Protein AF-A0A5N6KNN3-F1 (afdb_monomer)

InterPro domains:
  IPR019410 Lysine methyltransferase [PF10294] (147-336)
  IPR019410 Lysine methyltransferase [PTHR14614] (142-339)
  IPR029063 S-adenosyl-L-methionine-dependent methyltransferase superfamily [G3DSA:3.40.50.150] (143-357)
  IPR029063 S-adenosyl-L-methionine-dependent methyltransferase superfamily [SSF53335] (184-345)

Radius of gyration: 21.14 Å; Cα contacts (8 Å, |Δi|>4): 854; chains: 1; bounding box: 58×41×53 Å

Solvent-accessible surface area (backbone atoms only — not comparable to full-atom values): 19520 Å² total; per-residue (Å²): 83,31,34,49,42,59,78,37,57,50,28,53,56,62,73,57,102,53,37,38,30,35,38,31,26,31,31,46,19,30,75,86,64,83,45,61,44,78,53,69,43,56,32,37,41,33,38,25,42,57,92,43,82,88,56,43,72,78,37,74,38,81,47,76,48,51,38,88,48,78,61,46,82,42,72,49,70,40,74,49,88,84,61,58,64,82,52,40,29,26,49,35,39,34,59,40,80,90,45,54,40,50,80,62,40,84,87,87,46,60,30,43,44,40,46,38,37,29,27,46,32,65,28,29,61,74,40,90,89,31,51,24,53,71,34,31,32,39,59,41,77,37,54,91,53,98,61,52,54,67,38,52,26,55,57,67,91,57,76,48,31,42,78,48,70,24,36,55,52,48,36,39,49,52,24,41,46,70,61,44,95,75,50,92,61,58,59,69,58,33,48,51,72,49,66,33,62,64,38,33,34,37,23,51,54,30,29,28,28,60,47,58,50,45,54,44,37,51,30,53,76,68,66,33,41,26,31,43,34,38,37,19,24,56,69,88,23,46,71,43,21,54,48,36,55,50,50,37,34,73,75,55,60,47,62,54,57,87,42,38,39,79,47,81,47,71,49,63,49,84,55,77,74,53,67,87,54,62,79,50,63,39,53,34,39,41,34,39,58,65,50,81,45,57,73,55,23,58,26,45,45,53,47,50,49,57,52,41,78,57,9,86,86,26,35,37,39,42,26,33,56,82,85,56,79,66,35,56,55,41,60,55,48,37,45,76,70,51,37,40,78,78,43,72,53,72,38,47,36,43,65,67,95,54,90,84,60,79,58,57,49,28,42,35,40,33,30,36,106

Secondary structure (DSSP, 8-state):
-EEEEEEEEEEEEEE-SSEEEEEEEEEEE-TTS-SB--S-EEEEEEEEETT-TT--EEEEEEEEE-TT-S-EEEEEEEE-TT--TT--EEEEEEE-GGG---S--GGG--PPPSEE-EEEPPB-TTSTT-B--SEEEEEE--TT-SS-EEEEEESSS-GGGS--HHHHHHHHHHHHHHH-SS-SS-HHHHHHHHH-SEEEEEEES-TTTHHHHHHHHHHHHTT-SEEEEEEEE-GGGHHHHHHHHHHHHHTTTT--TTTEEEEEEE--SSSPPPHHHHT---SEEEEES--S-HHHHHHHHHHHHHHHHHSTT-EEEEEEE---GGGHHHHHHHHHTT-EEEEEEEEEPPPPS-TTSPPPEEEEEEEE-

Organism: NCBI:txid176857

pLDDT: mean 88.7, std 12.27, range [38.16, 98.88]

Structure (mmCIF, N/CA/C/O backbone):
data_AF-A0A5N6KNN3-F1
#
_entry.id   AF-A0A5N6KNN3-F1
#
loop_
_atom_site.group_PDB
_atom_site.id
_atom_site.type_symbol
_atom_site.label_atom_id
_atom_site.label_alt_id
_atom_site.label_comp_id
_atom_site.label_asym_id
_atom_site.label_entity_id
_atom_site.label_seq_id
_atom_site.pdbx_PDB_ins_code
_atom_site.Cartn_x
_atom_site.Cartn_y
_atom_site.Cartn_z
_atom_site.occupancy
_atom_site.B_iso_or_equiv
_atom_site.auth_seq_id
_atom_site.auth_comp_id
_atom_site.auth_asym_id
_atom_site.auth_atom_id
_atom_site.pdbx_PDB_model_num
ATOM 1 N N . MET A 1 1 ? -8.887 2.670 -11.765 1.00 84.19 1 MET A N 1
ATOM 2 C CA . MET A 1 1 ? -7.503 3.222 -11.650 1.00 84.19 1 MET A CA 1
ATOM 3 C C . MET A 1 1 ? -6.532 2.264 -12.335 1.00 84.19 1 MET A C 1
ATOM 5 O O . MET A 1 1 ? -6.844 1.084 -12.411 1.00 84.19 1 MET A O 1
ATOM 9 N N . TYR A 1 2 ? -5.386 2.734 -12.845 1.00 90.56 2 TYR A N 1
ATOM 10 C CA . TYR A 1 2 ? -4.428 1.885 -13.566 1.00 90.56 2 TYR A CA 1
ATOM 11 C C . TYR A 1 2 ? -2.991 2.013 -13.046 1.00 90.56 2 TYR A C 1
ATOM 13 O O . TYR A 1 2 ? -2.588 3.015 -12.450 1.00 90.56 2 TYR A O 1
ATOM 21 N N . TYR A 1 3 ? -2.191 0.985 -13.316 1.00 93.12 3 TYR A N 1
ATOM 22 C CA . TYR A 1 3 ? -0.845 0.802 -12.790 1.00 93.12 3 TYR A CA 1
ATOM 23 C C . TYR A 1 3 ? 0.140 0.589 -13.929 1.00 93.12 3 TYR A C 1
ATOM 25 O O . TYR A 1 3 ? -0.039 -0.308 -14.752 1.00 93.12 3 TYR A O 1
ATOM 33 N N . ILE A 1 4 ? 1.242 1.342 -13.923 1.00 95.50 4 ILE A N 1
ATOM 34 C CA . ILE A 1 4 ? 2.421 0.959 -14.701 1.00 95.50 4 ILE A CA 1
ATOM 35 C C . ILE A 1 4 ? 3.065 -0.246 -13.998 1.00 95.50 4 ILE A C 1
ATOM 37 O O . ILE A 1 4 ? 3.419 -0.148 -12.818 1.00 95.50 4 ILE A O 1
ATOM 41 N N . ARG A 1 5 ? 3.226 -1.378 -14.690 1.00 95.88 5 ARG A N 1
ATOM 42 C CA . ARG A 1 5 ? 3.877 -2.598 -14.170 1.00 95.88 5 ARG A CA 1
ATOM 43 C C . ARG A 1 5 ? 4.997 -3.059 -15.096 1.00 95.88 5 ARG A C 1
ATOM 45 O O . ARG A 1 5 ? 4.865 -2.968 -16.313 1.00 95.88 5 ARG A O 1
ATOM 52 N N . PHE A 1 6 ? 6.084 -3.583 -14.532 1.00 96.25 6 PHE A N 1
ATOM 53 C CA . PHE A 1 6 ? 7.146 -4.230 -15.307 1.00 96.25 6 PHE A CA 1
ATOM 54 C C . PHE A 1 6 ? 6.735 -5.664 -15.665 1.00 96.25 6 PHE A C 1
ATOM 56 O O . PHE A 1 6 ? 6.648 -6.514 -14.788 1.00 96.25 6 PHE A O 1
ATOM 63 N N . LEU A 1 7 ? 6.529 -5.938 -16.957 1.00 94.56 7 LEU A N 1
ATOM 64 C CA . LEU A 1 7 ? 6.399 -7.301 -17.492 1.00 94.56 7 LEU A CA 1
ATOM 65 C C . LEU A 1 7 ? 7.763 -7.975 -17.650 1.00 94.56 7 LEU A C 1
ATOM 67 O O . LEU A 1 7 ? 7.905 -9.180 -17.460 1.00 94.56 7 LEU A O 1
ATOM 71 N N . LYS A 1 8 ? 8.778 -7.193 -18.032 1.00 95.38 8 LYS A N 1
ATOM 72 C CA . LYS A 1 8 ? 10.181 -7.613 -18.019 1.00 95.38 8 LYS A CA 1
ATOM 73 C C . LYS A 1 8 ? 10.983 -6.594 -17.237 1.00 95.38 8 LYS A C 1
ATOM 75 O O . LYS A 1 8 ? 10.963 -5.406 -17.573 1.00 95.38 8 LYS A O 1
ATOM 80 N N . GLN A 1 9 ? 11.686 -7.085 -16.221 1.00 96.12 9 GLN A N 1
ATOM 81 C CA . GLN A 1 9 ? 12.515 -6.259 -15.357 1.00 96.12 9 GLN A CA 1
ATOM 82 C C . GLN A 1 9 ? 13.632 -5.572 -16.147 1.00 96.12 9 GLN A C 1
ATOM 84 O O . GLN A 1 9 ? 14.134 -6.151 -17.117 1.00 96.12 9 GLN A O 1
ATOM 89 N N . PRO A 1 10 ? 14.039 -4.355 -15.746 1.00 95.19 10 PRO A N 1
ATOM 90 C CA . PRO A 1 10 ? 15.174 -3.682 -16.351 1.00 95.19 10 PRO A CA 1
ATOM 91 C C . PRO A 1 10 ? 16.433 -4.546 -16.352 1.00 95.19 10 PRO A C 1
ATOM 93 O O . PRO A 1 10 ? 16.844 -5.084 -15.322 1.00 95.19 10 PRO A O 1
ATOM 96 N N . LEU A 1 11 ? 17.057 -4.645 -17.522 1.00 93.25 11 LEU A N 1
ATOM 97 C CA . LEU A 1 11 ? 18.312 -5.358 -17.723 1.00 93.25 11 LEU A CA 1
ATOM 98 C C . LEU A 1 11 ? 19.225 -4.607 -18.693 1.00 93.25 11 LEU A C 1
ATOM 100 O O . LEU A 1 11 ? 18.770 -3.856 -19.564 1.00 93.25 11 LEU A O 1
ATOM 104 N N . ALA A 1 12 ? 20.531 -4.824 -18.549 1.00 87.62 12 ALA A N 1
ATOM 105 C CA . ALA A 1 12 ? 21.522 -4.286 -19.472 1.00 87.62 12 ALA A CA 1
ATOM 106 C C . ALA A 1 12 ? 21.441 -4.989 -20.833 1.00 87.62 12 ALA A C 1
ATOM 108 O O . ALA A 1 12 ? 21.625 -6.200 -20.934 1.00 87.62 12 ALA A O 1
ATOM 109 N N . GLY A 1 13 ? 21.148 -4.216 -21.875 1.00 83.06 13 GLY A N 1
ATOM 110 C CA . GLY A 1 13 ? 21.111 -4.662 -23.258 1.00 83.06 13 GLY A CA 1
ATOM 111 C C . GLY A 1 13 ? 22.457 -4.507 -23.954 1.00 83.06 13 GLY A C 1
ATOM 112 O O . GLY A 1 13 ? 23.488 -4.988 -23.489 1.00 83.06 13 GLY A O 1
ATOM 113 N N . ASN A 1 14 ? 22.441 -3.823 -25.099 1.00 80.25 14 ASN A N 1
ATOM 114 C CA . ASN A 1 14 ? 23.638 -3.604 -25.900 1.00 80.25 14 ASN A CA 1
ATOM 115 C C . ASN A 1 14 ? 24.612 -2.668 -25.177 1.00 80.25 14 ASN A C 1
ATOM 117 O O . ASN A 1 14 ? 24.255 -1.556 -24.783 1.00 80.25 14 ASN A O 1
ATOM 121 N N . ILE A 1 15 ? 25.860 -3.120 -25.055 1.00 81.06 15 ILE A N 1
ATOM 122 C CA . ILE A 1 15 ? 26.973 -2.330 -24.535 1.00 81.06 15 ILE A CA 1
ATOM 123 C C . ILE A 1 15 ? 27.938 -2.078 -25.689 1.00 81.06 15 ILE A C 1
ATOM 125 O O . ILE A 1 15 ? 28.484 -3.008 -26.279 1.00 81.06 15 ILE A O 1
ATOM 129 N N . SER A 1 16 ? 28.144 -0.806 -26.005 1.00 81.56 16 SER A N 1
ATOM 130 C CA . SER A 1 16 ? 29.212 -0.336 -26.888 1.00 81.56 16 SER A CA 1
ATOM 131 C C . SER A 1 16 ? 30.335 0.287 -26.054 1.00 81.56 16 SER A C 1
ATOM 133 O O . SER A 1 16 ? 30.182 0.506 -24.854 1.00 81.56 16 SER A O 1
ATOM 135 N N . ASN A 1 17 ? 31.448 0.667 -26.689 1.00 76.25 17 ASN A N 1
ATOM 136 C CA . ASN A 1 17 ? 32.558 1.329 -25.991 1.00 76.25 17 ASN A CA 1
ATOM 137 C C . ASN A 1 17 ? 32.178 2.667 -25.320 1.00 76.25 17 ASN A C 1
ATOM 139 O O . ASN A 1 17 ? 32.945 3.161 -24.498 1.00 76.25 17 ASN A O 1
ATOM 143 N N . GLN A 1 18 ? 31.049 3.292 -25.681 1.00 85.12 18 GLN A N 1
ATOM 144 C CA . GLN A 1 18 ? 30.664 4.614 -25.159 1.00 85.12 18 GLN A CA 1
ATOM 145 C C . GLN A 1 18 ? 29.259 4.678 -24.558 1.00 85.12 18 GLN A C 1
ATOM 147 O O . GLN A 1 18 ? 29.014 5.543 -23.718 1.00 85.12 18 GLN A O 1
ATOM 152 N N . TYR A 1 19 ? 28.365 3.772 -24.947 1.00 88.44 19 TYR A N 1
ATOM 153 C CA . TYR A 1 19 ? 26.958 3.795 -24.559 1.00 88.44 19 TYR A CA 1
ATOM 154 C C . TYR A 1 19 ? 26.476 2.420 -24.114 1.00 88.44 19 TYR A C 1
ATOM 156 O O . TYR A 1 19 ? 26.879 1.406 -24.691 1.00 88.44 19 TYR A O 1
ATOM 164 N N . LEU A 1 20 ? 25.570 2.417 -23.139 1.00 89.00 20 LEU A N 1
ATOM 165 C CA . LEU A 1 20 ? 24.796 1.258 -22.713 1.00 89.00 20 LEU A CA 1
ATOM 166 C C . LEU A 1 20 ? 23.314 1.550 -22.931 1.00 89.00 20 LEU A C 1
ATOM 168 O O . LEU A 1 20 ? 22.838 2.631 -22.580 1.00 89.00 20 LEU A O 1
ATOM 172 N N . THR A 1 21 ? 22.599 0.579 -23.491 1.00 90.81 21 THR A N 1
ATOM 173 C CA . THR A 1 21 ? 21.139 0.616 -23.612 1.00 90.81 21 THR A CA 1
ATOM 174 C C . THR A 1 21 ? 20.516 -0.324 -22.591 1.00 90.81 21 THR A C 1
ATOM 176 O O . THR A 1 21 ? 20.839 -1.511 -22.552 1.00 90.81 21 THR A O 1
ATOM 179 N N . LEU A 1 22 ? 19.614 0.198 -21.766 1.00 92.12 22 LEU A N 1
ATOM 180 C CA . LEU A 1 22 ? 18.765 -0.593 -20.879 1.00 92.12 22 LEU A CA 1
ATOM 181 C C . LEU A 1 22 ? 17.495 -0.989 -21.598 1.00 92.12 22 LEU A C 1
ATOM 183 O O . LEU A 1 22 ? 16.920 -0.166 -22.305 1.00 92.12 22 LEU A O 1
ATOM 187 N N . ASN A 1 23 ? 17.049 -2.215 -21.354 1.00 94.69 23 ASN A N 1
ATOM 188 C CA . ASN A 1 23 ? 15.786 -2.719 -21.862 1.00 94.69 23 ASN A CA 1
ATOM 189 C C . ASN A 1 23 ? 14.874 -3.084 -20.693 1.00 94.69 23 ASN A C 1
ATOM 191 O O . ASN A 1 23 ? 15.306 -3.754 -19.756 1.00 94.69 23 ASN A O 1
ATOM 195 N N . ALA A 1 24 ? 13.612 -2.693 -20.785 1.00 96.50 24 ALA A N 1
ATOM 196 C CA . ALA A 1 24 ? 12.527 -3.186 -19.947 1.00 96.50 24 ALA A CA 1
ATOM 197 C C . ALA A 1 24 ? 11.265 -3.332 -20.803 1.00 96.50 24 ALA A C 1
ATOM 199 O O . ALA A 1 24 ? 11.203 -2.829 -21.925 1.00 96.50 24 ALA A O 1
ATOM 200 N N . VAL A 1 25 ? 10.252 -4.018 -20.286 1.00 97.44 25 VAL A N 1
ATOM 201 C CA . VAL A 1 25 ? 8.923 -4.041 -20.910 1.00 97.44 25 VAL A CA 1
ATOM 202 C C . VAL A 1 25 ? 7.905 -3.739 -19.833 1.00 97.44 25 VAL A C 1
ATOM 204 O O . VAL A 1 25 ? 7.939 -4.371 -18.777 1.00 97.44 25 VAL A O 1
ATOM 207 N N . ILE A 1 26 ? 7.009 -2.796 -20.104 1.00 97.62 26 ILE A N 1
ATOM 208 C CA . ILE A 1 26 ? 5.912 -2.457 -19.202 1.00 97.62 26 ILE A CA 1
ATOM 209 C C . ILE A 1 26 ? 4.554 -2.833 -19.775 1.00 97.62 26 ILE A C 1
ATOM 211 O O . ILE A 1 26 ? 4.414 -3.045 -20.977 1.00 97.62 26 ILE A O 1
ATOM 215 N N . THR A 1 27 ? 3.556 -2.856 -18.904 1.00 96.69 27 THR A N 1
ATOM 216 C CA . THR A 1 27 ? 2.135 -2.812 -19.245 1.00 96.69 27 THR A CA 1
ATOM 217 C C . THR A 1 27 ? 1.438 -1.771 -18.373 1.00 96.69 27 THR A C 1
ATOM 219 O O . THR A 1 27 ? 1.929 -1.459 -17.281 1.00 96.69 27 THR A O 1
ATOM 222 N N . LEU A 1 28 ? 0.325 -1.225 -18.859 1.00 95.19 28 LEU A N 1
ATOM 223 C CA . LEU A 1 28 ? -0.581 -0.387 -18.084 1.00 95.19 28 LEU A CA 1
ATOM 224 C C . LEU A 1 28 ? -1.877 -1.166 -17.870 1.00 95.19 28 LEU A C 1
ATOM 226 O O . LEU A 1 28 ? -2.568 -1.484 -18.837 1.00 95.19 28 LEU A O 1
ATOM 230 N N . THR A 1 29 ? -2.190 -1.498 -16.622 1.00 92.75 29 THR A N 1
ATOM 231 C CA . THR A 1 29 ? -3.272 -2.443 -16.318 1.00 92.75 29 THR A CA 1
ATOM 232 C C . THR A 1 29 ? -3.989 -2.098 -15.018 1.00 92.75 29 THR A C 1
ATOM 234 O O . THR A 1 29 ? -3.429 -1.381 -14.187 1.00 92.75 29 THR A O 1
ATOM 237 N N . SER A 1 30 ? -5.222 -2.577 -14.846 1.00 90.88 30 SER A N 1
ATOM 238 C CA . SER A 1 30 ? -5.948 -2.499 -13.571 1.00 90.88 30 SER A CA 1
ATOM 239 C C . SER A 1 30 ? -5.215 -3.221 -12.435 1.00 90.88 30 SER A C 1
ATOM 241 O O . SER A 1 30 ? -4.257 -3.965 -12.658 1.00 90.88 30 SER A O 1
ATOM 243 N N . ASP A 1 31 ? -5.670 -3.012 -11.203 1.00 87.62 31 ASP A N 1
ATOM 244 C CA . ASP A 1 31 ? -5.147 -3.672 -10.005 1.00 87.62 31 ASP A CA 1
ATOM 245 C C . ASP A 1 31 ? -5.131 -5.208 -10.131 1.00 87.62 31 ASP A C 1
ATOM 247 O O . ASP A 1 31 ? -4.123 -5.840 -9.806 1.00 87.62 31 ASP A O 1
ATOM 251 N N . LEU A 1 32 ? -6.174 -5.805 -10.715 1.00 86.81 32 LEU A N 1
ATOM 252 C CA . LEU A 1 32 ? -6.241 -7.251 -10.977 1.00 86.81 32 LEU A CA 1
ATOM 253 C C . LEU A 1 32 ? -5.411 -7.723 -12.179 1.00 86.81 32 LEU A C 1
ATOM 255 O O . LEU A 1 32 ? -5.161 -8.916 -12.323 1.00 86.81 32 LEU A O 1
ATOM 259 N N . GLY A 1 33 ? -4.951 -6.819 -13.045 1.00 87.19 33 GLY A N 1
ATOM 260 C CA . GLY A 1 33 ? -4.253 -7.216 -14.270 1.00 87.19 33 GLY A CA 1
ATOM 261 C C . GLY A 1 33 ? -5.175 -7.655 -15.419 1.00 87.19 33 GLY A C 1
ATOM 262 O O . GLY A 1 33 ? -4.684 -8.188 -16.410 1.00 87.19 33 GLY A O 1
ATOM 263 N N . GLU A 1 34 ? -6.493 -7.480 -15.283 1.00 84.75 34 GLU A N 1
ATOM 264 C CA . GLU A 1 34 ? -7.497 -8.028 -16.212 1.00 84.75 34 GLU A CA 1
ATOM 265 C C . GLU A 1 34 ? -7.849 -7.078 -17.360 1.00 84.75 34 GLU A C 1
ATOM 267 O O . GLU A 1 34 ? -8.211 -7.525 -18.449 1.00 84.75 34 GLU A O 1
ATOM 272 N N . THR A 1 35 ? -7.729 -5.768 -17.133 1.00 88.50 35 THR A N 1
ATOM 273 C CA . THR A 1 35 ? -8.049 -4.737 -18.126 1.00 88.50 35 THR A CA 1
ATOM 274 C C . THR A 1 35 ? -6.833 -3.870 -18.413 1.00 88.50 35 THR A C 1
ATOM 276 O O . THR A 1 35 ? -6.129 -3.422 -17.503 1.00 88.50 35 THR A O 1
ATOM 279 N N . THR A 1 36 ? -6.577 -3.630 -19.698 1.00 90.81 36 THR A N 1
ATOM 280 C CA . THR A 1 36 ? -5.517 -2.735 -20.170 1.00 90.81 36 THR A CA 1
ATOM 281 C C . THR A 1 36 ? -5.966 -1.282 -20.110 1.00 90.81 36 THR A C 1
ATOM 283 O O . THR A 1 36 ? -7.148 -0.984 -20.256 1.00 90.81 36 THR A O 1
ATOM 286 N N . PHE A 1 37 ? -5.011 -0.371 -19.937 1.00 90.94 37 PHE A N 1
ATOM 287 C CA . PHE A 1 37 ? -5.275 1.064 -19.947 1.00 90.94 37 PHE A CA 1
ATOM 288 C C . PHE A 1 37 ? -5.907 1.515 -21.279 1.00 90.94 37 PHE A C 1
ATOM 290 O O . PHE A 1 37 ? -5.270 1.331 -22.322 1.00 90.94 37 PHE A O 1
ATOM 297 N N . PRO A 1 38 ? -7.121 2.096 -21.258 1.00 87.75 38 PRO A N 1
ATOM 298 C CA . PRO A 1 38 ? -7.955 2.265 -22.449 1.00 87.75 38 PRO A CA 1
ATOM 299 C C . PRO A 1 38 ? -7.641 3.525 -23.264 1.00 87.75 38 PRO A C 1
ATOM 301 O O . PRO A 1 38 ? -8.266 3.750 -24.297 1.00 87.75 38 PRO A O 1
ATOM 304 N N . GLU A 1 39 ? -6.702 4.356 -22.816 1.00 88.19 39 GLU A N 1
ATOM 305 C CA . GLU A 1 39 ? -6.404 5.656 -23.417 1.00 88.19 39 GLU A CA 1
ATOM 306 C C . GLU A 1 39 ? -4.963 5.720 -23.928 1.00 88.19 39 GLU A C 1
ATOM 308 O O . GLU A 1 39 ? -4.093 4.951 -23.516 1.00 88.19 39 GLU A O 1
ATOM 313 N N . ASP A 1 40 ? -4.684 6.674 -24.812 1.00 91.56 40 ASP A N 1
ATOM 314 C CA . ASP A 1 40 ? -3.309 7.020 -25.153 1.00 91.56 40 ASP A CA 1
ATOM 315 C C . ASP A 1 40 ? -2.675 7.802 -23.994 1.00 91.56 40 ASP A C 1
ATOM 317 O O . ASP A 1 40 ? -3.286 8.705 -23.421 1.00 91.56 40 ASP A O 1
ATOM 321 N N . ALA A 1 41 ? -1.422 7.497 -23.655 1.00 91.12 41 ALA A N 1
ATOM 322 C CA . ALA A 1 41 ? -0.714 8.186 -22.578 1.00 91.12 41 ALA A CA 1
ATOM 323 C C . ALA A 1 41 ? 0.736 8.498 -22.942 1.00 91.12 41 ALA A C 1
ATOM 325 O O . ALA A 1 41 ? 1.458 7.676 -23.507 1.00 91.12 41 ALA A O 1
ATOM 326 N N . GLN A 1 42 ? 1.193 9.687 -22.547 1.00 94.12 42 GLN A N 1
ATOM 327 C CA . GLN A 1 42 ? 2.608 10.047 -22.593 1.00 94.12 42 GLN A CA 1
ATOM 328 C C . GLN A 1 42 ? 3.270 9.683 -21.267 1.00 94.12 42 GLN A C 1
ATOM 330 O O . GLN A 1 42 ? 2.858 10.144 -20.197 1.00 94.12 42 GLN A O 1
ATOM 335 N N . LEU A 1 43 ? 4.317 8.866 -21.338 1.00 95.44 43 LEU A N 1
ATOM 336 C CA . LEU A 1 43 ? 5.083 8.412 -20.185 1.00 95.44 43 LEU A CA 1
ATOM 337 C C . LEU A 1 43 ? 6.524 8.904 -20.289 1.00 95.44 43 LEU A C 1
ATOM 339 O O . LEU A 1 43 ? 7.091 9.028 -21.377 1.00 95.44 43 LEU A O 1
ATOM 343 N N . ARG A 1 44 ? 7.151 9.116 -19.133 1.00 95.25 44 ARG A N 1
ATOM 344 C CA . ARG A 1 44 ? 8.589 9.368 -19.029 1.00 95.25 44 ARG A CA 1
ATOM 345 C C . ARG A 1 44 ? 9.260 8.237 -18.281 1.00 95.25 44 ARG A C 1
ATOM 347 O O . ARG A 1 44 ? 8.908 7.944 -17.139 1.00 95.25 44 ARG A O 1
ATOM 354 N N . ALA A 1 45 ? 10.261 7.652 -18.923 1.00 95.88 45 ALA A N 1
ATOM 355 C CA . ALA A 1 45 ? 11.173 6.707 -18.313 1.00 95.88 45 ALA A CA 1
ATOM 356 C C . ALA A 1 45 ? 12.453 7.441 -17.901 1.00 95.88 45 ALA A C 1
ATOM 358 O O . ALA A 1 45 ? 13.061 8.153 -18.697 1.00 95.88 45 ALA A O 1
ATOM 359 N N . TYR A 1 46 ? 12.863 7.272 -16.651 1.00 94.25 46 TYR A N 1
ATOM 360 C CA . TYR A 1 46 ? 14.071 7.848 -16.080 1.00 94.25 46 TYR A CA 1
ATOM 361 C C . TYR A 1 46 ? 15.004 6.740 -15.623 1.00 94.25 46 TYR A C 1
ATOM 363 O O . TYR A 1 46 ? 14.572 5.783 -14.980 1.00 94.25 46 TYR A O 1
ATOM 371 N N . LEU A 1 47 ? 16.292 6.920 -15.895 1.00 93.38 47 LEU A N 1
ATOM 372 C CA . LEU A 1 47 ? 17.349 6.187 -15.219 1.00 93.38 47 LEU A CA 1
ATOM 373 C C . LEU A 1 47 ? 17.874 7.034 -14.064 1.00 93.38 47 LEU A C 1
ATOM 375 O O . LEU A 1 47 ? 18.333 8.157 -14.292 1.00 93.38 47 LEU A O 1
ATOM 379 N N . THR A 1 48 ? 17.834 6.494 -12.851 1.00 92.50 48 THR A N 1
ATOM 380 C CA . THR A 1 48 ? 18.298 7.184 -11.643 1.00 92.50 48 THR A CA 1
ATOM 381 C C . THR A 1 48 ? 19.370 6.382 -10.918 1.00 92.50 48 THR A C 1
ATOM 383 O O . THR A 1 48 ? 19.422 5.154 -11.034 1.00 92.50 48 THR A O 1
ATOM 386 N N . ILE A 1 49 ? 20.246 7.072 -10.183 1.00 89.88 49 ILE A N 1
ATOM 387 C CA . ILE A 1 49 ? 21.203 6.421 -9.278 1.00 89.88 49 ILE A CA 1
ATOM 388 C C . ILE A 1 49 ? 20.479 6.027 -7.989 1.00 89.88 49 ILE A C 1
ATOM 390 O O . ILE A 1 49 ? 19.868 6.866 -7.323 1.00 89.88 49 ILE A O 1
ATOM 394 N N . ASP A 1 50 ? 20.591 4.755 -7.619 1.00 89.19 50 ASP A N 1
ATOM 395 C CA . ASP A 1 50 ? 20.052 4.230 -6.369 1.00 89.19 50 ASP A CA 1
ATOM 396 C C . ASP A 1 50 ? 20.728 4.881 -5.150 1.00 89.19 50 ASP A C 1
ATOM 398 O O . ASP A 1 50 ? 21.952 5.013 -5.094 1.00 89.19 50 ASP A O 1
ATOM 402 N N . GLY A 1 51 ? 19.926 5.311 -4.176 1.00 80.88 51 GLY A N 1
ATOM 403 C CA . GLY A 1 51 ? 20.403 5.989 -2.966 1.00 80.88 51 GLY A CA 1
ATOM 404 C C . GLY A 1 51 ? 20.895 7.431 -3.156 1.00 80.88 51 GLY A C 1
ATOM 405 O O . GLY A 1 51 ? 21.382 8.023 -2.194 1.00 80.88 51 GLY A O 1
ATOM 406 N N . SER A 1 52 ? 20.775 8.013 -4.354 1.00 78.44 52 SER A N 1
ATOM 407 C CA . SER A 1 52 ? 21.092 9.430 -4.576 1.00 78.44 52 SER A CA 1
ATOM 408 C C . SER A 1 52 ? 20.046 10.359 -3.939 1.00 78.44 52 SER A C 1
ATOM 410 O O . SER A 1 52 ? 18.856 10.046 -3.884 1.00 78.44 52 SER A O 1
ATOM 412 N N . HIS A 1 53 ? 20.478 11.529 -3.457 1.00 59.59 53 HIS A N 1
ATOM 413 C CA . HIS A 1 53 ? 19.549 12.568 -3.009 1.00 59.59 53 HIS A CA 1
ATOM 414 C C . HIS A 1 53 ? 18.756 13.111 -4.212 1.00 59.59 53 HIS A C 1
ATOM 416 O O . HIS A 1 53 ? 19.353 13.499 -5.214 1.00 59.59 53 HIS A O 1
ATOM 422 N N . ASN A 1 54 ? 17.425 13.185 -4.092 1.00 62.03 54 ASN A N 1
ATOM 423 C CA . ASN A 1 54 ? 16.489 13.683 -5.116 1.00 62.03 54 ASN A CA 1
ATOM 424 C C . ASN A 1 54 ? 16.411 12.872 -6.427 1.00 62.03 54 ASN A C 1
ATOM 426 O O . ASN A 1 54 ? 16.059 13.449 -7.456 1.00 62.03 54 ASN A O 1
ATOM 430 N N . ASP A 1 55 ? 16.692 11.564 -6.404 1.00 72.31 55 ASP A N 1
ATOM 431 C CA . ASP A 1 55 ? 16.627 10.703 -7.597 1.00 72.31 55 ASP A CA 1
ATOM 432 C C . ASP A 1 55 ? 17.461 11.269 -8.765 1.00 72.31 55 ASP A C 1
ATOM 434 O O . ASP A 1 55 ? 16.914 11.610 -9.818 1.00 72.31 55 ASP A O 1
ATOM 438 N N . GLU A 1 56 ? 18.780 11.407 -8.587 1.00 83.38 56 GLU A N 1
ATOM 439 C CA . GLU A 1 56 ? 19.679 11.967 -9.604 1.00 83.38 56 GLU A CA 1
ATOM 440 C C . GLU A 1 56 ? 19.462 11.277 -10.960 1.00 83.38 56 GLU A C 1
ATOM 442 O O . GLU A 1 56 ? 19.694 10.074 -11.117 1.00 83.38 56 GLU A O 1
ATOM 447 N N . LYS A 1 57 ? 18.978 12.052 -11.939 1.00 86.62 57 LYS A N 1
ATOM 448 C CA . LYS A 1 57 ? 18.562 11.563 -13.257 1.00 86.62 57 LYS A CA 1
ATOM 449 C C . LYS A 1 57 ? 19.753 11.542 -14.205 1.00 86.62 57 LYS A C 1
ATOM 451 O O . LYS A 1 57 ? 20.283 12.589 -14.561 1.00 86.62 57 LYS A O 1
ATOM 456 N N . ILE A 1 58 ? 20.107 10.351 -14.669 1.00 89.62 58 ILE A N 1
ATOM 457 C CA . ILE A 1 58 ? 21.226 10.118 -15.593 1.00 89.62 58 ILE A CA 1
ATOM 458 C C . ILE A 1 58 ? 20.772 10.190 -17.044 1.00 89.62 58 ILE A C 1
ATOM 460 O O . ILE A 1 58 ? 21.467 10.727 -17.902 1.00 89.62 58 ILE A O 1
ATOM 464 N N . ALA A 1 59 ? 19.589 9.649 -17.313 1.00 91.56 59 ALA A N 1
ATOM 465 C CA . ALA A 1 59 ? 18.981 9.662 -18.629 1.00 91.56 59 ALA A CA 1
ATOM 466 C C . ALA A 1 59 ? 17.463 9.695 -18.508 1.00 91.56 59 ALA A C 1
ATOM 468 O O . ALA A 1 59 ? 16.889 9.342 -17.471 1.00 91.56 59 ALA A O 1
ATOM 469 N N . LYS A 1 60 ? 16.822 10.144 -19.582 1.00 92.81 60 LYS A N 1
ATOM 470 C CA . LYS A 1 60 ? 15.372 10.194 -19.704 1.00 92.81 60 LYS A CA 1
ATOM 471 C C . LYS A 1 60 ? 14.969 9.844 -21.126 1.00 92.81 60 LYS A C 1
ATOM 473 O O . LYS A 1 60 ? 15.677 10.218 -22.055 1.00 92.81 60 LYS A O 1
ATOM 478 N N . GLU A 1 61 ? 13.813 9.222 -21.262 1.00 94.69 61 GLU A N 1
ATOM 479 C CA . GLU A 1 61 ? 13.175 8.924 -22.540 1.00 94.69 61 GLU A CA 1
ATOM 480 C C . GLU A 1 61 ? 11.675 9.182 -22.419 1.00 94.69 61 GLU A C 1
ATOM 482 O O . GLU A 1 61 ? 11.067 8.863 -21.392 1.00 94.69 61 GLU A O 1
ATOM 487 N N . SER A 1 62 ? 11.089 9.777 -23.454 1.00 95.12 62 SER A N 1
ATOM 488 C CA . SER A 1 62 ? 9.638 9.930 -23.574 1.00 95.12 62 SER A CA 1
ATOM 489 C C . SER A 1 62 ? 9.110 8.812 -24.461 1.00 95.12 62 SER A C 1
ATOM 491 O O . SER A 1 62 ? 9.642 8.570 -25.543 1.00 95.12 62 SER A O 1
ATOM 493 N N . VAL A 1 63 ? 8.071 8.127 -23.994 1.00 95.00 63 VAL A N 1
ATOM 494 C CA . VAL A 1 63 ? 7.440 7.018 -24.712 1.00 95.00 63 VAL A CA 1
ATOM 495 C C . VAL A 1 63 ? 5.931 7.206 -24.721 1.00 95.00 63 VAL A C 1
ATOM 497 O O . VAL A 1 63 ? 5.350 7.730 -23.770 1.00 95.00 63 VAL A O 1
ATOM 500 N N . THR A 1 64 ? 5.293 6.757 -25.795 1.00 95.69 64 THR A N 1
ATOM 501 C CA . THR A 1 64 ? 3.842 6.834 -25.951 1.00 95.69 64 THR A CA 1
ATOM 502 C C . THR A 1 64 ? 3.241 5.448 -25.776 1.00 95.69 64 THR A C 1
ATOM 504 O O . THR A 1 64 ? 3.612 4.509 -26.479 1.00 95.69 64 THR A O 1
ATOM 507 N N . TRP A 1 65 ? 2.317 5.331 -24.830 1.00 95.44 65 TRP A N 1
ATOM 508 C CA . TRP A 1 65 ? 1.384 4.220 -24.750 1.00 95.44 65 TRP A CA 1
ATOM 509 C C . TRP A 1 65 ? 0.196 4.505 -25.664 1.00 95.44 65 TRP A C 1
ATOM 511 O O . TRP A 1 65 ? -0.330 5.617 -25.654 1.00 95.44 65 TRP A O 1
ATOM 521 N N . THR A 1 66 ? -0.221 3.502 -26.429 1.00 94.56 66 THR A N 1
ATOM 522 C CA . THR A 1 66 ? -1.430 3.553 -27.256 1.00 94.56 66 THR A CA 1
ATOM 523 C C . THR A 1 66 ? -2.510 2.691 -26.620 1.00 94.56 66 THR A C 1
ATOM 525 O O . THR A 1 66 ? -2.195 1.582 -26.196 1.00 94.56 66 THR A O 1
ATOM 528 N N . ALA A 1 67 ? -3.767 3.128 -26.632 1.00 89.50 67 ALA A N 1
ATOM 529 C CA . ALA A 1 67 ? -4.910 2.416 -26.044 1.00 89.50 67 ALA A CA 1
ATOM 530 C C . ALA A 1 67 ? -5.024 0.927 -26.445 1.00 89.50 67 ALA A C 1
ATOM 532 O O . ALA A 1 67 ? -5.481 0.092 -25.672 1.00 89.50 67 ALA A O 1
ATOM 533 N N . SER A 1 68 ? -4.588 0.573 -27.659 1.00 89.44 68 SER A N 1
ATOM 534 C CA . SER A 1 68 ? -4.601 -0.801 -28.184 1.00 89.44 68 SER A CA 1
ATOM 535 C C . SER A 1 68 ? -3.398 -1.660 -27.768 1.00 89.44 68 SER A C 1
ATOM 537 O O . SER A 1 68 ? -3.296 -2.821 -28.173 1.00 89.44 68 SER A O 1
ATOM 539 N N . ALA A 1 69 ? -2.448 -1.108 -27.008 1.00 92.75 69 ALA A N 1
ATOM 540 C CA . ALA A 1 69 ? -1.245 -1.816 -26.598 1.00 92.75 69 ALA A CA 1
ATOM 541 C C . ALA A 1 69 ? -1.516 -2.749 -25.410 1.00 92.75 69 ALA A C 1
ATOM 543 O O . ALA A 1 69 ? -2.200 -2.402 -24.456 1.00 92.75 69 ALA A O 1
ATOM 544 N N . TYR A 1 70 ? -0.881 -3.921 -25.427 1.00 94.06 70 TYR A N 1
ATOM 545 C CA . TYR A 1 70 ? -0.802 -4.808 -24.256 1.00 94.06 70 TYR A CA 1
ATOM 546 C C . TYR A 1 70 ? 0.499 -4.624 -23.475 1.00 94.06 70 TYR A C 1
ATOM 548 O O . TYR A 1 70 ? 0.570 -4.860 -22.268 1.00 94.06 70 TYR A O 1
ATOM 556 N N . SER A 1 71 ? 1.559 -4.218 -24.171 1.00 96.75 71 SER A N 1
ATOM 557 C CA . SER A 1 71 ? 2.882 -4.020 -23.597 1.00 96.75 71 SER A CA 1
ATOM 558 C C . SER A 1 71 ? 3.648 -2.961 -24.372 1.00 96.75 71 SER A C 1
ATOM 560 O O . SER A 1 71 ? 3.469 -2.844 -25.585 1.00 96.75 71 SER A O 1
ATOM 562 N N . LEU A 1 72 ? 4.550 -2.260 -23.694 1.00 97.50 72 LEU A N 1
ATOM 563 C CA . LEU A 1 72 ? 5.399 -1.232 -24.278 1.00 97.50 72 LEU A CA 1
ATOM 564 C C . LEU A 1 72 ? 6.872 -1.510 -23.933 1.00 97.50 72 LEU A C 1
ATOM 566 O O . LEU A 1 72 ? 7.237 -1.510 -22.752 1.00 97.50 72 LEU A O 1
ATOM 570 N N . PRO A 1 73 ? 7.734 -1.771 -24.934 1.00 97.25 73 PRO A N 1
ATOM 571 C CA . PRO A 1 73 ? 9.176 -1.825 -24.736 1.00 97.25 73 PRO A CA 1
ATOM 572 C C . PRO A 1 73 ? 9.732 -0.461 -24.325 1.00 97.25 73 PRO A C 1
ATOM 574 O O . PRO A 1 73 ? 9.371 0.568 -24.892 1.00 97.25 73 PRO A O 1
ATOM 577 N N . ILE A 1 74 ? 10.648 -0.466 -23.362 1.00 96.75 74 ILE A N 1
ATOM 578 C CA . ILE A 1 74 ? 11.351 0.718 -22.875 1.00 96.75 74 ILE A CA 1
ATOM 579 C C . ILE A 1 74 ? 12.838 0.541 -23.153 1.00 96.75 74 ILE A C 1
ATOM 581 O O . ILE A 1 74 ? 13.445 -0.434 -22.701 1.00 96.75 74 ILE A O 1
ATOM 585 N N . HIS A 1 75 ? 13.418 1.508 -23.859 1.00 95.06 75 HIS A N 1
ATOM 586 C CA . HIS A 1 75 ? 14.838 1.548 -24.186 1.00 95.06 75 HIS A CA 1
ATOM 587 C C . HIS A 1 75 ? 15.431 2.854 -23.680 1.00 95.06 75 HIS A C 1
ATOM 589 O O . HIS A 1 75 ? 14.999 3.906 -24.128 1.00 95.06 75 HIS A O 1
ATOM 595 N N . ILE A 1 76 ? 16.411 2.800 -22.775 1.00 93.12 76 ILE A N 1
ATOM 596 C CA . ILE A 1 76 ? 17.096 4.000 -22.266 1.00 93.12 76 ILE A CA 1
ATOM 597 C C . ILE A 1 76 ? 18.580 3.888 -22.587 1.00 93.12 76 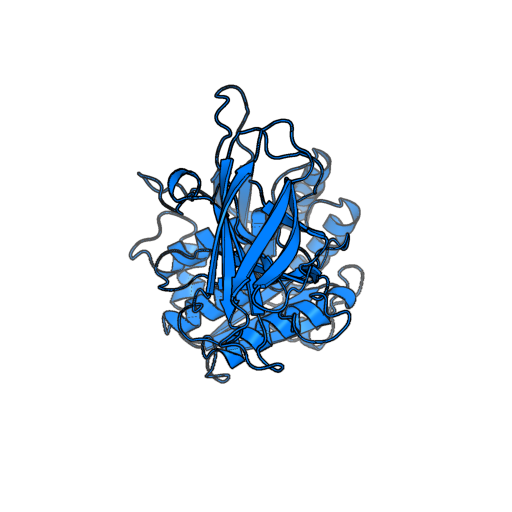ILE A C 1
ATOM 599 O O . ILE A 1 76 ? 19.259 3.005 -22.059 1.00 93.12 76 ILE A O 1
ATOM 603 N N . SER A 1 77 ? 19.088 4.775 -23.444 1.00 91.06 77 SER A N 1
ATOM 604 C CA . SER A 1 77 ? 20.503 4.794 -23.834 1.00 91.06 77 SER A CA 1
ATOM 605 C C . SER A 1 77 ? 21.253 5.924 -23.139 1.00 91.06 77 SER A C 1
ATOM 607 O O . SER A 1 77 ? 20.805 7.065 -23.120 1.00 91.06 77 SER A O 1
ATOM 609 N N . PHE A 1 78 ? 22.418 5.620 -22.569 1.00 89.38 78 PHE A N 1
ATOM 610 C CA . PHE A 1 78 ? 23.194 6.596 -21.803 1.00 89.38 78 PHE A CA 1
ATOM 611 C C . PHE A 1 78 ? 24.695 6.329 -21.878 1.00 89.38 78 PHE A C 1
ATOM 613 O O . PHE A 1 78 ? 25.147 5.220 -22.171 1.00 89.38 78 PHE A O 1
ATOM 620 N N . SER A 1 79 ? 25.474 7.388 -21.656 1.00 88.12 79 SER A N 1
ATOM 621 C CA . SER A 1 79 ? 26.936 7.343 -21.719 1.00 88.12 79 SER A CA 1
ATOM 622 C C . SER A 1 79 ? 27.508 6.602 -20.512 1.00 88.12 79 SER A C 1
ATOM 624 O O . SER A 1 79 ? 27.224 6.958 -19.369 1.00 88.12 79 SER A O 1
ATOM 626 N N . ILE A 1 80 ? 28.382 5.622 -20.757 1.00 85.06 80 ILE A N 1
ATOM 627 C CA . ILE A 1 80 ? 29.067 4.877 -19.685 1.00 85.06 80 ILE A CA 1
ATOM 628 C C . ILE A 1 80 ? 30.364 5.541 -19.212 1.00 85.06 80 ILE A C 1
ATOM 630 O O . ILE A 1 80 ? 30.961 5.089 -18.238 1.00 85.06 80 ILE A O 1
ATOM 634 N N . LYS A 1 81 ? 30.807 6.626 -19.867 1.00 78.31 81 LYS A N 1
ATOM 635 C CA . LYS A 1 81 ? 32.133 7.241 -19.645 1.00 78.31 81 LYS A CA 1
ATOM 636 C C . LYS A 1 81 ? 32.378 7.720 -18.209 1.00 78.31 81 LYS A C 1
ATOM 638 O O . LYS A 1 81 ? 33.528 7.891 -17.824 1.00 78.31 81 LYS A O 1
ATOM 643 N N . GLN A 1 82 ? 31.321 7.956 -17.436 1.00 64.75 82 GLN A N 1
ATOM 644 C CA . GLN A 1 82 ? 31.395 8.502 -16.075 1.00 64.75 82 GLN A CA 1
ATOM 645 C C . GLN A 1 82 ? 30.935 7.506 -15.000 1.00 64.75 82 GLN A C 1
ATOM 647 O O . GLN A 1 82 ? 30.889 7.849 -13.820 1.00 64.75 82 GLN A O 1
ATOM 652 N N . LEU A 1 83 ? 30.600 6.271 -15.381 1.00 75.31 83 LEU A N 1
ATOM 653 C CA . LEU A 1 83 ? 29.974 5.318 -14.472 1.00 75.31 83 LEU A CA 1
ATOM 654 C C . LEU A 1 83 ? 30.997 4.393 -13.831 1.00 75.31 83 LEU A C 1
ATOM 656 O O . LEU A 1 83 ? 31.843 3.795 -14.495 1.00 75.31 83 LEU A O 1
ATOM 660 N N . ARG A 1 84 ? 30.880 4.224 -12.514 1.00 77.31 84 ARG A N 1
ATOM 661 C CA . ARG A 1 84 ? 31.633 3.203 -11.790 1.00 77.31 84 ARG A CA 1
ATOM 662 C C . ARG A 1 84 ? 30.910 1.871 -11.938 1.00 77.31 84 ARG A C 1
ATOM 664 O O . ARG A 1 84 ? 29.687 1.813 -11.876 1.00 77.31 84 ARG A O 1
ATOM 671 N N . LYS A 1 85 ? 31.666 0.776 -12.045 1.00 73.75 85 LYS A N 1
ATOM 672 C CA . LYS A 1 85 ? 31.101 -0.580 -12.173 1.00 73.75 85 LYS A CA 1
ATOM 673 C C . LYS A 1 85 ? 30.130 -0.948 -11.040 1.00 73.75 85 LYS A C 1
ATOM 675 O O . LYS A 1 85 ? 29.200 -1.708 -11.263 1.00 73.75 85 LYS A O 1
ATOM 680 N N . GLN A 1 86 ? 30.348 -0.401 -9.843 1.00 80.00 86 GLN A N 1
ATOM 681 C CA . GLN A 1 86 ? 29.529 -0.671 -8.658 1.00 80.00 86 GLN A CA 1
ATOM 682 C C . GLN A 1 86 ? 28.288 0.226 -8.533 1.00 80.00 86 GLN A C 1
ATOM 684 O O . GLN 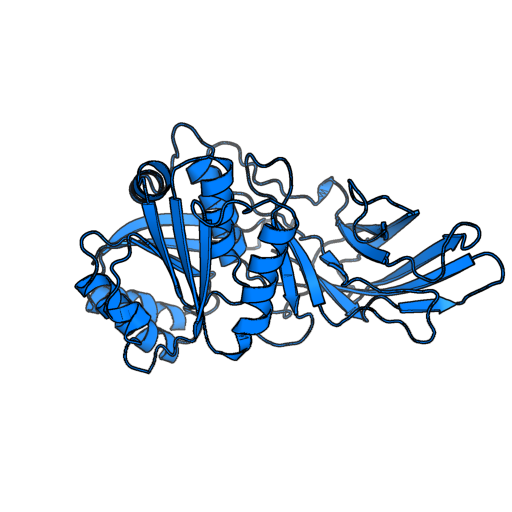A 1 86 ? 27.525 0.043 -7.587 1.00 80.00 86 GLN A O 1
ATOM 689 N N . THR A 1 87 ? 28.087 1.196 -9.433 1.00 87.12 87 THR A N 1
ATOM 690 C CA . THR A 1 87 ? 26.920 2.080 -9.369 1.00 87.12 87 THR A CA 1
ATOM 691 C C . THR A 1 87 ? 25.642 1.261 -9.555 1.00 87.12 87 THR A C 1
ATOM 693 O O . THR A 1 87 ? 25.493 0.540 -10.542 1.00 87.12 87 THR A O 1
ATOM 696 N N . SER A 1 88 ? 24.745 1.373 -8.577 1.00 91.00 88 SER A N 1
ATOM 697 C CA . SER A 1 88 ? 23.407 0.790 -8.596 1.00 91.00 88 SER A CA 1
ATOM 698 C C . SER A 1 88 ? 22.434 1.799 -9.200 1.00 91.00 88 SER A C 1
ATOM 700 O O . SER A 1 88 ? 22.520 2.997 -8.918 1.00 91.00 88 SER A O 1
ATOM 702 N N . PHE A 1 89 ? 21.536 1.327 -10.056 1.00 92.31 89 PHE A N 1
ATOM 703 C CA . PHE A 1 89 ? 20.569 2.154 -10.765 1.00 92.31 89 PHE A CA 1
ATOM 704 C C . PHE A 1 89 ? 19.160 1.623 -10.594 1.00 92.31 89 PHE A C 1
ATOM 706 O O . PHE A 1 89 ? 18.949 0.450 -10.286 1.00 92.31 89 PHE A O 1
ATOM 713 N N . ARG A 1 90 ? 18.192 2.496 -10.865 1.00 95.12 90 ARG A N 1
ATOM 714 C CA . ARG A 1 90 ? 16.768 2.172 -10.898 1.00 95.12 90 ARG A CA 1
ATOM 715 C C . ARG A 1 90 ? 16.141 2.777 -12.143 1.00 95.12 90 ARG A C 1
ATOM 717 O O . ARG A 1 90 ? 16.567 3.832 -12.613 1.00 95.12 90 ARG A O 1
ATOM 724 N N . VAL A 1 91 ? 15.126 2.106 -12.675 1.00 95.69 91 VAL A N 1
ATOM 725 C CA . VAL A 1 91 ? 14.293 2.654 -13.745 1.00 95.69 91 VAL A CA 1
ATOM 726 C C . VAL A 1 91 ? 12.983 3.113 -13.134 1.00 95.69 91 VAL A C 1
ATOM 728 O O . VAL A 1 91 ? 12.249 2.310 -12.563 1.00 95.69 91 VAL A O 1
ATOM 731 N N . LYS A 1 92 ? 12.691 4.405 -13.258 1.00 95.50 92 LYS A N 1
ATOM 732 C CA . LYS A 1 92 ? 11.427 5.008 -12.838 1.00 95.50 92 LYS A CA 1
ATOM 733 C C . LYS A 1 92 ? 10.592 5.335 -14.063 1.00 95.50 92 LYS A C 1
ATOM 735 O O . LYS A 1 92 ? 11.093 5.970 -14.984 1.00 95.50 92 LYS A O 1
ATOM 740 N N . ILE A 1 93 ? 9.325 4.943 -14.057 1.00 95.56 93 ILE A N 1
ATOM 741 C CA . ILE A 1 93 ? 8.383 5.240 -15.135 1.00 95.56 93 ILE A CA 1
ATOM 742 C C . ILE A 1 93 ? 7.184 5.945 -14.521 1.00 95.56 93 ILE A C 1
ATOM 744 O O . ILE A 1 93 ? 6.585 5.451 -13.566 1.00 95.56 93 ILE A O 1
ATOM 748 N N . GLU A 1 94 ? 6.865 7.124 -15.040 1.00 93.00 94 GLU A N 1
ATOM 749 C CA . GLU A 1 94 ? 5.765 7.950 -14.548 1.00 93.00 94 GLU A CA 1
ATOM 750 C C . GLU A 1 94 ? 4.999 8.606 -15.705 1.00 93.00 94 GLU A C 1
ATOM 752 O O . GLU A 1 94 ? 5.605 8.909 -16.738 1.00 93.00 94 GLU A O 1
ATOM 757 N N . PRO A 1 95 ? 3.688 8.855 -15.545 1.00 90.12 95 PRO A N 1
ATOM 758 C CA . PRO A 1 95 ? 2.945 9.681 -16.489 1.00 90.12 95 PRO A CA 1
ATOM 759 C C . PRO A 1 95 ? 3.513 11.105 -16.575 1.00 90.12 95 PRO A C 1
ATOM 761 O O . PRO A 1 95 ? 3.951 11.689 -15.569 1.00 90.12 95 PRO A O 1
ATOM 764 N N . GLU A 1 96 ? 3.453 11.697 -17.771 1.00 85.00 96 GLU A N 1
ATOM 765 C CA . GLU A 1 96 ? 3.622 13.143 -17.929 1.00 85.00 96 GLU A CA 1
ATOM 766 C C . GLU A 1 96 ? 2.517 13.909 -17.179 1.00 85.00 96 GLU A C 1
ATOM 768 O O . GLU A 1 96 ? 1.459 13.360 -16.879 1.00 85.00 96 GLU A O 1
ATOM 773 N N . GLN A 1 97 ? 2.782 15.169 -16.805 1.00 60.38 97 GLN A N 1
ATOM 774 C CA . GLN A 1 97 ? 2.011 15.899 -15.782 1.00 60.38 97 GLN A CA 1
ATOM 775 C C . GLN A 1 97 ? 0.485 15.951 -16.005 1.00 60.38 97 GLN A C 1
ATOM 777 O O . GLN A 1 97 ? -0.229 16.095 -15.022 1.00 60.38 97 GLN A O 1
ATOM 782 N N . GLY A 1 98 ? -0.013 15.770 -17.234 1.00 48.09 98 GLY A N 1
ATOM 783 C CA . GLY A 1 98 ? -1.447 15.746 -17.550 1.00 48.09 98 GLY A CA 1
ATOM 784 C C . GLY A 1 98 ? -2.212 14.476 -17.146 1.00 48.09 98 GLY A C 1
ATOM 785 O O . GLY A 1 98 ? -3.430 14.530 -17.072 1.00 48.09 98 GLY A O 1
ATOM 786 N N . CYS A 1 99 ? -1.535 13.359 -16.842 1.00 44.06 99 CYS A N 1
ATOM 787 C CA . CYS A 1 99 ? -2.186 12.120 -16.369 1.00 44.06 99 CYS A CA 1
ATOM 788 C C . CYS A 1 99 ? -1.951 11.866 -14.866 1.00 44.06 99 CYS A C 1
ATOM 790 O O . CYS A 1 99 ? -2.292 10.807 -14.333 1.00 44.06 99 CYS A O 1
ATOM 792 N N . ARG A 1 100 ? -1.327 12.829 -14.171 1.00 45.84 100 ARG A N 1
ATOM 793 C CA . ARG A 1 100 ? -1.181 12.808 -12.715 1.00 45.84 100 ARG A CA 1
ATOM 794 C C . ARG A 1 100 ? -2.493 13.292 -12.118 1.00 45.84 100 ARG A C 1
ATOM 796 O O . ARG A 1 100 ? -2.691 14.492 -11.987 1.00 45.84 100 ARG A O 1
ATOM 803 N N . GLY A 1 101 ? -3.375 12.372 -11.741 1.00 40.50 101 GLY A N 1
ATOM 804 C CA . GLY A 1 101 ? -4.431 12.757 -10.810 1.00 40.50 101 GLY A CA 1
ATOM 805 C C . GLY A 1 101 ? -3.757 13.187 -9.509 1.00 40.50 101 GLY A C 1
ATOM 806 O O . GLY A 1 101 ? -3.004 12.423 -8.900 1.00 40.50 101 GLY A O 1
ATOM 807 N N . THR A 1 102 ? -3.934 14.443 -9.137 1.00 39.62 102 THR A N 1
ATOM 808 C CA . THR A 1 102 ? -3.693 14.897 -7.777 1.00 39.62 102 THR A CA 1
ATOM 809 C C . THR A 1 102 ? -4.834 14.381 -6.905 1.00 39.62 102 THR A C 1
ATOM 811 O O . THR A 1 102 ? -5.949 14.171 -7.380 1.00 39.62 102 THR A O 1
ATOM 814 N N . ILE A 1 103 ? -4.574 14.199 -5.607 1.00 44.62 103 ILE A N 1
ATOM 815 C CA . ILE A 1 103 ? -5.652 14.166 -4.614 1.00 44.62 103 ILE A CA 1
ATOM 816 C C . ILE A 1 103 ? -6.148 15.606 -4.451 1.00 44.62 103 ILE A C 1
ATOM 818 O O . ILE A 1 103 ? -5.914 16.258 -3.439 1.00 44.62 103 ILE A O 1
ATOM 822 N N . GLU A 1 104 ? -6.764 16.130 -5.502 1.00 39.78 104 GLU A N 1
ATOM 823 C CA . GLU A 1 104 ? -7.392 17.440 -5.555 1.00 39.78 104 GLU A CA 1
ATOM 824 C C . GLU A 1 104 ? -8.784 17.230 -6.130 1.00 39.78 104 GLU A C 1
ATOM 826 O O . GLU A 1 104 ? -8.963 16.753 -7.246 1.00 39.78 104 GLU A O 1
ATOM 831 N N . GLY A 1 105 ? -9.780 17.548 -5.321 1.00 38.16 105 GLY A N 1
ATOM 832 C CA . GLY A 1 105 ? -11.129 17.782 -5.787 1.00 38.16 105 GLY A CA 1
ATOM 833 C C . GLY A 1 105 ? -11.541 19.125 -5.221 1.00 38.16 105 GLY A C 1
ATOM 834 O O . GLY A 1 105 ? -11.396 19.340 -4.011 1.00 38.16 105 GLY A O 1
ATOM 835 N N . ASP A 1 106 ? -12.036 20.007 -6.084 1.00 39.31 106 ASP A N 1
ATOM 836 C CA . ASP A 1 106 ? -12.919 21.079 -5.643 1.00 39.31 106 ASP A CA 1
ATOM 837 C C . ASP A 1 106 ? -14.066 20.435 -4.839 1.00 39.31 106 ASP A C 1
ATOM 839 O O . ASP A 1 106 ? -14.577 19.369 -5.193 1.00 39.31 106 ASP A O 1
ATOM 843 N N . ASP A 1 107 ? -14.400 21.031 -3.697 1.00 45.28 107 ASP A N 1
ATOM 844 C CA . ASP A 1 107 ? -15.501 20.622 -2.819 1.00 45.28 107 ASP A CA 1
ATOM 845 C C . ASP A 1 107 ? -15.457 19.168 -2.292 1.00 45.28 107 ASP A C 1
ATOM 847 O O . ASP A 1 107 ? -16.366 18.362 -2.481 1.00 45.28 107 ASP A O 1
ATOM 851 N N . HIS A 1 108 ? -14.423 18.848 -1.504 1.00 50.28 108 HIS A N 1
ATOM 852 C CA . HIS A 1 108 ? -14.392 17.687 -0.591 1.00 50.28 108 HIS A CA 1
ATOM 853 C C . HIS A 1 108 ? -14.340 16.277 -1.221 1.00 50.28 108 HIS A C 1
ATOM 855 O O . HIS A 1 108 ? -14.433 15.289 -0.483 1.00 50.28 108 HIS A O 1
ATOM 861 N N . ALA A 1 109 ? -14.133 16.146 -2.535 1.00 52.97 109 ALA A N 1
ATOM 862 C CA . ALA A 1 109 ? -13.938 14.851 -3.194 1.00 52.97 109 ALA A CA 1
ATOM 863 C C . ALA A 1 109 ? -12.459 14.402 -3.169 1.00 52.97 109 ALA A C 1
ATOM 865 O O . ALA A 1 109 ? -11.546 15.193 -3.408 1.00 52.97 109 ALA A O 1
ATOM 866 N N . LEU A 1 110 ? -12.204 13.124 -2.859 1.00 61.91 110 LEU A N 1
ATOM 867 C CA . LEU A 1 110 ? -10.886 12.492 -2.996 1.00 61.91 110 LEU A CA 1
ATOM 868 C C . LEU A 1 110 ? -10.752 11.979 -4.438 1.00 61.91 110 LEU A C 1
ATOM 870 O O . LEU A 1 110 ? -11.435 11.023 -4.794 1.00 61.91 110 LEU A O 1
ATOM 874 N N . VAL A 1 111 ? -9.899 12.602 -5.253 1.00 61.56 111 VAL A N 1
ATOM 875 C CA . VAL A 1 111 ? -9.588 12.123 -6.610 1.00 61.56 111 VAL A CA 1
ATOM 876 C C . VAL A 1 111 ? -8.307 11.297 -6.551 1.00 61.56 111 VAL A C 1
ATOM 878 O O . VAL A 1 111 ? -7.292 11.744 -6.029 1.00 61.56 111 VAL A O 1
ATOM 881 N N . LEU A 1 112 ? -8.351 10.054 -7.022 1.00 72.50 112 LEU A N 1
ATOM 882 C CA . LEU A 1 112 ? -7.165 9.196 -7.073 1.00 72.50 112 LEU A CA 1
ATOM 883 C C . LEU A 1 112 ? -6.393 9.407 -8.385 1.00 72.50 112 LEU A C 1
ATOM 885 O O . LEU A 1 112 ? -6.993 9.788 -9.392 1.00 72.50 112 LEU A O 1
ATOM 889 N N . PRO A 1 113 ? -5.068 9.170 -8.410 1.00 77.31 113 PRO A N 1
ATOM 890 C CA . PRO A 1 113 ? -4.296 9.214 -9.646 1.00 77.31 113 PRO A CA 1
ATOM 891 C C . PRO A 1 113 ? -4.848 8.221 -10.670 1.00 77.31 113 PRO A C 1
ATOM 893 O O . PRO A 1 113 ? -5.057 7.055 -10.354 1.00 77.31 113 PRO A O 1
ATOM 896 N N . HIS A 1 114 ? -5.058 8.668 -11.910 1.00 81.19 114 HIS A N 1
ATOM 897 C CA . HIS A 1 114 ? -5.563 7.795 -12.973 1.00 81.19 114 HIS A CA 1
ATOM 898 C C . HIS A 1 114 ? -4.551 6.712 -13.360 1.00 81.19 114 HIS A C 1
ATOM 900 O O . HIS A 1 114 ? -4.918 5.543 -13.491 1.00 81.19 114 HIS A O 1
ATOM 906 N N . LEU A 1 115 ? -3.269 7.088 -13.439 1.00 87.69 115 LEU A N 1
ATOM 907 C CA . LEU A 1 115 ? -2.163 6.179 -13.709 1.00 87.69 115 LEU A CA 1
ATOM 908 C C . LEU A 1 115 ? -1.059 6.304 -12.653 1.00 87.69 115 LEU A C 1
ATOM 910 O O . LEU A 1 115 ? -0.508 7.384 -12.429 1.00 87.69 115 LEU A O 1
ATOM 914 N N . LEU A 1 116 ? -0.695 5.184 -12.030 1.00 90.44 116 LEU A N 1
ATOM 915 C CA . LEU A 1 116 ? 0.315 5.152 -10.976 1.00 90.44 116 LEU A CA 1
ATOM 916 C C . LEU A 1 116 ? 1.732 4.873 -11.501 1.00 90.44 116 LEU A C 1
ATOM 918 O O . LEU A 1 116 ? 1.933 3.906 -12.246 1.00 90.44 116 LEU A O 1
ATOM 922 N N . PRO A 1 117 ? 2.742 5.651 -11.054 1.00 93.50 117 PRO A N 1
ATOM 923 C CA . PRO A 1 117 ? 4.140 5.449 -11.425 1.00 93.50 117 PRO A CA 1
ATOM 924 C C . PRO A 1 117 ? 4.715 4.172 -10.813 1.00 93.50 117 PRO A C 1
ATOM 926 O O . PRO A 1 117 ? 4.204 3.668 -9.816 1.00 93.50 117 PRO A O 1
ATOM 929 N N . THR A 1 118 ? 5.813 3.673 -11.375 1.00 95.56 118 THR A N 1
ATOM 930 C CA . THR A 1 118 ? 6.557 2.520 -10.846 1.00 95.56 118 THR A CA 1
ATOM 931 C C . THR A 1 118 ? 8.058 2.784 -10.855 1.00 95.56 118 THR A C 1
ATOM 933 O O . THR A 1 118 ? 8.561 3.546 -11.685 1.00 95.56 118 THR A O 1
ATOM 936 N N . ILE A 1 119 ? 8.783 2.165 -9.927 1.00 96.19 119 ILE A N 1
ATOM 937 C CA . ILE A 1 119 ? 10.244 2.221 -9.848 1.00 96.19 119 ILE A CA 1
ATOM 938 C C . ILE A 1 119 ? 10.770 0.798 -9.692 1.00 96.19 119 ILE A C 1
ATOM 940 O O . ILE A 1 119 ? 10.350 0.088 -8.787 1.00 96.19 119 ILE A O 1
ATOM 944 N N . SER A 1 120 ? 11.713 0.375 -10.528 1.00 97.19 120 SER A N 1
ATOM 945 C CA . SER A 1 120 ? 12.283 -0.973 -10.443 1.00 97.19 120 SER A CA 1
ATOM 946 C C . SER A 1 120 ? 13.056 -1.213 -9.142 1.00 97.19 120 SER A C 1
ATOM 948 O O . SER A 1 120 ? 13.490 -0.276 -8.450 1.00 97.19 120 SER A O 1
ATOM 950 N N . ALA A 1 121 ? 13.316 -2.485 -8.843 1.00 95.94 121 ALA A N 1
ATOM 951 C CA . ALA A 1 121 ? 14.394 -2.855 -7.937 1.00 95.94 121 ALA A CA 1
ATOM 952 C C . ALA A 1 121 ? 15.755 -2.307 -8.424 1.00 95.94 121 ALA A C 1
ATOM 954 O O . ALA A 1 121 ? 15.939 -2.083 -9.631 1.00 95.94 121 ALA A O 1
ATOM 955 N N . PRO A 1 122 ? 16.693 -2.037 -7.498 1.00 94.44 122 PRO A N 1
ATOM 956 C CA . PRO A 1 122 ? 18.050 -1.647 -7.847 1.00 94.44 122 PRO A CA 1
ATOM 957 C C . PRO A 1 122 ? 18.777 -2.760 -8.599 1.00 94.44 122 PRO A C 1
ATOM 959 O O . PRO A 1 122 ? 18.621 -3.941 -8.295 1.00 94.44 122 PRO A O 1
ATOM 962 N N . PHE A 1 123 ? 19.600 -2.377 -9.569 1.00 93.69 123 PHE A N 1
ATOM 963 C CA . PHE A 1 123 ? 20.427 -3.300 -10.341 1.00 93.69 123 PHE A CA 1
ATOM 964 C C . PHE A 1 123 ? 21.706 -2.613 -10.827 1.00 93.69 123 PHE A C 1
ATOM 966 O O . PHE A 1 123 ? 21.818 -1.386 -10.827 1.00 93.69 123 PHE A O 1
ATOM 973 N N . LYS A 1 124 ? 22.700 -3.402 -11.239 1.00 91.81 124 LYS A N 1
ATOM 974 C CA . LYS A 1 124 ? 24.034 -2.916 -11.609 1.00 91.81 124 LYS A CA 1
ATOM 975 C C . LYS A 1 124 ? 24.329 -3.257 -13.071 1.00 91.81 124 LYS A C 1
ATOM 977 O O . LYS A 1 124 ? 24.915 -4.297 -13.355 1.00 91.81 124 LYS A O 1
ATOM 982 N N . PRO A 1 125 ? 23.994 -2.378 -14.027 1.00 85.75 125 PRO A N 1
ATOM 983 C CA . PRO A 1 125 ? 24.001 -2.694 -15.455 1.00 85.75 125 PRO A CA 1
ATOM 984 C C . PRO A 1 125 ? 25.389 -2.994 -16.038 1.00 85.75 125 PRO A C 1
ATOM 986 O O . PRO A 1 125 ? 25.488 -3.528 -17.137 1.00 85.75 125 PRO A O 1
ATOM 989 N N . LEU A 1 126 ? 26.467 -2.654 -15.324 1.00 83.44 126 LEU A N 1
ATOM 990 C CA . LEU A 1 126 ? 27.847 -2.961 -15.722 1.00 83.44 126 LEU A CA 1
ATOM 991 C C . LEU A 1 126 ? 28.341 -4.322 -15.193 1.00 83.44 126 LEU A C 1
ATOM 993 O O . LEU A 1 126 ? 29.458 -4.745 -15.507 1.00 83.44 126 LEU A O 1
ATOM 997 N N . GLU A 1 127 ? 27.542 -5.011 -14.375 1.00 85.94 127 GLU A N 1
ATOM 998 C CA . GLU A 1 127 ? 27.788 -6.390 -13.964 1.00 85.94 127 GLU A CA 1
ATOM 999 C C . GLU A 1 127 ? 27.167 -7.364 -14.976 1.00 85.94 127 GLU A C 1
ATOM 1001 O O . GLU A 1 127 ? 26.093 -7.135 -15.536 1.00 85.94 127 GLU A O 1
ATOM 1006 N N . LYS A 1 128 ? 27.873 -8.468 -15.249 1.00 79.44 128 LYS A N 1
ATOM 1007 C CA . LYS A 1 128 ? 27.445 -9.452 -16.248 1.00 79.44 128 LYS A CA 1
ATOM 1008 C C . LYS A 1 128 ? 26.120 -10.083 -15.813 1.00 79.44 128 LYS A C 1
ATOM 1010 O O . LYS A 1 128 ? 26.022 -10.566 -14.690 1.00 79.44 128 LYS A O 1
ATOM 1015 N N . SER A 1 129 ? 25.146 -10.115 -16.723 1.00 81.31 129 SER A N 1
ATOM 1016 C CA . SER A 1 129 ? 23.810 -10.680 -16.485 1.00 81.31 129 SER A CA 1
ATOM 1017 C C . SER A 1 129 ? 23.022 -10.001 -15.355 1.00 81.31 129 SER A C 1
ATOM 1019 O O . SER A 1 129 ? 22.132 -10.624 -14.783 1.00 81.31 129 SER A O 1
ATOM 1021 N N . SER A 1 130 ? 23.331 -8.742 -15.021 1.00 86.12 130 SER A N 1
ATOM 1022 C CA . SER A 1 130 ? 22.553 -8.004 -14.026 1.00 86.12 130 SER A CA 1
ATOM 1023 C C . SER A 1 130 ? 21.160 -7.669 -14.562 1.00 86.12 130 SER A C 1
ATOM 1025 O O . SER A 1 130 ? 21.009 -7.037 -15.612 1.00 86.12 130 SER A O 1
ATOM 1027 N N . VAL A 1 131 ? 20.154 -8.092 -13.806 1.00 92.12 131 VAL A N 1
ATOM 1028 C CA . VAL A 1 131 ? 18.737 -7.794 -13.994 1.00 92.12 131 VAL A CA 1
ATOM 1029 C C . VAL A 1 131 ? 18.187 -7.332 -12.650 1.00 92.12 131 VAL A C 1
ATOM 1031 O O . VAL A 1 131 ? 18.663 -7.783 -11.607 1.00 92.12 131 VAL A O 1
ATOM 1034 N N . ALA A 1 132 ? 17.232 -6.408 -12.667 1.00 93.69 132 ALA A N 1
ATOM 1035 C CA . ALA A 1 132 ? 16.521 -6.038 -11.453 1.00 93.69 132 ALA A CA 1
ATOM 1036 C C . ALA A 1 132 ? 15.689 -7.218 -10.927 1.00 93.69 132 ALA A C 1
ATOM 1038 O O . ALA A 1 132 ? 15.142 -8.004 -11.705 1.00 93.69 132 ALA A O 1
ATOM 1039 N N . ASP A 1 133 ? 15.582 -7.327 -9.603 1.00 93.62 133 ASP A N 1
ATOM 1040 C CA . ASP A 1 133 ? 14.683 -8.291 -8.970 1.00 93.62 133 ASP A CA 1
ATOM 1041 C C . ASP A 1 133 ? 13.234 -8.066 -9.427 1.00 93.62 133 ASP A C 1
ATOM 1043 O O . ASP A 1 133 ? 12.859 -6.969 -9.844 1.00 93.62 133 ASP A O 1
ATOM 1047 N N . SER A 1 134 ? 12.394 -9.096 -9.295 1.00 94.88 134 SER A N 1
ATOM 1048 C CA . SER A 1 134 ? 10.960 -9.042 -9.635 1.00 94.88 134 SER A CA 1
ATOM 1049 C C . SER A 1 134 ? 10.134 -8.268 -8.598 1.00 94.88 134 SER A C 1
ATOM 1051 O O . SER A 1 134 ? 9.071 -8.709 -8.176 1.00 94.88 134 SER A O 1
ATOM 1053 N N . LEU A 1 135 ? 10.629 -7.103 -8.191 1.00 96.00 135 LEU A N 1
ATOM 1054 C CA . LEU A 1 135 ? 10.011 -6.191 -7.243 1.00 96.00 135 LEU A CA 1
ATOM 1055 C C . LEU A 1 135 ? 9.961 -4.789 -7.843 1.00 96.00 135 LEU A C 1
ATOM 1057 O O . LEU A 1 135 ? 10.874 -4.360 -8.557 1.00 96.00 135 LEU A O 1
ATOM 1061 N N . ALA A 1 136 ? 8.935 -4.038 -7.470 1.00 96.19 136 ALA A N 1
ATOM 1062 C CA . ALA A 1 136 ? 8.810 -2.635 -7.819 1.00 96.19 136 ALA A CA 1
ATOM 1063 C C . ALA A 1 136 ? 8.451 -1.808 -6.586 1.00 96.19 136 ALA A C 1
ATOM 1065 O O . ALA A 1 136 ? 7.806 -2.297 -5.669 1.00 96.19 136 ALA A O 1
ATOM 1066 N N . GLN A 1 137 ? 8.867 -0.546 -6.555 1.00 95.56 137 GLN A N 1
ATOM 1067 C CA . GLN A 1 137 ? 8.307 0.436 -5.639 1.00 95.56 137 GLN A CA 1
ATOM 1068 C C . GLN A 1 137 ? 7.172 1.194 -6.313 1.00 95.56 137 GLN A C 1
ATOM 1070 O O . GLN A 1 137 ? 7.289 1.628 -7.464 1.00 95.56 137 GLN A O 1
ATOM 1075 N N . ARG A 1 138 ? 6.112 1.410 -5.541 1.00 93.50 138 ARG A N 1
ATOM 1076 C CA . ARG A 1 138 ? 4.937 2.200 -5.880 1.00 93.50 138 ARG A CA 1
ATOM 1077 C C . ARG A 1 138 ? 4.953 3.502 -5.074 1.00 93.50 138 ARG A C 1
ATOM 1079 O O . ARG A 1 138 ? 4.685 3.470 -3.874 1.00 93.50 138 ARG A O 1
ATOM 1086 N N . PRO A 1 139 ? 5.300 4.645 -5.688 1.00 91.69 139 PRO A N 1
ATOM 1087 C CA . PRO A 1 139 ? 5.166 5.951 -5.052 1.00 91.69 139 PRO A CA 1
ATOM 1088 C C . PRO A 1 139 ? 3.693 6.356 -4.975 1.00 91.69 139 PRO A C 1
ATOM 1090 O O . PRO A 1 139 ? 3.030 6.480 -6.004 1.00 91.69 139 PRO A O 1
ATOM 1093 N N . ILE A 1 140 ? 3.201 6.602 -3.765 1.00 89.25 140 ILE A N 1
ATOM 1094 C CA . ILE A 1 140 ? 1.819 6.991 -3.490 1.00 89.25 140 ILE A CA 1
ATOM 1095 C C . ILE A 1 140 ? 1.825 8.425 -2.954 1.00 89.25 140 ILE A C 1
ATOM 1097 O O . ILE A 1 140 ? 2.376 8.676 -1.876 1.00 89.25 140 ILE A O 1
ATOM 1101 N N . PRO A 1 141 ? 1.272 9.396 -3.702 1.00 84.81 141 PRO A N 1
ATOM 1102 C CA . PRO A 1 141 ? 1.178 10.766 -3.225 1.00 84.81 141 PRO A CA 1
ATOM 1103 C C . PRO A 1 141 ? 0.212 10.830 -2.039 1.00 84.81 141 PRO A C 1
ATOM 1105 O O . PRO A 1 141 ? -0.901 10.314 -2.111 1.00 84.81 141 PRO A O 1
ATOM 1108 N N . LEU A 1 142 ? 0.638 11.473 -0.954 1.00 86.00 142 LEU A N 1
ATOM 1109 C CA . LEU A 1 142 ? -0.197 11.726 0.217 1.00 86.00 142 LEU A CA 1
ATOM 1110 C C . LEU A 1 142 ? -0.410 13.232 0.346 1.00 86.00 142 LEU A C 1
ATOM 1112 O O . LEU A 1 142 ? 0.520 14.023 0.182 1.00 86.00 142 LEU A O 1
ATOM 1116 N N . TYR A 1 143 ? -1.644 13.642 0.626 1.00 83.94 143 TYR A N 1
ATOM 1117 C CA . TYR A 1 143 ? -1.967 15.053 0.784 1.00 83.94 143 TYR A CA 1
ATOM 1118 C C . TYR A 1 143 ? -1.184 15.646 1.964 1.00 83.94 143 TYR A C 1
ATOM 1120 O O . TYR A 1 143 ? -1.093 15.037 3.031 1.00 83.94 143 TYR A O 1
ATOM 1128 N N . GLY A 1 144 ? -0.606 16.832 1.766 1.00 80.44 144 GLY A N 1
ATOM 1129 C CA . GLY A 1 144 ? 0.161 17.544 2.791 1.00 80.44 144 GLY A CA 1
ATOM 1130 C C . GLY A 1 144 ? 1.558 16.981 3.091 1.00 80.44 144 GLY A C 1
ATOM 1131 O O . GLY A 1 144 ? 2.199 17.456 4.025 1.00 80.44 144 GLY A O 1
ATOM 1132 N N . THR A 1 145 ? 2.067 16.010 2.320 1.00 81.94 145 THR A N 1
ATOM 1133 C CA . THR A 1 145 ? 3.457 15.535 2.446 1.00 81.94 145 THR A CA 1
ATOM 1134 C C . THR A 1 145 ? 4.345 16.083 1.327 1.00 81.94 145 THR A C 1
ATOM 1136 O O . THR A 1 145 ? 3.909 16.296 0.198 1.00 81.94 145 THR A O 1
ATOM 1139 N N . SER A 1 146 ? 5.626 16.317 1.626 1.00 79.44 146 SER A N 1
ATOM 1140 C CA . SER A 1 146 ? 6.612 16.796 0.641 1.00 79.44 146 SER A CA 1
ATOM 1141 C C . SER A 1 146 ? 7.159 15.688 -0.262 1.00 79.44 146 SER A C 1
ATOM 1143 O O . SER A 1 146 ? 7.841 15.961 -1.247 1.00 79.44 146 SER A O 1
ATOM 1145 N N . SER A 1 147 ? 6.920 14.427 0.089 1.00 82.56 147 SER A N 1
ATOM 1146 C CA . SER A 1 147 ? 7.389 13.254 -0.644 1.00 82.56 147 SER A CA 1
ATOM 1147 C C . SER A 1 147 ? 6.324 12.158 -0.612 1.00 82.56 147 SER A C 1
ATOM 1149 O O . SER A 1 147 ? 5.608 12.040 0.388 1.00 82.56 147 SER A O 1
ATOM 1151 N N . PRO A 1 148 ? 6.196 11.368 -1.693 1.00 87.88 148 PRO A N 1
ATOM 1152 C CA . PRO A 1 148 ? 5.263 10.253 -1.730 1.00 87.88 148 PRO A CA 1
ATOM 1153 C C . PRO A 1 148 ? 5.703 9.149 -0.766 1.00 87.88 148 PRO A C 1
ATOM 1155 O O . PRO A 1 148 ? 6.898 8.924 -0.560 1.00 87.88 148 PRO A O 1
ATOM 1158 N N . LEU A 1 149 ? 4.733 8.412 -0.234 1.00 90.81 149 LEU A N 1
ATOM 1159 C CA . LEU A 1 149 ? 4.993 7.154 0.451 1.00 90.81 149 LEU A CA 1
ATOM 1160 C C . LEU A 1 149 ? 5.323 6.094 -0.603 1.00 90.81 149 LEU A C 1
ATOM 1162 O O . LEU A 1 149 ? 4.477 5.770 -1.431 1.00 90.81 149 LEU A O 1
ATOM 1166 N N . ALA A 1 150 ? 6.543 5.564 -0.598 1.00 92.25 150 ALA A N 1
ATOM 1167 C CA . ALA A 1 150 ? 6.946 4.505 -1.518 1.00 92.25 150 ALA A CA 1
ATOM 1168 C C . ALA A 1 150 ? 6.929 3.144 -0.814 1.00 92.25 150 ALA A C 1
ATOM 1170 O O . ALA A 1 150 ? 7.658 2.944 0.156 1.00 92.25 150 ALA A O 1
ATOM 1171 N N . VAL A 1 151 ? 6.134 2.207 -1.330 1.00 95.25 151 VAL A N 1
ATOM 1172 C CA . VAL A 1 151 ? 6.065 0.819 -0.841 1.00 95.25 151 VAL A CA 1
ATOM 1173 C C . VAL A 1 151 ? 6.530 -0.151 -1.920 1.00 95.25 151 VAL A C 1
ATOM 1175 O O . VAL A 1 151 ? 6.275 0.064 -3.101 1.00 95.25 151 VAL A O 1
ATOM 1178 N N . TRP A 1 152 ? 7.245 -1.196 -1.525 1.00 97.31 152 TRP A N 1
ATOM 1179 C CA . TRP A 1 152 ? 7.609 -2.320 -2.376 1.00 97.31 152 TRP A CA 1
ATOM 1180 C C . TRP A 1 152 ? 6.418 -3.259 -2.569 1.00 97.31 152 TRP A C 1
ATOM 1182 O O . TRP A 1 152 ? 5.756 -3.621 -1.598 1.00 97.31 152 TRP A O 1
ATOM 1192 N N . GLU A 1 153 ? 6.221 -3.694 -3.806 1.00 96.19 153 GLU A N 1
ATOM 1193 C CA . GLU A 1 153 ? 5.303 -4.751 -4.222 1.00 96.19 153 GLU A CA 1
ATOM 1194 C C . GLU A 1 153 ? 6.040 -5.791 -5.086 1.00 96.19 153 GLU A C 1
ATOM 1196 O O . GLU A 1 153 ? 7.102 -5.508 -5.661 1.00 96.19 153 GLU A O 1
ATOM 1201 N N . ASP A 1 154 ? 5.491 -7.001 -5.158 1.00 94.12 154 ASP A N 1
ATOM 1202 C CA . ASP A 1 154 ? 5.934 -8.034 -6.096 1.00 94.12 154 ASP A CA 1
ATOM 1203 C C . ASP A 1 154 ? 5.427 -7.703 -7.510 1.00 94.12 154 ASP A C 1
ATOM 1205 O O . ASP A 1 154 ? 4.420 -7.028 -7.692 1.00 94.12 154 ASP A O 1
ATOM 1209 N N . THR A 1 155 ? 6.144 -8.146 -8.537 1.00 90.06 155 THR A N 1
ATOM 1210 C CA . THR A 1 155 ? 5.709 -7.992 -9.941 1.00 90.06 155 THR A CA 1
ATOM 1211 C C . THR A 1 155 ? 5.111 -9.279 -10.515 1.00 90.06 155 THR A C 1
ATOM 1213 O O . THR A 1 155 ? 4.646 -9.286 -11.653 1.00 90.06 155 THR A O 1
ATOM 1216 N N . GLY A 1 156 ? 5.126 -10.364 -9.736 1.00 85.81 156 GLY A N 1
ATOM 1217 C CA . GLY A 1 156 ? 4.500 -11.646 -10.037 1.00 85.81 156 GLY A CA 1
ATOM 1218 C C . GLY A 1 156 ? 3.003 -11.707 -9.688 1.00 85.81 156 GLY A C 1
ATOM 1219 O O . GLY A 1 156 ? 2.373 -10.686 -9.439 1.00 85.81 156 GLY A O 1
ATOM 1220 N N . PRO A 1 157 ? 2.397 -12.906 -9.666 1.00 81.31 157 PRO A N 1
ATOM 1221 C CA . PRO A 1 157 ? 0.941 -13.073 -9.559 1.00 81.31 157 PRO A CA 1
ATOM 1222 C C . PRO A 1 157 ? 0.380 -13.087 -8.120 1.00 81.31 157 PRO A C 1
ATOM 1224 O O . PRO A 1 157 ? -0.816 -13.290 -7.938 1.00 81.31 157 PRO A O 1
ATOM 1227 N N . SER A 1 158 ? 1.213 -12.927 -7.089 1.00 82.00 158 SER A N 1
ATOM 1228 C CA . SER A 1 158 ? 0.822 -13.132 -5.683 1.00 82.00 158 SER A CA 1
ATOM 1229 C C . SER A 1 158 ? -0.099 -12.032 -5.143 1.00 82.00 158 SER A C 1
ATOM 1231 O O . SER A 1 158 ? 0.348 -10.905 -4.963 1.00 82.00 158 SER A O 1
ATOM 1233 N N . ILE A 1 159 ? -1.354 -12.359 -4.819 1.00 84.62 159 ILE A N 1
ATOM 1234 C CA . ILE A 1 159 ? -2.395 -11.399 -4.390 1.00 84.62 159 ILE A CA 1
ATOM 1235 C C . ILE A 1 159 ? -1.997 -10.607 -3.128 1.00 84.62 159 ILE A C 1
ATOM 1237 O O . ILE A 1 159 ? -2.199 -9.396 -3.053 1.00 84.62 159 ILE A O 1
ATOM 1241 N N . ASP A 1 160 ? -1.376 -11.272 -2.155 1.00 86.06 160 ASP A N 1
ATOM 1242 C CA . ASP A 1 160 ? -0.955 -10.720 -0.859 1.00 86.06 160 ASP A CA 1
ATOM 1243 C C . ASP A 1 160 ? 0.285 -9.811 -0.939 1.00 86.06 160 ASP A C 1
ATOM 1245 O O . ASP A 1 160 ? 0.746 -9.272 0.066 1.00 86.06 160 ASP A O 1
ATOM 1249 N N . ARG A 1 161 ? 0.854 -9.631 -2.135 1.00 91.88 161 ARG A N 1
ATOM 1250 C CA . ARG A 1 161 ? 2.099 -8.879 -2.348 1.00 91.88 161 ARG A CA 1
ATOM 1251 C C . ARG A 1 161 ? 1.949 -7.695 -3.298 1.00 91.88 161 ARG A C 1
ATOM 1253 O O . ARG A 1 161 ? 2.964 -7.147 -3.729 1.00 91.88 161 ARG A O 1
ATOM 1260 N N . HIS A 1 162 ? 0.709 -7.291 -3.576 1.00 93.38 162 HIS A N 1
ATOM 1261 C CA . HIS A 1 162 ? 0.359 -6.162 -4.442 1.00 93.38 162 HIS A CA 1
ATOM 1262 C C . HIS A 1 162 ? -0.217 -4.981 -3.669 1.00 93.38 162 HIS A C 1
ATOM 1264 O O . HIS A 1 162 ? -0.774 -5.127 -2.579 1.00 93.38 162 HIS A O 1
ATOM 1270 N N . VAL A 1 163 ? -0.104 -3.797 -4.267 1.00 94.12 163 VAL A N 1
ATOM 1271 C CA . VAL A 1 163 ? -0.899 -2.631 -3.879 1.00 94.12 163 VAL A CA 1
ATOM 1272 C C . VAL A 1 163 ? -2.276 -2.692 -4.550 1.00 94.12 163 VAL A C 1
ATOM 1274 O O . VAL A 1 163 ? -2.369 -2.925 -5.754 1.00 94.12 163 VAL A O 1
ATOM 1277 N N . TRP A 1 164 ? -3.328 -2.418 -3.774 1.00 94.00 164 TRP A N 1
ATOM 1278 C CA . TRP A 1 164 ? -4.729 -2.461 -4.210 1.00 94.00 164 TRP A CA 1
ATOM 1279 C C . TRP A 1 164 ? -5.413 -1.089 -4.152 1.00 94.00 164 TRP A C 1
ATOM 1281 O O . TRP A 1 164 ? -5.051 -0.231 -3.335 1.00 94.00 164 TRP A O 1
ATOM 1291 N N . ASP A 1 165 ? -6.441 -0.905 -4.988 1.00 92.31 165 ASP A N 1
ATOM 1292 C CA . ASP A 1 165 ? -7.165 0.361 -5.161 1.00 92.31 165 ASP A CA 1
ATOM 1293 C C . ASP A 1 165 ? -7.727 0.901 -3.839 1.00 92.31 165 ASP A C 1
ATOM 1295 O O . ASP A 1 165 ? -7.519 2.077 -3.517 1.00 92.31 165 ASP A O 1
ATOM 1299 N N . ALA A 1 166 ? -8.387 0.053 -3.037 1.00 92.75 166 ALA A N 1
ATOM 1300 C CA . ALA A 1 166 ? -8.955 0.482 -1.759 1.00 92.75 166 ALA A CA 1
ATOM 1301 C C . ALA A 1 166 ? -7.879 0.966 -0.775 1.00 92.75 166 ALA A C 1
ATOM 1303 O O . ALA A 1 166 ? -8.104 1.934 -0.045 1.00 92.75 166 ALA A O 1
ATOM 1304 N N . GLY A 1 167 ? -6.689 0.358 -0.808 1.00 94.94 167 GLY A N 1
ATOM 1305 C CA . GLY A 1 167 ? -5.568 0.740 0.047 1.00 94.94 167 GLY A CA 1
ATOM 1306 C C . GLY A 1 167 ? -5.066 2.143 -0.279 1.00 94.94 167 GLY A C 1
ATOM 1307 O O . GLY A 1 167 ? -4.905 2.972 0.615 1.00 94.94 167 GLY A O 1
ATOM 1308 N N . ILE A 1 168 ? -4.909 2.453 -1.569 1.00 92.44 168 ILE A N 1
ATOM 1309 C CA . ILE A 1 168 ? -4.537 3.797 -2.037 1.00 92.44 168 ILE A CA 1
ATOM 1310 C C . ILE A 1 168 ? -5.631 4.815 -1.688 1.00 92.44 168 ILE A C 1
ATOM 1312 O O . ILE A 1 168 ? -5.322 5.904 -1.196 1.00 92.44 168 ILE A O 1
ATOM 1316 N N . GLY A 1 169 ? -6.902 4.442 -1.881 1.00 90.44 169 GLY A N 1
ATOM 1317 C CA . GLY A 1 169 ? -8.066 5.226 -1.468 1.00 90.44 169 GLY A CA 1
ATOM 1318 C C . GLY A 1 169 ? -8.007 5.630 0.002 1.00 90.44 169 GLY A C 1
ATOM 1319 O O . GLY A 1 169 ? -8.062 6.818 0.334 1.00 90.44 169 GLY A O 1
ATOM 1320 N N . ILE A 1 170 ? -7.825 4.651 0.892 1.00 92.94 170 ILE A N 1
ATOM 1321 C CA . ILE A 1 170 ? -7.708 4.908 2.327 1.00 92.94 170 ILE A CA 1
ATOM 1322 C C . ILE A 1 170 ? -6.470 5.754 2.637 1.00 92.94 170 ILE A C 1
ATOM 1324 O O . ILE A 1 170 ? -6.571 6.674 3.444 1.00 92.94 170 ILE A O 1
ATOM 1328 N N . CYS A 1 171 ? -5.310 5.501 2.026 1.00 93.75 171 CYS A N 1
ATOM 1329 C CA . CYS A 1 171 ? -4.115 6.320 2.255 1.00 93.75 171 CYS A CA 1
ATOM 1330 C C . CYS A 1 171 ? -4.363 7.800 1.932 1.00 93.75 171 CYS A C 1
ATOM 1332 O O . CYS A 1 171 ? -4.012 8.678 2.727 1.00 93.75 171 CYS A O 1
ATOM 1334 N N . GLY A 1 172 ? -5.026 8.076 0.805 1.00 89.56 172 GLY A N 1
ATOM 1335 C CA . GLY A 1 172 ? -5.440 9.426 0.439 1.00 89.56 172 GLY A CA 1
ATOM 1336 C C . GLY A 1 172 ? -6.387 10.033 1.474 1.00 89.56 172 GLY A C 1
ATOM 1337 O O . GLY A 1 172 ? -6.141 11.135 1.968 1.00 89.56 172 GLY A O 1
ATOM 1338 N N . LEU A 1 173 ? -7.412 9.287 1.885 1.00 91.00 173 LEU A N 1
ATOM 1339 C CA . LEU A 1 173 ? -8.356 9.704 2.921 1.00 91.00 173 LEU A CA 1
ATOM 1340 C C . LEU A 1 173 ? -7.659 9.998 4.260 1.00 91.00 173 LEU A C 1
ATOM 1342 O O . LEU A 1 173 ? -7.828 11.087 4.799 1.00 91.00 173 LEU A O 1
ATOM 1346 N N . LEU A 1 174 ? -6.829 9.086 4.772 1.00 93.88 174 LEU A N 1
ATOM 1347 C CA . LEU A 1 174 ? -6.068 9.254 6.015 1.00 93.88 174 LEU A CA 1
ATOM 1348 C C . LEU A 1 174 ? -5.163 10.488 5.970 1.00 93.88 174 LEU A C 1
ATOM 1350 O O . LEU A 1 174 ? -5.073 11.216 6.959 1.00 93.88 174 LEU A O 1
ATOM 1354 N N . SER A 1 175 ? -4.527 10.756 4.825 1.00 91.69 175 SER A N 1
ATOM 1355 C CA . SER A 1 175 ? -3.700 11.953 4.658 1.00 91.69 175 SER A CA 1
ATOM 1356 C C . SER A 1 175 ? -4.523 13.240 4.787 1.00 91.69 175 SER A C 1
ATOM 1358 O O . SER A 1 175 ? -4.107 14.152 5.501 1.00 91.69 175 SER A O 1
ATOM 1360 N N . ARG A 1 176 ? -5.743 13.298 4.236 1.00 88.94 176 ARG A N 1
ATOM 1361 C CA . ARG A 1 176 ? -6.668 14.428 4.456 1.00 88.94 176 ARG A CA 1
ATOM 1362 C C . ARG A 1 176 ? -7.146 14.493 5.903 1.00 88.94 176 ARG A C 1
ATOM 1364 O O . ARG A 1 176 ? -7.052 15.543 6.538 1.00 88.94 176 ARG A O 1
ATOM 1371 N N . LEU A 1 177 ? -7.539 13.352 6.475 1.00 91.50 177 LEU A N 1
ATOM 1372 C CA . LEU A 1 177 ? -7.951 13.245 7.875 1.00 91.50 177 LEU A CA 1
ATOM 1373 C C . LEU A 1 177 ? -6.849 13.607 8.869 1.00 91.50 177 LEU A C 1
ATOM 1375 O O . LEU A 1 177 ? -7.170 13.774 10.037 1.00 91.50 177 LEU A O 1
ATOM 1379 N N . LEU A 1 178 ? -5.583 13.767 8.487 1.00 91.69 178 LEU A N 1
ATOM 1380 C CA . LEU A 1 178 ? -4.520 14.259 9.374 1.00 91.69 178 LEU A CA 1
ATOM 1381 C C . LEU A 1 178 ? -4.089 15.695 9.053 1.00 91.69 178 LEU A C 1
ATOM 1383 O O . LEU A 1 178 ? -3.778 16.437 9.977 1.00 91.69 178 LEU A O 1
ATOM 1387 N N . ASN A 1 179 ? -4.155 16.113 7.788 1.00 87.50 179 ASN A N 1
ATOM 1388 C CA . ASN A 1 179 ? -3.685 17.433 7.358 1.00 87.50 179 ASN A CA 1
ATOM 1389 C C . ASN A 1 179 ? -4.770 18.524 7.326 1.00 87.50 179 ASN A C 1
ATOM 1391 O O . ASN A 1 179 ? -4.448 19.699 7.476 1.00 87.50 179 ASN A O 1
ATOM 1395 N N . GLU A 1 180 ? -6.049 18.186 7.133 1.00 86.44 180 GLU A N 1
ATOM 1396 C CA . GLU A 1 180 ? -7.110 19.199 7.047 1.00 86.44 180 GLU A CA 1
ATOM 1397 C C . GLU A 1 180 ? -7.519 19.717 8.433 1.00 86.44 180 GLU A C 1
ATOM 1399 O O . GLU A 1 180 ? -7.867 18.913 9.299 1.00 86.44 180 GLU A O 1
ATOM 1404 N N . PRO A 1 181 ? -7.588 21.034 8.685 1.00 82.06 181 PRO A N 1
ATOM 1405 C CA . PRO A 1 181 ? -7.990 21.548 9.997 1.00 82.06 181 PRO A CA 1
ATOM 1406 C C . PRO A 1 181 ? -9.352 21.012 10.464 1.00 82.06 181 PRO A C 1
ATOM 1408 O O . PRO A 1 181 ? -9.519 20.654 11.632 1.00 82.06 181 PRO A O 1
ATOM 1411 N N . THR A 1 182 ? -10.303 20.882 9.537 1.00 80.81 182 THR A N 1
ATOM 1412 C CA . THR A 1 182 ? -11.674 20.434 9.806 1.00 80.81 182 THR A CA 1
ATOM 1413 C C . THR A 1 182 ? -12.093 19.402 8.754 1.00 80.81 182 THR A C 1
ATOM 1415 O O . THR A 1 182 ? -12.649 19.780 7.726 1.00 80.81 182 THR A O 1
ATOM 1418 N N . PRO A 1 183 ? -11.800 18.106 8.971 1.00 78.50 183 PRO A N 1
ATOM 1419 C CA . PRO A 1 183 ? -12.156 17.059 8.024 1.00 78.50 183 PRO A CA 1
ATOM 1420 C C . PRO A 1 183 ? -13.667 16.985 7.852 1.00 78.50 183 PRO A C 1
ATOM 1422 O O . PRO A 1 183 ? -14.396 16.879 8.839 1.00 78.50 183 PRO A O 1
ATOM 1425 N N . ALA A 1 184 ? -14.123 17.015 6.603 1.00 73.81 184 ALA A N 1
ATOM 1426 C CA . ALA A 1 184 ? -15.545 16.904 6.279 1.00 73.81 184 ALA A CA 1
ATOM 1427 C C . ALA A 1 184 ? -16.094 15.482 6.494 1.00 73.81 184 ALA A C 1
ATOM 1429 O O . ALA A 1 184 ? -17.291 15.309 6.701 1.00 73.81 184 ALA A O 1
ATOM 1430 N N . HIS A 1 185 ? -15.214 14.477 6.480 1.00 80.69 185 HIS A N 1
ATOM 1431 C CA . HIS A 1 185 ? -15.573 13.059 6.482 1.00 80.69 185 HIS A CA 1
ATOM 1432 C C . HIS A 1 185 ? -14.981 12.326 7.692 1.00 80.69 185 HIS A C 1
ATOM 1434 O O . HIS A 1 185 ? -13.902 12.683 8.166 1.00 80.69 185 HIS A O 1
ATOM 1440 N N . LEU A 1 186 ? -15.658 11.280 8.180 1.00 87.81 186 LEU A N 1
ATOM 1441 C CA . LEU A 1 186 ? -15.199 10.406 9.273 1.00 87.81 186 LEU A CA 1
ATOM 1442 C C . LEU A 1 186 ? -14.688 11.147 10.533 1.00 87.81 186 LEU A C 1
ATOM 1444 O O . LEU A 1 186 ? -13.603 10.824 11.037 1.00 87.81 186 LEU A O 1
ATOM 1448 N N . PRO A 1 187 ? -15.440 12.104 11.122 1.00 90.06 187 PRO A N 1
ATOM 1449 C CA . PRO A 1 187 ? -14.971 12.904 12.258 1.00 90.06 187 PRO A CA 1
ATOM 1450 C C . PRO A 1 187 ? -14.625 12.058 13.493 1.00 90.06 187 PRO A C 1
ATOM 1452 O O . PRO A 1 187 ? -13.724 12.415 14.260 1.00 90.06 187 PRO A O 1
ATOM 1455 N N . SER A 1 188 ? -15.297 10.915 13.681 1.00 91.88 188 SER A N 1
ATOM 1456 C CA . SER A 1 188 ? -14.983 9.966 14.761 1.00 91.88 188 SER A CA 1
ATOM 1457 C C . SER A 1 188 ? -13.592 9.355 14.589 1.00 91.88 188 SER A C 1
ATOM 1459 O O . SER A 1 188 ? -12.808 9.339 15.540 1.00 91.88 188 SER A O 1
ATOM 1461 N N . LEU A 1 189 ? -13.257 8.908 13.373 1.00 95.19 189 LEU A N 1
ATOM 1462 C CA . LEU A 1 189 ? -11.933 8.374 13.066 1.00 95.19 189 LEU A CA 1
A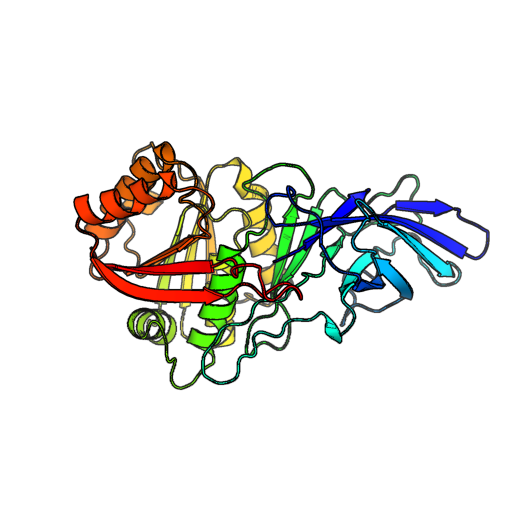TOM 1463 C C . LEU A 1 189 ? -10.872 9.470 13.185 1.00 95.19 189 LEU A C 1
ATOM 1465 O O . LEU A 1 189 ? -9.894 9.276 13.904 1.00 95.19 189 LEU A O 1
ATOM 1469 N N . ALA A 1 190 ? -11.105 10.639 12.573 1.00 94.56 190 ALA A N 1
ATOM 1470 C CA . ALA A 1 190 ? -10.218 11.801 12.656 1.00 94.56 190 ALA A CA 1
ATOM 1471 C C . ALA A 1 190 ? -9.900 12.175 14.112 1.00 94.56 190 ALA A C 1
ATOM 1473 O O . ALA A 1 190 ? -8.751 12.436 14.464 1.00 94.56 190 ALA A O 1
ATOM 1474 N N . THR A 1 191 ? -10.907 12.152 14.988 1.00 94.06 191 THR A N 1
ATOM 1475 C CA . THR A 1 191 ? -10.731 12.426 16.417 1.00 94.06 191 THR A CA 1
ATOM 1476 C C . THR A 1 191 ? -9.780 11.423 17.068 1.00 94.06 191 THR A C 1
ATOM 1478 O O . THR A 1 191 ? -8.847 11.840 17.756 1.00 94.06 191 THR A O 1
ATOM 1481 N N . ILE A 1 192 ? -9.972 10.120 16.842 1.00 95.06 192 ILE A N 1
ATOM 1482 C CA . ILE A 1 192 ? -9.115 9.079 17.424 1.00 95.06 192 ILE A CA 1
ATOM 1483 C C . ILE A 1 192 ? -7.684 9.191 16.886 1.00 95.06 192 ILE A C 1
ATOM 1485 O O . ILE A 1 192 ? -6.744 9.272 17.678 1.00 95.06 192 ILE A O 1
ATOM 1489 N N . ILE A 1 193 ? -7.512 9.280 15.564 1.00 96.06 193 ILE A N 1
ATOM 1490 C CA . ILE A 1 193 ? -6.182 9.309 14.937 1.00 96.06 193 ILE A CA 1
ATOM 1491 C C . ILE A 1 193 ? -5.442 10.640 15.102 1.00 96.06 193 ILE A C 1
ATOM 1493 O O . ILE A 1 193 ? -4.288 10.716 14.702 1.00 96.06 193 ILE A O 1
ATOM 1497 N N . ARG A 1 194 ? -6.063 11.693 15.646 1.00 95.00 194 ARG A N 1
ATOM 1498 C CA . ARG A 1 194 ? -5.391 12.972 15.952 1.00 95.00 194 ARG A CA 1
ATOM 1499 C C . ARG A 1 194 ? -5.119 13.161 17.433 1.00 95.00 194 ARG A C 1
ATOM 1501 O O . ARG A 1 194 ? -4.078 13.695 17.792 1.00 95.00 194 ARG A O 1
ATOM 1508 N N . LYS A 1 195 ? -6.072 12.781 18.290 1.00 93.44 195 LYS A N 1
ATOM 1509 C CA . LYS A 1 195 ? -6.062 13.170 19.710 1.00 93.44 195 LYS A CA 1
ATOM 1510 C C . LYS A 1 195 ? -5.512 12.099 20.647 1.00 93.44 195 LYS A C 1
ATOM 1512 O O . LYS A 1 195 ? -5.188 12.421 21.787 1.00 93.44 195 LYS A O 1
ATOM 1517 N N . ARG A 1 196 ? -5.419 10.833 20.223 1.00 95.12 196 ARG A N 1
ATOM 1518 C CA . ARG A 1 196 ? -4.837 9.777 21.067 1.00 95.12 196 ARG A CA 1
ATOM 1519 C C . ARG A 1 196 ? -3.334 10.003 21.228 1.00 95.12 196 ARG A C 1
ATOM 1521 O O . ARG A 1 196 ? -2.595 10.001 20.248 1.00 95.12 196 ARG A O 1
ATOM 1528 N N . SER A 1 197 ? -2.883 10.131 22.477 1.00 95.12 197 SER A N 1
ATOM 1529 C CA . SER A 1 197 ? -1.456 10.240 22.817 1.00 95.12 197 SER A CA 1
ATOM 1530 C C . SER A 1 197 ? -0.669 8.979 22.458 1.00 95.12 197 SER A C 1
ATOM 1532 O O . SER A 1 197 ? 0.510 9.054 22.132 1.00 95.12 197 SER A O 1
ATOM 1534 N N . THR A 1 198 ? -1.315 7.815 22.504 1.00 97.06 198 THR A N 1
ATOM 1535 C CA . THR A 1 198 ? -0.822 6.559 21.939 1.00 97.06 198 THR A CA 1
ATOM 1536 C C . THR A 1 198 ? -1.973 5.898 21.202 1.00 97.06 198 THR A C 1
ATOM 1538 O O . THR A 1 198 ? -2.955 5.507 21.830 1.00 97.06 198 THR A O 1
ATOM 1541 N N . LEU A 1 199 ? -1.857 5.796 19.882 1.00 98.12 199 LEU A N 1
ATOM 1542 C CA . LEU A 1 199 ? -2.807 5.077 19.044 1.00 98.12 199 LEU A CA 1
ATOM 1543 C C . LEU A 1 199 ? -2.372 3.616 18.929 1.00 98.12 199 LEU A C 1
ATOM 1545 O O . LEU A 1 199 ? -1.262 3.350 18.471 1.00 98.12 199 LEU A O 1
ATOM 1549 N N . ARG A 1 200 ? -3.234 2.676 19.315 1.00 98.38 200 ARG A N 1
ATOM 1550 C CA . ARG A 1 200 ? -3.041 1.242 19.060 1.00 98.38 200 ARG A CA 1
ATOM 1551 C C . ARG A 1 200 ? -3.929 0.838 17.898 1.00 98.38 200 ARG A C 1
ATOM 1553 O O . ARG A 1 200 ? -5.150 0.916 18.006 1.00 98.38 200 ARG A O 1
ATOM 1560 N N . ALA A 1 201 ? -3.327 0.422 16.799 1.00 98.56 201 ALA A N 1
ATOM 1561 C CA . ALA A 1 201 ? -4.049 0.034 15.601 1.00 98.56 201 ALA A CA 1
ATOM 1562 C C . ALA A 1 201 ? -3.581 -1.335 15.112 1.00 98.56 201 ALA A C 1
ATOM 1564 O O . ALA A 1 201 ? -2.421 -1.707 15.296 1.00 98.56 201 ALA A O 1
ATOM 1565 N N . ILE A 1 202 ? -4.505 -2.070 14.505 1.00 98.81 202 ILE A N 1
ATOM 1566 C CA . ILE A 1 202 ? -4.245 -3.348 13.849 1.00 98.81 202 ILE A CA 1
ATOM 1567 C C . ILE A 1 202 ? -4.799 -3.294 12.429 1.00 98.81 202 ILE A C 1
ATOM 1569 O O . ILE A 1 202 ? -5.901 -2.794 12.212 1.00 98.81 202 ILE A O 1
ATOM 1573 N N . GLU A 1 203 ? -4.037 -3.792 11.465 1.00 98.88 203 GLU A N 1
ATOM 1574 C CA . GLU A 1 203 ? -4.498 -3.988 10.093 1.00 98.88 203 GLU A CA 1
ATOM 1575 C C . GLU A 1 203 ? -4.672 -5.483 9.831 1.00 98.88 203 GLU A C 1
ATOM 1577 O O . GLU A 1 203 ? -3.751 -6.262 10.083 1.00 98.88 203 GLU A O 1
ATOM 1582 N N . LEU A 1 204 ? -5.856 -5.881 9.360 1.00 98.62 204 LEU A N 1
ATOM 1583 C CA . LEU A 1 204 ? -6.162 -7.255 8.962 1.00 98.62 204 LEU A CA 1
ATOM 1584 C C . LEU A 1 204 ? -6.059 -7.358 7.441 1.00 98.62 204 LEU A C 1
ATOM 1586 O O . LEU A 1 204 ? -6.743 -6.610 6.745 1.00 98.62 204 LEU A O 1
ATOM 1590 N N . GLY A 1 205 ? -5.240 -8.288 6.947 1.00 97.62 205 GLY A N 1
ATOM 1591 C CA . GLY A 1 205 ? -5.016 -8.450 5.508 1.00 97.62 205 GLY A CA 1
ATOM 1592 C C . GLY A 1 205 ? -4.178 -7.298 4.958 1.00 97.62 205 GLY A C 1
ATOM 1593 O O . GLY A 1 205 ? -4.580 -6.599 4.033 1.00 97.62 205 GLY A O 1
ATOM 1594 N N . THR A 1 206 ? -3.048 -7.030 5.615 1.00 98.31 206 THR A N 1
ATOM 1595 C CA . THR A 1 206 ? -2.188 -5.869 5.347 1.00 98.31 206 THR A CA 1
ATOM 1596 C C . THR A 1 206 ? -1.480 -5.919 3.984 1.00 98.31 206 THR A C 1
ATOM 1598 O O . THR A 1 206 ? -1.023 -4.890 3.478 1.00 98.31 206 THR A O 1
ATOM 1601 N N . GLY A 1 207 ? -1.349 -7.107 3.389 1.00 97.69 207 GLY A N 1
ATOM 1602 C CA . GLY A 1 207 ? -0.538 -7.389 2.213 1.00 97.69 207 GLY A CA 1
ATOM 1603 C C . GLY A 1 207 ? 0.872 -6.818 2.350 1.00 97.69 207 GLY A C 1
ATOM 1604 O O . GLY A 1 207 ? 1.651 -7.194 3.226 1.00 97.69 207 GLY A O 1
ATOM 1605 N N . VAL A 1 208 ? 1.185 -5.827 1.513 1.00 97.31 208 VAL A N 1
ATOM 1606 C CA . VAL A 1 208 ? 2.475 -5.117 1.527 1.00 97.31 208 VAL A CA 1
ATOM 1607 C C . VAL A 1 208 ? 2.649 -4.129 2.691 1.00 97.31 208 VAL A C 1
ATOM 1609 O O . VAL A 1 208 ? 3.702 -3.500 2.799 1.00 97.31 208 VAL A O 1
ATOM 1612 N N . GLY A 1 209 ? 1.651 -3.947 3.557 1.00 97.81 209 GLY A N 1
ATOM 1613 C CA . GLY A 1 209 ? 1.718 -3.024 4.692 1.00 97.81 209 GLY A CA 1
ATOM 1614 C C . GLY A 1 209 ? 1.175 -1.622 4.426 1.00 97.81 209 GLY A C 1
ATOM 1615 O O . GLY A 1 209 ? 1.339 -0.748 5.272 1.00 97.81 209 GLY A O 1
ATOM 1616 N N . LEU A 1 210 ? 0.594 -1.361 3.251 1.00 97.56 210 LEU A N 1
ATOM 1617 C CA . LEU A 1 210 ? 0.383 0.002 2.756 1.00 97.56 210 LEU A CA 1
ATOM 1618 C C . LEU A 1 210 ? -0.402 0.895 3.734 1.00 97.56 210 LEU A C 1
ATOM 1620 O O . LEU A 1 210 ? 0.079 1.973 4.096 1.00 97.56 210 LEU A O 1
ATOM 1624 N N . VAL A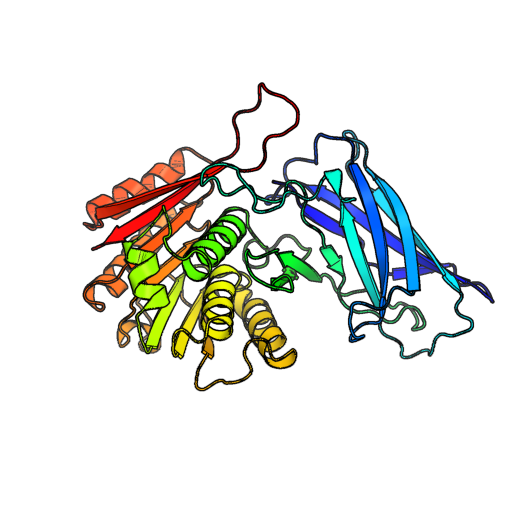 1 211 ? -1.593 0.476 4.165 1.00 98.31 211 VAL A N 1
ATOM 1625 C CA . VAL A 1 211 ? -2.499 1.364 4.908 1.00 98.31 211 VAL A CA 1
ATOM 1626 C C . VAL A 1 211 ? -2.000 1.593 6.330 1.00 98.31 211 VAL A C 1
ATOM 1628 O O . VAL A 1 211 ? -1.926 2.741 6.783 1.00 98.31 211 VAL A O 1
ATOM 1631 N N . GLY A 1 212 ? -1.609 0.529 7.033 1.00 98.19 212 GLY A N 1
ATOM 1632 C CA . GLY A 1 212 ? -1.083 0.624 8.388 1.00 98.19 212 GLY A CA 1
ATOM 1633 C C . GLY A 1 212 ? 0.212 1.435 8.453 1.00 98.19 212 GLY A C 1
ATOM 1634 O O . GLY A 1 212 ? 0.360 2.308 9.317 1.00 98.19 212 GLY A O 1
ATOM 1635 N N . ILE A 1 213 ? 1.121 1.225 7.494 1.00 97.62 213 ILE A N 1
ATOM 1636 C CA . ILE A 1 213 ? 2.353 2.010 7.374 1.00 97.62 213 ILE A CA 1
ATOM 1637 C C . ILE A 1 213 ? 2.037 3.482 7.087 1.00 97.62 213 ILE A C 1
ATOM 1639 O O . ILE A 1 213 ? 2.624 4.361 7.722 1.00 97.62 213 ILE A O 1
ATOM 1643 N N . ALA A 1 214 ? 1.094 3.776 6.186 1.00 97.06 214 ALA A N 1
ATOM 1644 C CA . ALA A 1 214 ? 0.695 5.149 5.891 1.00 97.06 214 ALA A CA 1
ATOM 1645 C C . ALA A 1 214 ? 0.152 5.868 7.133 1.00 97.06 214 ALA A C 1
ATOM 1647 O O . ALA A 1 214 ? 0.558 6.998 7.406 1.00 97.06 214 ALA A O 1
ATOM 1648 N N . LEU A 1 215 ? -0.710 5.217 7.923 1.00 97.69 215 LEU A N 1
ATOM 1649 C CA . LEU A 1 215 ? -1.233 5.794 9.163 1.00 97.69 215 LEU A CA 1
ATOM 1650 C C . LEU A 1 215 ? -0.111 6.110 10.162 1.00 97.69 215 LEU A C 1
ATOM 1652 O O . LEU A 1 215 ? -0.079 7.207 10.724 1.00 97.69 215 LEU A O 1
ATOM 1656 N N . ALA A 1 216 ? 0.809 5.166 10.376 1.00 96.69 216 ALA A N 1
ATOM 1657 C CA . ALA A 1 216 ? 1.933 5.350 11.289 1.00 96.69 216 ALA A CA 1
ATOM 1658 C C . ALA A 1 216 ? 2.863 6.481 10.826 1.00 96.69 216 ALA A C 1
ATOM 1660 O O . ALA A 1 216 ? 3.193 7.370 11.614 1.00 96.69 216 ALA A O 1
ATOM 1661 N N . HIS A 1 217 ? 3.218 6.492 9.539 1.00 95.00 217 HIS A N 1
ATOM 1662 C CA . HIS A 1 217 ? 4.047 7.526 8.928 1.00 95.00 217 HIS A CA 1
ATOM 1663 C C . HIS A 1 217 ? 3.412 8.918 9.039 1.00 95.00 217 HIS A C 1
ATOM 1665 O O . HIS A 1 217 ? 4.064 9.860 9.490 1.00 95.00 217 HIS A O 1
ATOM 1671 N N . LEU A 1 218 ? 2.132 9.053 8.682 1.00 95.00 21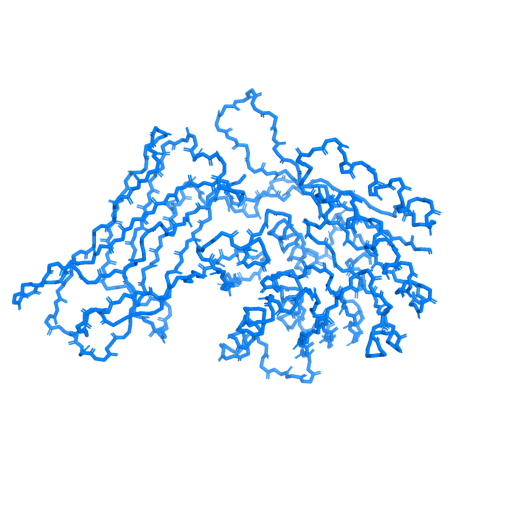8 LEU A N 1
ATOM 1672 C CA . LEU A 1 218 ? 1.426 10.332 8.744 1.00 95.00 218 LEU A CA 1
ATOM 1673 C C . LEU A 1 218 ? 1.327 10.838 10.189 1.00 95.00 218 LEU A C 1
ATOM 1675 O O . LEU A 1 218 ? 1.624 12.001 10.453 1.00 95.00 218 LEU A O 1
ATOM 1679 N N . ARG A 1 219 ? 0.974 9.979 11.154 1.00 95.12 219 ARG A N 1
ATOM 1680 C CA . ARG A 1 219 ? 0.912 10.391 12.566 1.00 95.12 219 ARG A CA 1
ATOM 1681 C C . ARG A 1 219 ? 2.263 10.838 13.112 1.00 95.12 219 ARG A C 1
ATOM 1683 O O . ARG A 1 219 ? 2.299 11.814 13.866 1.00 95.12 219 ARG A O 1
ATOM 1690 N N . TYR A 1 220 ? 3.340 10.158 12.713 1.00 93.75 220 TYR A N 1
ATOM 1691 C CA . TYR A 1 220 ? 4.711 10.536 13.048 1.00 93.75 220 TYR A CA 1
ATOM 1692 C C . TYR A 1 220 ? 5.082 11.902 12.476 1.00 93.75 220 TYR A C 1
ATOM 1694 O O . TYR A 1 220 ? 5.523 12.775 13.221 1.00 93.75 220 TYR A O 1
ATOM 1702 N N . ALA A 1 221 ? 4.836 12.115 11.180 1.00 91.75 221 ALA A N 1
ATOM 1703 C CA . ALA A 1 221 ? 5.102 13.386 10.510 1.00 91.75 221 ALA A CA 1
ATOM 1704 C C . ALA A 1 221 ? 4.346 14.557 11.165 1.00 91.75 221 ALA A C 1
ATOM 1706 O O . ALA A 1 221 ? 4.901 15.641 11.325 1.00 91.75 221 ALA A O 1
ATOM 1707 N N . HIS A 1 222 ? 3.112 14.314 11.616 1.00 91.69 222 HIS A N 1
ATOM 1708 C CA . HIS A 1 222 ? 2.276 15.295 12.315 1.00 91.69 222 HIS A CA 1
ATOM 1709 C C . HIS A 1 222 ? 2.559 15.429 13.816 1.00 91.69 222 HIS A C 1
ATOM 1711 O O . HIS A 1 222 ? 1.953 16.269 14.477 1.00 91.69 222 HIS A O 1
ATOM 1717 N N . SER A 1 223 ? 3.449 14.612 14.388 1.00 91.62 223 SER A N 1
ATOM 1718 C CA . SER A 1 223 ? 3.733 14.607 15.833 1.00 91.62 223 SER A CA 1
ATOM 1719 C C . SER A 1 223 ? 2.470 14.447 16.703 1.00 91.62 223 SER A C 1
ATOM 1721 O O . SER A 1 223 ? 2.365 15.008 17.791 1.00 91.62 223 SER A O 1
ATOM 1723 N N . THR A 1 224 ? 1.499 13.650 16.239 1.00 88.94 224 THR A N 1
ATOM 1724 C CA . THR A 1 224 ? 0.170 13.462 16.878 1.00 88.94 224 THR A CA 1
ATOM 1725 C C . THR A 1 224 ? 0.164 12.429 18.016 1.00 88.94 224 THR A C 1
ATOM 1727 O O . THR A 1 224 ? -0.877 11.860 18.357 1.00 88.94 224 THR A O 1
ATOM 1730 N N . GLY A 1 225 ? 1.330 12.194 18.622 1.00 92.94 225 GLY A N 1
ATOM 1731 C CA . GLY A 1 225 ? 1.576 11.177 19.643 1.00 92.94 225 GLY A CA 1
ATOM 1732 C C . GLY A 1 225 ? 2.063 9.844 19.074 1.00 92.94 225 GLY A C 1
ATOM 1733 O O . GLY A 1 225 ? 2.198 9.666 17.862 1.00 92.94 225 GLY A O 1
ATOM 1734 N N . ALA A 1 226 ? 2.298 8.888 19.969 1.00 96.62 226 ALA A N 1
ATOM 1735 C CA . ALA A 1 226 ? 2.844 7.592 19.609 1.00 96.62 226 ALA A CA 1
ATOM 1736 C C . ALA A 1 226 ? 1.837 6.748 18.806 1.00 96.62 226 ALA A C 1
ATOM 1738 O O . ALA A 1 226 ? 0.616 6.900 18.942 1.00 96.62 226 ALA A O 1
ATOM 1739 N N . THR A 1 227 ? 2.338 5.830 17.985 1.00 98.00 227 THR A N 1
ATOM 1740 C CA . THR A 1 227 ? 1.543 4.863 17.223 1.00 98.00 227 THR A CA 1
ATOM 1741 C C . THR A 1 227 ? 2.147 3.473 17.364 1.00 98.00 227 THR A C 1
ATOM 1743 O O . THR A 1 227 ? 3.323 3.262 17.078 1.00 98.00 227 THR A O 1
ATOM 1746 N N . LYS A 1 228 ? 1.324 2.521 17.802 1.00 97.75 228 LYS A N 1
ATOM 1747 C CA . LYS A 1 228 ? 1.617 1.088 17.828 1.00 97.75 228 LYS A CA 1
ATOM 1748 C C . LYS A 1 228 ? 0.756 0.426 16.762 1.00 97.75 228 LYS A C 1
ATOM 1750 O O . LYS A 1 228 ? -0.444 0.257 16.968 1.00 97.75 228 LYS A O 1
ATOM 1755 N N . MET A 1 229 ? 1.366 0.126 15.624 1.00 98.31 229 MET A N 1
ATOM 1756 C CA . MET A 1 229 ? 0.728 -0.496 14.474 1.00 98.31 229 MET A CA 1
ATOM 1757 C C . MET A 1 229 ? 1.099 -1.979 14.410 1.00 98.31 229 MET A C 1
ATOM 1759 O O . MET A 1 229 ? 2.276 -2.335 14.301 1.00 98.31 229 MET A O 1
ATOM 1763 N N . LEU A 1 230 ? 0.089 -2.839 14.466 1.00 98.62 230 LEU A N 1
ATOM 1764 C CA . LEU A 1 230 ? 0.227 -4.270 14.240 1.00 98.62 230 LEU A CA 1
ATOM 1765 C C . LEU A 1 230 ? -0.299 -4.610 12.843 1.00 98.62 230 LEU A C 1
ATOM 1767 O O . LEU A 1 230 ? -1.503 -4.615 12.609 1.00 98.62 230 LEU A O 1
ATOM 1771 N N . LEU A 1 231 ? 0.611 -4.883 11.917 1.00 98.81 231 LEU A N 1
ATOM 1772 C CA . LEU A 1 231 ? 0.286 -5.369 10.582 1.00 98.81 231 LEU A CA 1
ATOM 1773 C C . LEU A 1 231 ? 0.045 -6.877 10.671 1.00 98.81 231 LEU A C 1
ATOM 1775 O O . LEU A 1 231 ? 0.875 -7.591 11.242 1.00 98.81 231 LEU A O 1
ATOM 1779 N N . THR A 1 232 ? -1.072 -7.369 10.137 1.00 98.75 232 THR A N 1
ATOM 1780 C CA . THR A 1 232 ? -1.369 -8.805 10.138 1.00 98.75 232 THR A CA 1
ATOM 1781 C C . THR A 1 232 ? -1.852 -9.302 8.789 1.00 98.75 232 THR A C 1
ATOM 1783 O O . THR A 1 232 ? -2.605 -8.622 8.094 1.00 98.75 232 THR A O 1
ATOM 1786 N N . ASP A 1 233 ? -1.398 -10.495 8.427 1.00 98.06 233 ASP A N 1
ATOM 1787 C CA . ASP A 1 233 ? -1.771 -11.205 7.204 1.00 98.06 233 ASP A CA 1
ATOM 1788 C C . ASP A 1 233 ? -1.352 -12.680 7.320 1.00 98.06 233 ASP A C 1
ATOM 1790 O O . ASP A 1 233 ? -0.866 -13.111 8.368 1.00 98.06 233 ASP A O 1
ATOM 1794 N N . VAL A 1 234 ? -1.473 -13.457 6.250 1.00 95.94 234 VAL A N 1
ATOM 1795 C CA . VAL A 1 234 ? -0.826 -14.761 6.120 1.00 95.94 234 VAL A CA 1
ATOM 1796 C C . VAL A 1 234 ? 0.704 -14.628 6.095 1.00 95.94 234 VAL A C 1
ATOM 1798 O O . VAL A 1 234 ? 1.279 -13.599 5.738 1.00 95.94 234 VAL A O 1
ATOM 1801 N N . GLU A 1 235 ? 1.401 -15.705 6.462 1.00 96.62 235 GLU A N 1
ATOM 1802 C CA . GLU A 1 235 ? 2.865 -15.707 6.610 1.00 96.62 235 GLU A CA 1
ATOM 1803 C C . GLU A 1 235 ? 3.609 -15.355 5.303 1.00 96.62 235 GLU A C 1
ATOM 1805 O O . GLU A 1 235 ? 4.705 -14.797 5.346 1.00 96.62 235 GLU A O 1
ATOM 1810 N N . SER A 1 236 ? 3.012 -15.610 4.132 1.00 95.94 236 SER A N 1
ATOM 1811 C CA . SER A 1 236 ? 3.614 -15.282 2.832 1.00 95.94 236 SER A CA 1
ATOM 1812 C C . SER A 1 236 ? 3.790 -13.780 2.582 1.00 95.94 236 SER A C 1
ATOM 1814 O O . SER A 1 236 ? 4.678 -13.425 1.795 1.00 95.94 236 SER A O 1
ATOM 1816 N N . ALA A 1 237 ? 3.027 -12.918 3.262 1.00 97.00 237 ALA A N 1
ATOM 1817 C CA . ALA A 1 237 ? 3.108 -11.463 3.136 1.00 97.00 237 ALA A CA 1
ATOM 1818 C C . ALA A 1 237 ? 4.235 -10.851 3.990 1.00 97.00 237 ALA A C 1
ATOM 1820 O O . ALA A 1 237 ? 4.765 -9.783 3.657 1.00 97.00 237 ALA A O 1
ATOM 1821 N N . ARG A 1 238 ? 4.657 -11.552 5.060 1.00 97.75 238 ARG A N 1
ATOM 1822 C CA . ARG A 1 238 ? 5.646 -11.071 6.042 1.00 97.75 238 ARG A CA 1
ATOM 1823 C C . ARG A 1 238 ? 6.876 -10.425 5.403 1.00 97.75 238 ARG A C 1
ATOM 1825 O O . ARG A 1 238 ? 7.182 -9.290 5.775 1.00 97.75 238 ARG A O 1
ATOM 1832 N N . PRO A 1 239 ? 7.597 -11.081 4.465 1.00 96.94 239 PRO A N 1
ATOM 1833 C CA . PRO A 1 239 ? 8.885 -10.562 4.010 1.00 96.94 239 PRO A CA 1
ATOM 1834 C C . PRO A 1 239 ? 8.769 -9.177 3.370 1.00 96.94 239 PRO A C 1
ATOM 1836 O O . PRO A 1 239 ? 9.683 -8.360 3.475 1.00 96.94 239 PRO A O 1
ATOM 1839 N N . LEU A 1 240 ? 7.644 -8.906 2.705 1.00 96.56 240 LEU A N 1
ATOM 1840 C CA . LEU A 1 240 ? 7.427 -7.665 1.978 1.00 96.56 240 LEU A CA 1
ATOM 1841 C C . LEU A 1 240 ? 6.886 -6.559 2.889 1.00 96.56 240 LEU A C 1
ATOM 1843 O O . LEU A 1 240 ? 7.391 -5.437 2.836 1.00 96.56 240 LEU A O 1
ATOM 1847 N N . ALA A 1 241 ? 5.953 -6.889 3.787 1.00 97.81 241 ALA A N 1
ATOM 1848 C CA . ALA A 1 241 ? 5.476 -5.964 4.813 1.00 97.81 241 ALA A CA 1
ATOM 1849 C C . ALA A 1 241 ? 6.620 -5.491 5.730 1.00 97.81 241 ALA A C 1
ATOM 1851 O O . ALA A 1 241 ? 6.814 -4.289 5.923 1.00 97.81 241 ALA A O 1
ATOM 1852 N N . GLU A 1 242 ? 7.443 -6.417 6.239 1.00 97.81 242 GLU A N 1
ATOM 1853 C CA . GLU A 1 242 ? 8.595 -6.085 7.088 1.00 97.81 242 GLU A CA 1
ATOM 1854 C C . GLU A 1 242 ? 9.655 -5.276 6.324 1.00 97.81 242 GLU A C 1
ATOM 1856 O O . GLU A 1 242 ? 10.205 -4.315 6.869 1.00 97.81 242 GLU A O 1
ATOM 1861 N N . ARG A 1 243 ? 9.897 -5.588 5.041 1.00 97.06 243 ARG A N 1
ATOM 1862 C CA . ARG A 1 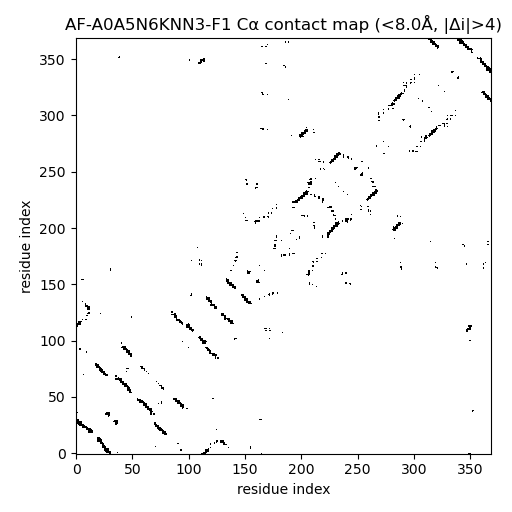243 ? 10.775 -4.784 4.171 1.00 97.06 243 ARG A CA 1
ATOM 1863 C C . ARG A 1 243 ? 10.283 -3.342 4.042 1.00 97.06 243 ARG A C 1
ATOM 1865 O O . ARG A 1 243 ? 11.099 -2.424 4.104 1.00 97.06 243 ARG A O 1
ATOM 1872 N N . ASN A 1 244 ? 8.980 -3.130 3.872 1.00 97.69 244 ASN A N 1
ATOM 1873 C CA . ASN A 1 244 ? 8.403 -1.790 3.743 1.00 97.69 244 ASN A CA 1
ATOM 1874 C C . ASN A 1 244 ? 8.500 -0.979 5.036 1.00 97.69 244 ASN A C 1
ATOM 1876 O O . ASN A 1 244 ? 8.851 0.201 4.992 1.00 97.69 244 ASN A O 1
ATOM 1880 N N . VAL A 1 245 ? 8.290 -1.616 6.191 1.00 96.56 245 VAL A N 1
ATOM 1881 C CA . VAL A 1 245 ? 8.541 -0.983 7.494 1.00 96.56 245 VAL A CA 1
ATOM 1882 C C . VAL A 1 245 ? 10.015 -0.593 7.629 1.00 96.56 245 VAL A C 1
ATOM 1884 O O . VAL A 1 245 ? 10.325 0.556 7.955 1.00 96.56 245 VAL A O 1
ATOM 1887 N N . ALA A 1 246 ? 10.930 -1.525 7.345 1.00 95.31 246 ALA A N 1
ATOM 1888 C CA . ALA A 1 246 ? 12.367 -1.301 7.472 1.00 95.31 246 ALA A CA 1
ATOM 1889 C C . ALA A 1 246 ? 12.863 -0.165 6.566 1.00 95.31 246 ALA A C 1
ATOM 1891 O O . ALA A 1 246 ? 13.695 0.638 6.989 1.00 95.31 246 ALA A O 1
ATOM 1892 N N . GLU A 1 247 ? 12.329 -0.054 5.348 1.00 92.31 247 GLU A N 1
ATOM 1893 C CA . GLU A 1 247 ? 12.708 0.996 4.403 1.00 92.31 247 GLU A CA 1
ATOM 1894 C C . GLU A 1 247 ? 12.353 2.394 4.924 1.00 92.31 247 GLU A C 1
ATOM 1896 O O . GLU A 1 247 ? 13.181 3.304 4.860 1.00 92.31 247 GLU A O 1
ATOM 1901 N N . LEU A 1 248 ? 11.172 2.572 5.521 1.00 89.56 248 LEU A N 1
ATOM 1902 C CA . LEU A 1 248 ? 10.782 3.860 6.097 1.00 89.56 248 LEU A CA 1
ATOM 1903 C C . LEU A 1 248 ? 11.598 4.250 7.332 1.00 89.56 248 LEU A C 1
ATOM 1905 O O . LEU A 1 248 ? 11.888 5.433 7.535 1.00 89.56 248 LEU A O 1
ATOM 1909 N N . VAL A 1 249 ? 11.999 3.272 8.145 1.00 90.06 249 VAL A N 1
ATOM 1910 C CA . VAL A 1 249 ? 12.947 3.505 9.243 1.00 90.06 249 VAL A CA 1
ATOM 1911 C C . VAL A 1 249 ? 14.302 3.928 8.671 1.00 90.06 249 VAL A C 1
ATOM 1913 O O . VAL A 1 249 ? 14.867 4.932 9.108 1.00 90.06 249 VAL A O 1
ATOM 1916 N N . ARG A 1 250 ? 14.791 3.221 7.644 1.00 89.00 250 ARG A N 1
ATOM 1917 C CA . ARG A 1 250 ? 16.083 3.472 6.987 1.00 89.00 250 ARG A CA 1
ATOM 1918 C C . ARG A 1 250 ? 16.184 4.882 6.404 1.00 89.00 250 ARG A C 1
ATOM 1920 O O . ARG A 1 250 ? 17.222 5.519 6.562 1.00 89.00 250 ARG A O 1
ATOM 1927 N N . ILE A 1 251 ? 15.128 5.382 5.758 1.00 84.50 251 ILE A N 1
ATOM 1928 C CA . ILE A 1 251 ? 15.105 6.745 5.188 1.00 84.50 251 ILE A CA 1
ATOM 1929 C C . ILE A 1 251 ? 14.758 7.831 6.221 1.00 84.50 251 ILE A C 1
ATOM 1931 O O . ILE A 1 251 ? 14.659 9.006 5.878 1.00 84.50 251 ILE A O 1
ATOM 1935 N N . GLY A 1 252 ? 14.563 7.458 7.488 1.00 83.69 252 GLY A N 1
ATOM 1936 C CA . GLY A 1 252 ? 14.284 8.386 8.581 1.00 83.69 252 GLY A CA 1
ATOM 1937 C C . GLY A 1 252 ? 12.837 8.880 8.666 1.00 83.69 252 GLY A C 1
ATOM 1938 O O . GLY A 1 252 ? 12.543 9.729 9.509 1.00 83.69 252 GLY A O 1
ATOM 1939 N N . ALA A 1 253 ? 11.933 8.335 7.846 1.00 84.81 253 ALA A N 1
ATOM 1940 C CA . ALA A 1 253 ? 10.511 8.676 7.829 1.00 84.81 253 ALA A CA 1
ATOM 1941 C C . ALA A 1 253 ? 9.744 8.141 9.053 1.00 84.81 253 ALA A C 1
ATOM 1943 O O . ALA A 1 253 ? 8.627 8.590 9.299 1.00 84.81 253 ALA A O 1
ATOM 1944 N N . MET A 1 254 ? 10.337 7.199 9.802 1.00 86.44 254 MET A N 1
ATOM 1945 C CA . MET A 1 254 ? 9.847 6.655 11.081 1.00 86.44 254 MET A CA 1
ATOM 1946 C C . MET A 1 254 ? 11.027 6.298 12.015 1.00 86.44 254 MET A C 1
ATOM 1948 O O . MET A 1 254 ? 11.161 5.165 12.465 1.00 86.44 254 MET A O 1
ATOM 1952 N N . LYS A 1 255 ? 11.954 7.239 12.254 1.00 86.50 255 LYS A N 1
ATOM 1953 C CA . LYS A 1 255 ? 13.226 6.955 12.964 1.00 86.50 255 LYS A CA 1
ATOM 1954 C C . LYS A 1 255 ? 13.110 6.768 14.481 1.00 86.50 255 LYS A C 1
ATOM 1956 O O . LYS A 1 255 ? 13.967 6.121 15.075 1.00 86.50 255 LYS A O 1
ATOM 1961 N N . ASP A 1 256 ? 12.111 7.379 15.116 1.00 89.75 256 ASP A N 1
ATOM 1962 C CA . ASP A 1 256 ? 11.918 7.273 16.565 1.00 89.75 256 ASP A CA 1
ATOM 1963 C C . ASP A 1 256 ? 10.962 6.118 16.866 1.00 89.75 256 ASP A C 1
ATOM 1965 O O . ASP A 1 256 ? 9.740 6.274 16.834 1.00 89.75 256 ASP A O 1
ATOM 1969 N N . LEU A 1 257 ? 11.539 4.951 17.156 1.00 85.00 257 LEU A N 1
ATOM 1970 C CA . LEU A 1 257 ? 10.779 3.730 17.420 1.00 85.00 257 LEU A CA 1
ATOM 1971 C C . LEU A 1 257 ? 9.974 3.782 18.728 1.00 85.00 257 LEU A C 1
ATOM 1973 O O . LEU A 1 257 ? 9.075 2.965 18.925 1.00 85.00 257 LEU A O 1
ATOM 1977 N N . ALA A 1 258 ? 10.257 4.739 19.620 1.00 83.88 258 ALA A N 1
ATOM 1978 C CA . ALA A 1 258 ? 9.416 4.979 20.790 1.00 83.88 258 ALA A CA 1
ATOM 1979 C C . ALA A 1 258 ? 8.115 5.708 20.407 1.00 83.88 258 ALA A C 1
ATOM 1981 O O . ALA A 1 258 ? 7.090 5.520 21.065 1.00 83.88 258 ALA A O 1
ATOM 1982 N N . GLN A 1 259 ? 8.143 6.507 19.333 1.00 88.75 259 GLN A N 1
ATOM 1983 C CA . GLN A 1 259 ? 6.976 7.204 18.784 1.00 88.75 259 GLN A CA 1
ATOM 1984 C C . GLN A 1 259 ? 6.234 6.379 17.730 1.00 88.75 259 GLN A C 1
ATOM 1986 O O . GLN A 1 259 ? 5.011 6.441 17.665 1.00 88.75 259 GLN A O 1
ATOM 1991 N N . VAL A 1 260 ? 6.925 5.589 16.911 1.00 91.88 260 VAL A N 1
ATOM 1992 C CA . VAL A 1 260 ? 6.292 4.697 15.932 1.00 91.88 260 VAL A CA 1
ATOM 1993 C C . VAL A 1 260 ? 6.863 3.295 16.035 1.00 91.88 260 VAL A C 1
ATOM 1995 O O . VAL A 1 260 ? 8.016 3.050 15.703 1.00 91.88 260 VAL A O 1
ATOM 1998 N N . ALA A 1 261 ? 6.009 2.353 16.419 1.00 94.75 261 ALA A N 1
ATOM 1999 C CA . ALA A 1 261 ? 6.303 0.931 16.382 1.00 94.75 261 ALA A CA 1
ATOM 2000 C C . ALA A 1 261 ? 5.365 0.264 15.375 1.00 94.75 261 ALA A C 1
ATOM 2002 O O . ALA A 1 261 ? 4.162 0.179 15.616 1.00 94.75 261 ALA A O 1
ATOM 2003 N N . CYS A 1 262 ? 5.919 -0.201 14.256 1.00 96.56 262 CYS A N 1
ATOM 2004 C CA . CYS A 1 262 ? 5.221 -1.060 13.302 1.00 96.56 262 CYS A CA 1
ATOM 2005 C C . CYS A 1 262 ? 5.813 -2.465 13.399 1.00 96.56 262 CYS A C 1
ATOM 2007 O O . CYS A 1 262 ? 7.029 -2.626 13.313 1.00 96.56 262 CYS A O 1
ATOM 2009 N N . SER A 1 263 ? 4.967 -3.471 13.585 1.00 96.44 263 SER A N 1
ATOM 2010 C CA . SER A 1 263 ? 5.386 -4.875 13.659 1.00 96.44 263 SER A CA 1
ATOM 2011 C C . SER A 1 263 ? 4.450 -5.748 12.843 1.00 96.44 263 SER A C 1
ATOM 2013 O O . SER A 1 263 ? 3.281 -5.396 12.692 1.00 96.44 263 SER A O 1
ATOM 2015 N N . PHE A 1 264 ? 4.959 -6.871 12.342 1.00 98.38 264 PHE A N 1
ATOM 2016 C CA . PHE A 1 264 ? 4.165 -7.846 11.608 1.00 98.38 264 PHE A CA 1
ATOM 2017 C C . PHE A 1 264 ? 3.912 -9.095 12.455 1.00 98.38 264 PHE A C 1
ATOM 2019 O O . PHE A 1 264 ? 4.829 -9.647 13.072 1.00 98.38 264 PHE A O 1
ATOM 2026 N N . LEU A 1 265 ? 2.676 -9.585 12.429 1.00 98.38 265 LEU A N 1
ATOM 2027 C CA . LEU A 1 265 ? 2.297 -10.872 12.998 1.00 98.38 265 LEU A CA 1
ATOM 2028 C C . LEU A 1 265 ? 1.419 -11.629 12.006 1.00 98.38 265 LEU A C 1
ATOM 2030 O O . LEU A 1 265 ? 0.390 -11.114 11.578 1.00 98.38 265 LEU A O 1
ATOM 2034 N N . ALA A 1 266 ? 1.793 -12.870 11.695 1.00 98.19 266 ALA A N 1
ATOM 2035 C CA . ALA A 1 266 ? 0.915 -13.725 10.921 1.00 98.19 266 ALA A CA 1
ATOM 2036 C C . ALA A 1 266 ? -0.371 -14.025 11.700 1.00 98.19 266 ALA A C 1
ATOM 2038 O O . ALA A 1 266 ? -0.328 -14.371 12.885 1.00 98.19 266 ALA A O 1
ATOM 2039 N N . LEU A 1 267 ? -1.506 -13.877 11.026 1.00 98.12 267 LEU A N 1
ATOM 2040 C CA . LEU A 1 267 ? -2.833 -14.053 11.589 1.00 98.12 267 LEU A CA 1
ATOM 2041 C C . LEU A 1 267 ? -3.709 -14.799 10.587 1.00 98.12 267 LEU A C 1
ATOM 2043 O O . LEU A 1 267 ? -4.111 -14.252 9.566 1.00 98.12 267 LEU A O 1
ATOM 2047 N N . ASP A 1 268 ? -4.040 -16.036 10.930 1.00 96.06 268 ASP A N 1
ATOM 2048 C CA . ASP A 1 268 ? -5.069 -16.806 10.244 1.00 96.06 268 ASP A CA 1
ATOM 2049 C C . ASP A 1 268 ? -6.439 -16.473 10.856 1.00 96.06 268 ASP A C 1
ATOM 2051 O O . ASP A 1 268 ? -6.656 -16.665 12.056 1.00 96.06 268 ASP A O 1
ATOM 2055 N N . TRP A 1 269 ? -7.362 -15.945 10.048 1.00 96.31 269 TRP A N 1
ATOM 2056 C CA . TRP A 1 269 ? -8.712 -15.585 10.496 1.00 96.31 269 TRP A CA 1
ATOM 2057 C C . TRP A 1 269 ? -9.581 -16.807 10.819 1.00 96.31 269 TRP A C 1
ATOM 2059 O O . TRP A 1 269 ? -10.564 -16.703 11.562 1.00 96.31 269 TRP A O 1
ATOM 2069 N N . GLU A 1 270 ? -9.250 -17.980 10.283 1.00 94.81 270 GLU A N 1
ATOM 2070 C CA . GLU A 1 270 ? -9.974 -19.215 10.582 1.00 94.81 270 GLU A CA 1
ATOM 2071 C C . GLU A 1 270 ? -9.605 -19.758 11.969 1.00 94.81 270 GLU A C 1
ATOM 2073 O O . GLU A 1 270 ? -10.444 -20.349 12.657 1.00 94.81 270 GLU A O 1
ATOM 2078 N N . ALA A 1 271 ? -8.396 -19.460 12.443 1.00 94.69 271 ALA A N 1
ATOM 2079 C CA . ALA A 1 271 ? -7.905 -19.857 13.754 1.00 94.69 271 ALA A CA 1
ATOM 2080 C C . ALA A 1 271 ? -8.421 -18.961 14.902 1.00 94.69 271 ALA A C 1
ATOM 2082 O O . ALA A 1 271 ? -9.103 -17.948 14.720 1.00 94.69 271 ALA A O 1
ATOM 2083 N N . ALA A 1 272 ? -8.109 -19.358 16.139 1.00 94.81 272 ALA A N 1
ATOM 2084 C CA . ALA A 1 272 ? -8.284 -18.494 17.303 1.00 94.81 272 ALA A CA 1
ATOM 2085 C C . ALA A 1 272 ? -7.238 -17.367 17.297 1.00 94.81 272 ALA A C 1
ATOM 2087 O O . ALA A 1 272 ? -6.111 -17.568 16.843 1.00 94.81 272 ALA A O 1
ATOM 2088 N N . LEU A 1 273 ? -7.589 -16.203 17.858 1.00 97.06 273 LEU A N 1
ATOM 2089 C CA . LEU A 1 273 ? -6.643 -15.095 17.991 1.00 97.06 273 LEU A CA 1
ATOM 2090 C C . LEU A 1 273 ? -5.391 -15.551 18.766 1.00 97.06 273 LEU A C 1
ATOM 2092 O O . LEU A 1 273 ? -5.526 -16.058 19.885 1.00 97.06 273 LEU A O 1
ATOM 2096 N N . PRO A 1 274 ? -4.177 -15.329 18.229 1.00 96.62 274 PRO A N 1
ATOM 2097 C CA . PRO A 1 274 ? -2.947 -15.546 18.973 1.00 96.62 274 PRO A CA 1
ATOM 2098 C C . PRO A 1 274 ? -2.952 -14.725 20.263 1.00 96.62 274 PRO A C 1
ATOM 2100 O O . PRO A 1 274 ? -3.470 -13.608 20.284 1.00 96.62 274 PRO A O 1
ATOM 2103 N N . VAL A 1 275 ? -2.315 -15.234 21.321 1.00 94.75 275 VAL A N 1
ATOM 2104 C CA . VAL A 1 275 ? -2.226 -14.559 22.634 1.00 94.75 275 VAL A CA 1
ATOM 2105 C C . VAL A 1 275 ? -1.746 -13.111 22.490 1.00 94.75 275 VAL A C 1
ATOM 2107 O O . VAL A 1 275 ? -2.338 -12.195 23.055 1.00 94.75 275 VAL A O 1
ATOM 2110 N N . ALA A 1 276 ? -0.746 -12.894 21.630 1.00 93.06 276 ALA A N 1
ATOM 2111 C CA . ALA A 1 276 ? -0.198 -11.576 21.330 1.00 93.06 276 ALA A CA 1
ATOM 2112 C C . ALA A 1 276 ? -1.237 -10.570 20.802 1.00 93.06 276 ALA A C 1
ATOM 2114 O O . ALA A 1 276 ? -1.019 -9.373 20.941 1.00 93.06 276 ALA A O 1
ATOM 2115 N N . VAL A 1 277 ? -2.345 -11.024 20.213 1.00 96.81 277 VAL A N 1
ATOM 2116 C CA . VAL A 1 277 ? -3.456 -10.181 19.740 1.00 96.81 277 VAL A CA 1
ATOM 2117 C C . VAL A 1 277 ? -4.597 -10.173 20.751 1.00 96.81 277 VAL A C 1
ATOM 2119 O O . VAL A 1 277 ? -5.106 -9.108 21.088 1.00 96.81 277 VAL A O 1
ATOM 2122 N N . ALA A 1 278 ? -4.970 -11.345 21.269 1.00 94.94 278 ALA A N 1
ATOM 2123 C CA . ALA A 1 278 ? -6.103 -11.526 22.176 1.00 94.94 278 ALA A CA 1
ATOM 2124 C C . ALA A 1 278 ? -5.960 -10.747 23.496 1.00 94.94 278 ALA A C 1
ATOM 2126 O O . ALA A 1 278 ? -6.954 -10.327 24.090 1.00 94.94 278 ALA A O 1
ATOM 2127 N N . GLU A 1 279 ? -4.730 -10.535 23.966 1.00 93.25 279 GLU A N 1
ATOM 2128 C CA . GLU A 1 279 ? -4.469 -9.805 25.209 1.00 93.25 279 GLU A CA 1
ATOM 2129 C C . GLU A 1 279 ? -4.428 -8.281 25.024 1.00 93.25 279 GLU A C 1
ATOM 2131 O O . GLU A 1 279 ? -4.504 -7.540 26.012 1.00 93.25 279 GLU A O 1
ATOM 2136 N N . GLN A 1 280 ? -4.364 -7.800 23.779 1.00 94.44 280 GLN A N 1
ATOM 2137 C CA . GLN A 1 280 ? -4.289 -6.379 23.452 1.00 94.44 280 GLN A CA 1
ATOM 2138 C C . GLN A 1 280 ? -5.675 -5.762 23.240 1.00 94.44 280 GLN A C 1
ATOM 2140 O O . GLN A 1 280 ? -6.619 -6.416 22.807 1.00 94.44 280 GLN A O 1
ATOM 2145 N N . ALA A 1 281 ? -5.780 -4.467 23.536 1.00 96.62 281 ALA A N 1
ATOM 2146 C CA . ALA A 1 281 ? -6.920 -3.646 23.146 1.00 96.62 281 ALA A CA 1
ATOM 2147 C C . ALA A 1 281 ? -6.472 -2.653 22.071 1.00 96.62 281 ALA A C 1
ATOM 2149 O O . ALA A 1 281 ? -5.404 -2.044 22.201 1.00 96.62 281 ALA A O 1
ATOM 2150 N N . PHE A 1 282 ? -7.300 -2.472 21.049 1.00 98.31 282 PHE A N 1
ATOM 2151 C CA . PHE A 1 282 ? -7.035 -1.600 19.909 1.00 98.31 282 PHE A CA 1
ATOM 2152 C C . PHE A 1 282 ? -8.008 -0.420 19.901 1.00 98.31 282 PHE A C 1
ATOM 2154 O O . PHE A 1 282 ? -9.138 -0.522 20.364 1.00 98.31 282 PHE A O 1
ATOM 2161 N N . ASP A 1 283 ? -7.563 0.721 19.391 1.00 98.44 283 ASP A N 1
ATOM 2162 C CA . ASP A 1 283 ? -8.421 1.887 19.177 1.00 98.44 283 ASP A CA 1
ATOM 2163 C C . ASP A 1 283 ? -9.048 1.849 17.772 1.00 98.44 283 ASP A C 1
ATOM 2165 O O . ASP A 1 283 ? -10.171 2.319 17.578 1.00 98.44 283 ASP A O 1
ATOM 2169 N N . VAL A 1 284 ? -8.329 1.278 16.794 1.00 98.50 284 VAL A N 1
ATOM 2170 C CA . VAL A 1 284 ? -8.753 1.179 15.390 1.00 98.50 284 VAL A CA 1
ATOM 2171 C C . VAL A 1 284 ? -8.356 -0.174 14.787 1.00 98.50 284 VAL A C 1
ATOM 2173 O O . VAL A 1 284 ? -7.213 -0.604 14.945 1.00 98.50 284 VAL A O 1
ATOM 2176 N N . VAL A 1 285 ? -9.271 -0.806 14.048 1.00 98.75 285 VAL A N 1
ATOM 2177 C CA . VAL A 1 285 ? -8.960 -1.861 13.068 1.00 98.75 285 VAL A CA 1
ATOM 2178 C C . VAL A 1 285 ? -9.065 -1.289 11.660 1.00 98.75 285 VAL A C 1
ATOM 2180 O O . VAL A 1 285 ? -10.028 -0.587 11.347 1.00 98.75 285 VAL A O 1
ATOM 2183 N N . LEU A 1 286 ? -8.088 -1.604 10.817 1.00 98.75 286 LEU A N 1
ATOM 2184 C CA . LEU A 1 286 ? -8.052 -1.266 9.399 1.00 98.75 286 LEU A CA 1
ATOM 2185 C C . LEU A 1 286 ? -8.239 -2.542 8.573 1.00 98.75 286 LEU A C 1
ATOM 2187 O O . LEU A 1 286 ? -7.598 -3.554 8.851 1.00 98.75 286 LEU A O 1
ATOM 2191 N N . VAL A 1 287 ? -9.106 -2.484 7.568 1.00 98.31 287 VAL A N 1
ATOM 2192 C CA . VAL A 1 287 ? -9.339 -3.563 6.603 1.00 98.31 287 VAL A CA 1
ATOM 2193 C C . VAL A 1 287 ? -9.462 -2.939 5.215 1.00 98.31 287 VAL A C 1
ATOM 2195 O O . VAL A 1 287 ? -10.268 -2.027 5.021 1.00 98.31 287 VAL A O 1
ATOM 2198 N N . SER A 1 288 ? -8.679 -3.419 4.251 1.00 96.50 288 SER A N 1
ATOM 2199 C CA . SER A 1 288 ? -8.642 -2.883 2.887 1.00 96.50 288 SER A CA 1
ATOM 2200 C C . SER A 1 288 ? -8.703 -4.012 1.864 1.00 96.50 288 SER A C 1
ATOM 2202 O O . SER A 1 288 ? -7.815 -4.853 1.844 1.00 96.50 288 SER A O 1
ATOM 2204 N N . ASP A 1 289 ? -9.725 -4.018 1.003 1.00 93.31 289 ASP A N 1
ATOM 2205 C CA . ASP A 1 289 ? -9.898 -4.990 -0.093 1.00 93.31 289 ASP A CA 1
ATOM 2206 C C . ASP A 1 289 ? -9.820 -6.468 0.358 1.00 93.31 289 ASP A C 1
ATOM 2208 O O . ASP A 1 289 ? -9.339 -7.343 -0.352 1.00 93.31 289 ASP A O 1
ATOM 2212 N N . CYS A 1 290 ? -10.352 -6.769 1.547 1.00 93.50 290 CYS A N 1
ATOM 2213 C CA . CYS A 1 290 ? -10.381 -8.123 2.126 1.00 93.50 290 CYS A CA 1
ATOM 2214 C C . CYS A 1 290 ? -11.754 -8.817 2.036 1.00 93.50 290 CYS A C 1
ATOM 2216 O O . CYS A 1 290 ? -11.950 -9.878 2.625 1.00 93.50 290 CYS A O 1
ATOM 2218 N N . THR A 1 291 ? -12.729 -8.215 1.347 1.00 89.75 291 THR A N 1
ATOM 2219 C CA . THR A 1 291 ? -14.130 -8.683 1.302 1.00 89.75 291 THR A CA 1
ATOM 2220 C C . THR A 1 291 ? -14.468 -9.524 0.070 1.00 89.75 291 THR A C 1
ATOM 2222 O O . THR A 1 291 ? -15.611 -9.944 -0.078 1.00 89.75 291 THR A O 1
ATOM 2225 N N . TYR A 1 292 ? -13.490 -9.784 -0.804 1.00 83.00 292 TYR A N 1
ATOM 2226 C CA . TYR A 1 292 ? -13.697 -10.406 -2.117 1.00 83.00 292 TYR A CA 1
ATOM 2227 C C . TYR A 1 292 ? -14.092 -11.891 -2.055 1.00 83.00 292 TYR A C 1
ATOM 2229 O O . TYR A 1 292 ? -14.778 -12.381 -2.949 1.00 83.00 292 TYR A O 1
ATOM 2237 N N . ASN A 1 293 ? -13.664 -12.618 -1.015 1.00 85.12 293 ASN A N 1
ATOM 2238 C CA . ASN A 1 293 ? -13.995 -14.030 -0.819 1.00 85.12 293 ASN A CA 1
ATOM 2239 C C . ASN A 1 293 ? -15.092 -14.175 0.257 1.00 85.12 293 ASN A C 1
ATOM 2241 O O . ASN A 1 293 ? -14.822 -13.886 1.429 1.00 85.12 293 ASN A O 1
ATOM 2245 N N . PRO A 1 294 ? -16.303 -14.656 -0.094 1.00 83.12 294 PRO A N 1
ATOM 2246 C CA . PRO A 1 294 ? -17.390 -14.854 0.866 1.00 83.12 294 PRO A CA 1
ATOM 2247 C C . PRO A 1 294 ? -17.023 -15.752 2.057 1.00 83.12 294 PRO A C 1
ATOM 2249 O O . PRO A 1 294 ? -17.441 -15.461 3.181 1.00 83.12 294 PRO A O 1
ATOM 2252 N N . ASP A 1 295 ? -16.217 -16.798 1.837 1.00 81.38 295 ASP A N 1
ATOM 2253 C CA . ASP A 1 295 ? -15.808 -17.734 2.892 1.00 81.38 295 ASP A CA 1
ATOM 2254 C C . ASP A 1 295 ? -14.878 -17.043 3.900 1.00 81.38 295 ASP A C 1
ATOM 2256 O O . ASP A 1 295 ? -15.110 -17.075 5.114 1.00 81.38 295 ASP A O 1
ATOM 2260 N N . SER A 1 296 ? -13.882 -16.308 3.394 1.00 85.06 296 SER A N 1
ATOM 2261 C CA . SER A 1 296 ? -12.984 -15.492 4.220 1.00 85.06 296 SER A CA 1
ATOM 2262 C C . SER A 1 296 ? -13.727 -14.369 4.949 1.00 85.06 296 SER A C 1
ATOM 2264 O O . SER A 1 296 ? -13.340 -13.999 6.057 1.00 85.06 296 SER A O 1
ATOM 2266 N N . GLY A 1 297 ? -14.830 -13.865 4.384 1.00 88.00 297 GLY A N 1
ATOM 2267 C CA . GLY A 1 297 ? -15.682 -12.857 5.014 1.00 88.00 297 GLY A CA 1
ATOM 2268 C C . GLY A 1 297 ? -16.238 -13.304 6.369 1.00 88.00 297 GLY A C 1
ATOM 2269 O O . GLY A 1 297 ? -16.221 -12.530 7.326 1.00 88.00 297 GLY A O 1
ATOM 2270 N N . LEU A 1 298 ? -16.670 -14.565 6.503 1.00 90.56 298 LEU A N 1
ATOM 2271 C CA . LEU A 1 298 ? -17.162 -15.091 7.783 1.00 90.56 298 LEU A CA 1
ATOM 2272 C C . LEU A 1 298 ? -16.044 -15.181 8.832 1.00 90.56 298 LEU A C 1
ATOM 2274 O O . LEU A 1 298 ? -16.244 -14.824 9.999 1.00 90.56 298 LEU A O 1
ATOM 2278 N N . ALA A 1 299 ? -14.869 -15.655 8.417 1.00 94.88 299 ALA A N 1
ATOM 2279 C CA . ALA A 1 299 ? -13.698 -15.745 9.278 1.00 94.88 299 ALA A CA 1
ATOM 2280 C C . ALA A 1 299 ? -13.264 -14.354 9.768 1.00 94.88 299 ALA A C 1
ATOM 2282 O O . ALA A 1 299 ? -13.086 -14.149 10.969 1.00 94.88 299 ALA A O 1
ATOM 2283 N N . LEU A 1 300 ? -13.233 -13.372 8.866 1.00 96.81 300 LEU A N 1
ATOM 2284 C CA . LEU A 1 300 ? -12.918 -11.982 9.174 1.00 96.81 300 LEU A CA 1
ATOM 2285 C C . LEU A 1 300 ? -13.898 -11.369 10.188 1.00 96.81 300 LEU A C 1
ATOM 2287 O O . LEU A 1 300 ? -13.463 -10.763 11.167 1.00 96.81 300 LEU A O 1
ATOM 2291 N N . VAL A 1 301 ? -15.214 -11.559 10.022 1.00 97.12 301 VAL A N 1
ATOM 2292 C CA . VAL A 1 301 ? -16.206 -11.038 10.986 1.00 97.12 301 VAL A CA 1
ATOM 2293 C C . VAL A 1 301 ? -16.025 -11.656 12.378 1.00 97.12 301 VAL A C 1
ATOM 2295 O O . VAL A 1 301 ? -16.153 -10.951 13.385 1.00 97.12 301 VAL A O 1
ATOM 2298 N N . ARG A 1 302 ? -15.670 -12.946 12.476 1.00 96.38 302 ARG A N 1
ATOM 2299 C CA . ARG A 1 302 ? -15.326 -13.578 13.764 1.00 96.38 302 ARG A CA 1
ATOM 2300 C C . ARG A 1 302 ? -14.108 -12.918 14.411 1.00 96.38 302 ARG A C 1
ATOM 2302 O O . ARG A 1 302 ? -14.158 -12.597 15.599 1.00 96.38 302 ARG A O 1
ATOM 2309 N N . THR A 1 303 ? -13.044 -12.685 13.643 1.00 97.94 303 THR A N 1
ATOM 2310 C CA . THR A 1 303 ? -11.837 -11.984 14.106 1.00 97.94 303 THR A CA 1
ATOM 2311 C C . THR A 1 303 ? -12.174 -10.578 14.602 1.00 97.94 303 THR A C 1
ATOM 2313 O O . THR A 1 303 ? -11.816 -10.225 15.726 1.00 97.94 303 THR A O 1
ATOM 2316 N N . LEU A 1 304 ? -12.934 -9.800 13.824 1.00 98.38 304 LEU A N 1
ATOM 2317 C CA . LEU A 1 304 ? -13.390 -8.459 14.204 1.00 98.38 304 LEU A CA 1
ATOM 2318 C C . LEU A 1 304 ? -14.212 -8.480 15.497 1.00 98.38 304 LEU A C 1
ATOM 2320 O O . LEU A 1 304 ? -13.982 -7.662 16.386 1.00 98.38 304 LEU A O 1
ATOM 2324 N N . THR A 1 305 ? -15.131 -9.437 15.632 1.00 97.81 305 THR A N 1
ATOM 2325 C CA . THR A 1 305 ? -15.961 -9.609 16.833 1.00 97.81 305 THR A CA 1
ATOM 2326 C C . THR A 1 305 ? -15.100 -9.852 18.073 1.00 97.81 305 THR A C 1
ATOM 2328 O O . THR A 1 305 ? -15.310 -9.215 19.106 1.00 97.81 305 THR A O 1
ATOM 2331 N N . ALA A 1 306 ? -14.101 -10.735 17.979 1.00 97.31 306 ALA A N 1
ATOM 2332 C CA . ALA A 1 306 ? -13.196 -11.027 19.088 1.00 97.31 306 ALA A CA 1
ATOM 2333 C C . ALA A 1 306 ? -12.346 -9.803 19.483 1.00 97.31 306 ALA A C 1
ATOM 2335 O O . ALA A 1 306 ? -12.195 -9.513 20.671 1.00 97.31 306 ALA A O 1
ATOM 2336 N N . LEU A 1 307 ? -11.852 -9.039 18.501 1.00 98.19 307 LEU A N 1
ATOM 2337 C CA . LEU A 1 307 ? -11.127 -7.787 18.746 1.00 98.19 307 LEU A CA 1
ATOM 2338 C C . LEU A 1 307 ? -12.012 -6.736 19.429 1.00 98.19 307 LEU A C 1
ATOM 2340 O O . LEU A 1 307 ? -11.570 -6.070 20.369 1.00 98.19 307 LEU A O 1
ATOM 2344 N N . ALA A 1 308 ? -13.264 -6.606 18.986 1.00 97.56 308 ALA A N 1
ATOM 2345 C CA . ALA A 1 308 ? -14.215 -5.636 19.511 1.00 97.56 308 ALA A CA 1
ATOM 2346 C C . ALA A 1 308 ? -14.664 -5.951 20.943 1.00 97.56 308 ALA A C 1
ATOM 2348 O O . ALA A 1 308 ? -14.721 -5.055 21.780 1.00 97.56 308 ALA A O 1
ATOM 2349 N N . GLN A 1 309 ? -14.888 -7.227 21.270 1.00 95.69 309 GLN A N 1
ATOM 2350 C CA . GLN A 1 309 ? -15.216 -7.658 22.636 1.00 95.69 309 GLN A CA 1
ATOM 2351 C C . GLN A 1 309 ? -14.120 -7.312 23.652 1.00 95.69 309 GLN A C 1
ATOM 2353 O O . GLN A 1 309 ? -14.406 -7.127 24.835 1.00 95.69 309 GLN A O 1
ATOM 2358 N N . ARG A 1 310 ? -12.864 -7.216 23.201 1.00 94.69 310 ARG A N 1
ATOM 2359 C CA . ARG A 1 310 ? -11.719 -6.848 24.041 1.00 94.69 310 ARG A CA 1
ATOM 2360 C C . ARG A 1 310 ? -11.450 -5.342 24.084 1.00 94.69 310 ARG A C 1
ATOM 2362 O O . ARG A 1 310 ? -10.804 -4.864 25.018 1.00 94.69 310 ARG A O 1
ATOM 2369 N N . SER A 1 311 ? -11.922 -4.608 23.084 1.00 96.75 311 SER A N 1
ATOM 2370 C CA . SER A 1 311 ? -11.530 -3.227 22.817 1.00 96.75 311 SER A CA 1
ATOM 2371 C C . SER A 1 311 ? -12.727 -2.289 22.954 1.00 96.75 311 SER A C 1
ATOM 2373 O O . SER A 1 311 ? -13.475 -2.059 22.006 1.00 96.75 311 SER A O 1
ATOM 2375 N N . GLU A 1 312 ? -12.908 -1.722 24.147 1.00 94.25 312 GLU A N 1
ATOM 2376 C CA . GLU A 1 312 ? -13.981 -0.755 24.387 1.00 94.25 312 GLU A CA 1
ATOM 2377 C C . GLU A 1 312 ? -13.828 0.477 23.479 1.00 94.25 312 GLU A C 1
ATOM 2379 O O . GLU A 1 312 ? -12.778 1.122 23.439 1.00 94.25 312 GLU A O 1
ATOM 2384 N N . GLY A 1 313 ? -14.894 0.814 22.748 1.00 94.75 313 GLY A N 1
ATOM 2385 C CA . GLY A 1 313 ? -14.912 1.963 21.841 1.00 94.75 313 GLY A CA 1
ATOM 2386 C C . GLY A 1 313 ? -14.125 1.771 20.540 1.00 94.75 313 GLY A C 1
ATOM 2387 O O . GLY A 1 313 ? -13.839 2.771 19.877 1.00 94.75 313 GLY A O 1
ATOM 2388 N N . LEU A 1 314 ? -13.789 0.527 20.178 1.00 97.94 314 LEU A N 1
ATOM 2389 C CA . LEU A 1 314 ? -13.102 0.197 18.931 1.00 97.94 314 LEU A CA 1
ATOM 2390 C C . LEU A 1 314 ? -13.837 0.757 17.709 1.00 97.94 314 LEU A C 1
ATOM 2392 O O . LEU A 1 314 ? -15.044 0.560 17.550 1.00 97.94 314 LEU A O 1
ATOM 2396 N N . LEU A 1 315 ? -13.084 1.405 16.821 1.00 98.31 315 LEU A N 1
ATOM 2397 C CA . LEU A 1 315 ? -13.541 1.707 15.469 1.00 98.31 315 LEU A CA 1
ATOM 2398 C C . LEU A 1 315 ? -12.991 0.675 14.489 1.00 98.31 315 LEU A C 1
ATOM 2400 O O . LEU A 1 315 ? -11.797 0.389 14.497 1.00 98.31 315 LEU A O 1
ATOM 2404 N N . VAL A 1 316 ? -13.840 0.165 13.604 1.00 98.56 316 VAL A N 1
ATOM 2405 C CA . VAL A 1 316 ? -13.410 -0.695 12.494 1.00 98.56 316 VAL A CA 1
ATOM 2406 C C . VAL A 1 316 ? -13.641 0.062 11.196 1.00 98.56 316 VAL A C 1
ATOM 2408 O O . VAL A 1 316 ? -14.779 0.401 10.886 1.00 98.56 316 VAL A O 1
ATOM 2411 N N . MET A 1 317 ? -12.579 0.347 10.448 1.00 98.31 317 MET A N 1
ATOM 2412 C CA . MET A 1 317 ? -12.683 0.921 9.110 1.00 98.31 317 MET A CA 1
ATOM 2413 C C . MET A 1 317 ? -12.476 -0.179 8.075 1.00 98.31 317 MET A C 1
ATOM 2415 O O . MET A 1 317 ? -11.414 -0.797 8.036 1.00 98.31 317 MET A O 1
ATOM 2419 N N . VAL A 1 318 ? -13.483 -0.386 7.232 1.00 97.81 318 VAL A N 1
ATOM 2420 C CA . VAL A 1 318 ? -13.428 -1.309 6.098 1.00 97.81 318 VAL A CA 1
ATOM 2421 C C . VAL A 1 318 ? -13.536 -0.498 4.819 1.00 97.81 318 VAL A C 1
ATOM 2423 O O . VAL A 1 318 ? -14.522 0.220 4.645 1.00 97.81 318 VAL A O 1
ATOM 2426 N N . ALA A 1 319 ? -12.557 -0.619 3.926 1.00 95.38 319 ALA A N 1
ATOM 2427 C CA . ALA A 1 319 ? -12.706 -0.165 2.551 1.00 95.38 319 ALA A CA 1
ATOM 2428 C C . ALA A 1 319 ? -12.646 -1.326 1.569 1.00 95.38 319 ALA A C 1
ATOM 2430 O O . ALA A 1 319 ? -11.851 -2.252 1.729 1.00 95.38 319 ALA A O 1
ATOM 2431 N N . SER A 1 320 ? -13.470 -1.241 0.536 1.00 92.69 320 SER A N 1
ATOM 2432 C CA . SER A 1 320 ? -13.581 -2.270 -0.491 1.00 92.69 320 SER A CA 1
ATOM 2433 C C . SER A 1 320 ? -13.966 -1.645 -1.823 1.00 92.69 320 SER A C 1
ATOM 2435 O O . SER A 1 320 ? -14.891 -0.827 -1.886 1.00 92.69 320 SER A O 1
ATOM 2437 N N . LYS A 1 321 ? -13.306 -2.079 -2.890 1.00 89.94 321 LYS A N 1
ATOM 2438 C CA . LYS A 1 321 ? -13.796 -1.928 -4.259 1.00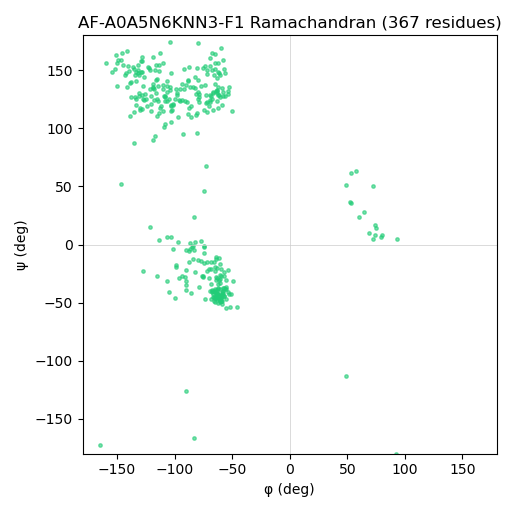 89.94 321 LYS A CA 1
ATOM 2439 C C . LYS A 1 321 ? -14.662 -3.145 -4.576 1.00 89.94 321 LYS A C 1
ATOM 2441 O O . LYS A 1 321 ? -14.146 -4.260 -4.627 1.00 89.94 321 LYS A O 1
ATOM 2446 N N . GLN A 1 322 ? -15.969 -2.941 -4.739 1.00 84.25 322 GLN A N 1
ATOM 2447 C CA . GLN A 1 322 ? -16.883 -4.042 -5.043 1.00 84.25 322 GLN A CA 1
ATOM 2448 C C . GLN A 1 322 ? -16.585 -4.578 -6.448 1.00 84.25 322 GLN A C 1
ATOM 2450 O O . GLN A 1 322 ? -16.587 -3.819 -7.414 1.00 84.25 322 GLN A O 1
ATOM 2455 N N . ARG A 1 323 ? -16.328 -5.880 -6.547 1.00 81.00 323 ARG A N 1
ATOM 2456 C CA . ARG A 1 323 ? -16.011 -6.600 -7.789 1.00 81.00 323 ARG A CA 1
ATOM 2457 C C . ARG A 1 323 ? -17.094 -7.618 -8.139 1.00 81.00 323 ARG A C 1
ATOM 2459 O O . ARG A 1 323 ? -17.297 -7.908 -9.312 1.00 81.00 323 ARG A O 1
ATOM 2466 N N . HIS A 1 324 ? -17.817 -8.134 -7.143 1.00 84.75 324 HIS A N 1
ATOM 2467 C CA . HIS A 1 324 ? -18.917 -9.072 -7.357 1.00 84.75 324 HIS A CA 1
ATOM 2468 C C . HIS A 1 324 ? -20.069 -8.878 -6.353 1.00 84.75 324 HIS A C 1
ATOM 2470 O O . HIS A 1 324 ? -19.883 -8.403 -5.232 1.00 84.75 324 HIS A O 1
ATOM 2476 N N . GLU A 1 325 ? -21.290 -9.271 -6.729 1.00 84.25 325 GLU A N 1
ATOM 2477 C CA . GLU A 1 325 ? -22.476 -9.170 -5.858 1.00 84.25 325 GLU A CA 1
ATOM 2478 C C . GLU A 1 325 ? -22.382 -10.050 -4.601 1.00 84.25 325 GLU A C 1
ATOM 2480 O O . GLU A 1 325 ? -22.920 -9.705 -3.550 1.00 84.25 325 GLU A O 1
ATOM 2485 N N . SER A 1 326 ? -21.635 -11.156 -4.675 1.00 83.56 326 SER A N 1
ATOM 2486 C CA . SER A 1 326 ? -21.437 -12.089 -3.555 1.00 83.56 326 SER A CA 1
ATOM 2487 C C . SER A 1 326 ? -20.725 -11.461 -2.358 1.00 83.56 326 SER A C 1
ATOM 2489 O O . SER A 1 326 ? -20.854 -11.958 -1.241 1.00 83.56 326 SER A O 1
ATOM 2491 N N . GLU A 1 327 ? -20.005 -10.356 -2.559 1.00 83.62 327 GLU A N 1
ATOM 2492 C CA . GLU A 1 327 ? -19.361 -9.605 -1.478 1.00 83.62 327 GLU A CA 1
ATOM 2493 C C . GLU A 1 327 ? -20.381 -8.991 -0.508 1.00 83.62 327 GLU A C 1
ATOM 2495 O O . GLU A 1 327 ? -20.050 -8.709 0.644 1.00 83.62 327 GLU A O 1
ATOM 2500 N N . ALA A 1 328 ? -21.649 -8.855 -0.923 1.00 85.62 328 ALA A N 1
ATOM 2501 C CA . ALA A 1 328 ? -22.728 -8.368 -0.067 1.00 85.62 328 ALA A CA 1
ATOM 2502 C C . ALA A 1 328 ? -22.907 -9.204 1.214 1.00 85.62 328 ALA A C 1
ATOM 2504 O O . ALA A 1 328 ? -23.321 -8.674 2.247 1.00 85.62 328 ALA A O 1
ATOM 2505 N N . VAL A 1 329 ? -22.533 -10.490 1.173 1.00 88.75 329 VAL A N 1
ATOM 2506 C CA . VAL A 1 329 ? -22.582 -11.399 2.327 1.00 88.75 329 VAL A CA 1
ATOM 2507 C C . VAL A 1 329 ? -21.782 -10.845 3.507 1.00 88.75 329 VAL A C 1
ATOM 2509 O O . VAL A 1 329 ? -22.235 -10.958 4.644 1.00 88.75 329 VAL A O 1
ATOM 2512 N N . PHE A 1 330 ? -20.632 -10.206 3.267 1.00 93.19 330 PHE A N 1
ATOM 2513 C CA . PHE A 1 330 ? -19.813 -9.635 4.338 1.00 93.19 330 PHE A CA 1
ATOM 2514 C C . PHE A 1 330 ? -20.586 -8.591 5.161 1.00 93.19 330 PHE A C 1
ATOM 2516 O O . PHE A 1 330 ? -20.544 -8.612 6.393 1.00 93.19 330 PHE A O 1
ATOM 2523 N N . TRP A 1 331 ? -21.344 -7.713 4.497 1.00 93.31 331 TRP A N 1
ATOM 2524 C CA . TRP A 1 331 ? -22.095 -6.644 5.161 1.00 93.31 331 TRP A CA 1
ATOM 2525 C C . TRP A 1 331 ? -23.243 -7.183 6.016 1.00 93.31 331 TRP A C 1
ATOM 2527 O O . TRP A 1 331 ? -23.432 -6.723 7.145 1.00 93.31 331 TRP A O 1
ATOM 2537 N N . GLU A 1 332 ? -23.959 -8.199 5.530 1.00 92.50 332 GLU A N 1
ATOM 2538 C CA . GLU A 1 332 ? -24.991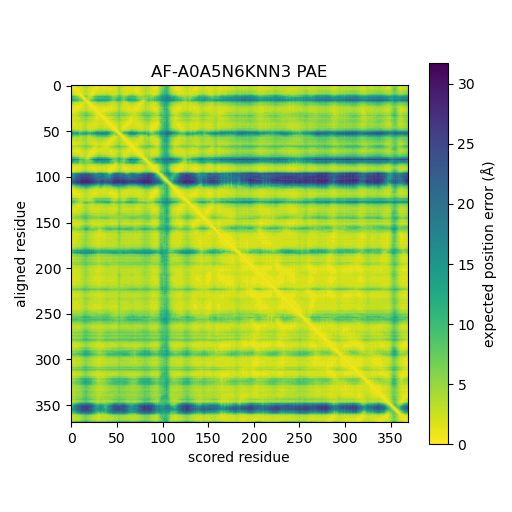 -8.871 6.326 1.00 92.50 332 GLU A CA 1
ATOM 2539 C C . GLU A 1 332 ? -24.382 -9.566 7.551 1.00 92.50 332 GLU A C 1
ATOM 2541 O O . GLU A 1 332 ? -24.913 -9.457 8.655 1.00 92.50 332 GLU A O 1
ATOM 2546 N N . ARG A 1 333 ? -23.201 -10.186 7.413 1.00 94.12 333 ARG A N 1
ATOM 2547 C CA . ARG A 1 333 ? -22.499 -10.798 8.554 1.00 94.12 333 ARG A CA 1
ATOM 2548 C C . ARG A 1 333 ? -22.028 -9.784 9.589 1.00 94.12 333 ARG A C 1
ATOM 2550 O O . ARG A 1 333 ? -22.151 -10.052 10.782 1.00 94.12 333 ARG A O 1
ATOM 2557 N N . MET A 1 334 ? -21.529 -8.624 9.166 1.00 97.31 334 MET A N 1
ATOM 2558 C CA . MET A 1 334 ? -21.184 -7.534 10.086 1.00 97.31 334 MET A CA 1
ATOM 2559 C C . MET A 1 334 ? -22.403 -7.117 10.921 1.00 97.31 334 MET A C 1
ATOM 2561 O O . MET A 1 334 ? -22.308 -6.999 12.144 1.00 97.31 334 MET A O 1
ATOM 2565 N N . LYS A 1 335 ? -23.566 -6.975 10.278 1.00 96.25 335 LYS A N 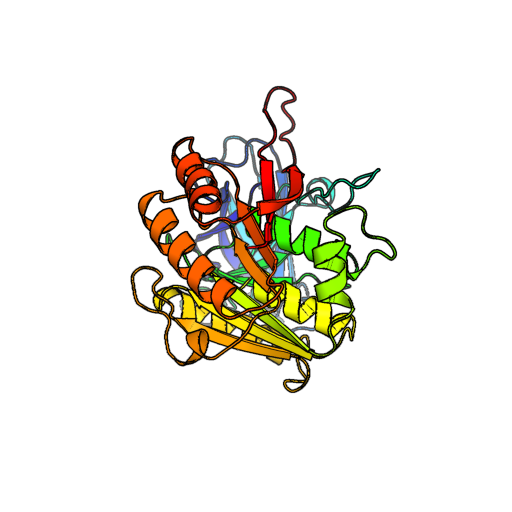1
ATOM 2566 C CA . LYS A 1 335 ? -24.830 -6.642 10.943 1.00 96.25 335 LYS A CA 1
ATOM 2567 C C . LYS A 1 335 ? -25.296 -7.742 11.903 1.00 96.25 335 LYS A C 1
ATOM 2569 O O . LYS A 1 335 ? -25.642 -7.427 13.041 1.00 96.25 335 LYS A O 1
ATOM 2574 N N . ASP A 1 336 ? -25.262 -9.010 11.489 1.00 96.12 336 ASP A N 1
ATOM 2575 C CA . ASP A 1 336 ? -25.591 -10.165 12.343 1.00 96.12 336 ASP A CA 1
ATOM 2576 C C . ASP A 1 336 ? -24.700 -10.211 13.598 1.00 96.12 336 ASP A C 1
ATOM 2578 O O . ASP A 1 336 ? -25.159 -10.519 14.699 1.00 96.12 336 ASP A O 1
ATOM 2582 N N . ALA A 1 337 ? -23.424 -9.845 13.447 1.00 97.00 337 ALA A N 1
ATOM 2583 C CA . ALA A 1 337 ? -22.457 -9.744 14.535 1.00 97.00 337 ALA A CA 1
ATOM 2584 C C . ALA A 1 337 ? -22.613 -8.477 15.399 1.00 97.00 337 ALA A C 1
ATOM 2586 O O . ALA A 1 337 ? -21.862 -8.311 16.358 1.00 97.00 337 ALA A O 1
ATOM 2587 N N . ARG A 1 338 ? -23.626 -7.638 15.131 1.00 97.12 338 ARG A N 1
ATOM 2588 C CA . ARG A 1 338 ? -23.962 -6.381 15.830 1.00 97.12 338 ARG A CA 1
ATOM 2589 C C . ARG A 1 338 ? -23.058 -5.188 15.521 1.00 97.12 338 ARG A C 1
ATOM 2591 O O . ARG A 1 338 ? -23.167 -4.172 16.198 1.00 97.12 338 ARG A O 1
ATOM 2598 N N . PHE A 1 339 ? -22.240 -5.247 14.472 1.00 98.12 339 PHE A N 1
ATOM 2599 C CA . PHE A 1 339 ? -21.540 -4.053 14.010 1.00 98.12 339 PHE A CA 1
ATOM 2600 C C . PHE A 1 339 ? -22.520 -3.056 13.382 1.00 98.12 339 PHE A C 1
ATOM 2602 O O . PHE A 1 339 ? -23.294 -3.384 12.483 1.00 98.12 339 PHE A O 1
ATOM 2609 N N . ILE A 1 340 ? -22.453 -1.808 13.835 1.00 97.25 340 ILE A N 1
ATOM 2610 C CA . ILE A 1 340 ? -23.282 -0.694 13.380 1.00 97.25 340 ILE A CA 1
ATOM 2611 C C . ILE A 1 340 ? -22.409 0.265 12.578 1.00 97.25 340 ILE A C 1
ATOM 2613 O O . ILE A 1 340 ? -21.378 0.730 13.068 1.00 97.25 340 ILE A O 1
ATOM 2617 N N . VAL A 1 341 ? -22.843 0.597 11.361 1.00 96.75 341 VAL A N 1
ATOM 2618 C CA . VAL A 1 341 ? -22.226 1.657 10.553 1.00 96.75 341 VAL A CA 1
ATOM 2619 C C . VAL A 1 341 ? -22.470 2.997 11.244 1.00 96.75 341 VAL A C 1
ATOM 2621 O O . VAL A 1 341 ? -23.612 3.433 11.376 1.00 96.75 341 VAL A O 1
ATOM 2624 N N . VAL A 1 342 ? -21.399 3.653 11.681 1.00 95.75 342 VAL A N 1
ATOM 2625 C CA . VAL A 1 342 ? -21.455 4.987 12.299 1.00 95.75 342 VAL A CA 1
ATOM 2626 C C . VAL A 1 342 ? -21.107 6.101 11.325 1.00 95.75 342 VAL A C 1
ATOM 2628 O O . VAL A 1 342 ? -21.447 7.252 11.579 1.00 95.75 342 VAL A O 1
ATOM 2631 N N . ASP A 1 343 ? -20.430 5.766 10.230 1.00 93.31 343 ASP A N 1
ATOM 2632 C CA . ASP A 1 343 ? -20.138 6.683 9.138 1.00 93.31 343 ASP A CA 1
ATOM 2633 C C . ASP A 1 343 ? -19.806 5.891 7.866 1.00 93.31 343 ASP A C 1
ATOM 2635 O O . ASP A 1 343 ? -19.398 4.727 7.935 1.00 93.31 343 ASP A O 1
ATOM 2639 N N . ARG A 1 344 ? -19.987 6.510 6.704 1.00 91.81 344 ARG A N 1
ATOM 2640 C CA . ARG A 1 344 ? -19.627 5.941 5.407 1.00 91.81 344 ARG A CA 1
ATOM 2641 C C . ARG A 1 344 ? -19.366 7.036 4.394 1.00 91.81 344 ARG A C 1
ATOM 2643 O O . ARG A 1 344 ? -20.019 8.074 4.398 1.00 91.81 344 ARG A O 1
ATOM 2650 N N . LEU A 1 345 ? -18.466 6.749 3.471 1.00 89.38 345 LEU A N 1
ATOM 2651 C CA . LEU A 1 345 ? -18.229 7.583 2.305 1.00 89.38 345 LEU A CA 1
ATOM 2652 C C . LEU A 1 345 ? -17.861 6.710 1.117 1.00 89.38 345 LEU A C 1
ATOM 2654 O O . LEU A 1 345 ? -17.480 5.548 1.270 1.00 89.38 345 LEU A O 1
ATOM 2658 N N . THR A 1 346 ? -17.927 7.310 -0.061 1.00 86.25 346 THR A N 1
ATOM 2659 C CA . THR A 1 346 ? -17.480 6.668 -1.289 1.00 86.25 346 THR A CA 1
ATOM 2660 C C . THR A 1 346 ? -16.387 7.507 -1.919 1.00 86.25 346 THR A C 1
ATOM 2662 O O . THR A 1 346 ? -16.554 8.710 -2.126 1.00 86.25 346 THR A O 1
ATOM 2665 N N . ILE A 1 347 ? -15.267 6.864 -2.222 1.00 84.38 347 ILE A N 1
ATOM 2666 C CA . ILE A 1 347 ? -14.177 7.452 -2.990 1.00 84.38 347 ILE A CA 1
ATOM 2667 C C . ILE A 1 347 ? -14.407 7.067 -4.445 1.00 84.38 347 ILE A C 1
ATOM 2669 O O . ILE A 1 347 ? -14.525 5.883 -4.767 1.00 84.38 347 ILE A O 1
ATOM 2673 N N . LYS A 1 348 ? -14.469 8.073 -5.315 1.00 77.50 348 LYS A N 1
ATOM 2674 C CA . LYS A 1 348 ? -14.554 7.863 -6.757 1.00 77.50 348 LYS A CA 1
ATOM 2675 C C . LYS A 1 348 ? -13.163 7.541 -7.287 1.00 77.50 348 LYS A C 1
ATOM 2677 O O . LYS A 1 348 ? -12.232 8.323 -7.080 1.00 77.50 348 LYS A O 1
ATOM 2682 N N . ALA A 1 349 ? -13.018 6.419 -7.981 1.00 69.19 349 ALA A N 1
ATOM 2683 C CA . ALA A 1 349 ? -11.868 6.245 -8.848 1.00 69.19 349 ALA A CA 1
ATOM 2684 C C . ALA A 1 349 ? -11.942 7.283 -9.988 1.00 69.19 349 ALA A C 1
ATOM 2686 O O . ALA A 1 349 ? -13.035 7.719 -10.361 1.00 69.19 349 ALA A O 1
ATOM 2687 N N . PRO A 1 350 ? -10.798 7.720 -10.534 1.00 67.00 350 PRO A N 1
ATOM 2688 C CA . PRO A 1 350 ? -10.777 8.612 -11.686 1.00 67.00 350 PRO A CA 1
ATOM 2689 C C . PRO A 1 350 ? -11.522 7.961 -12.855 1.00 67.00 350 PRO A C 1
ATOM 2691 O O . PRO A 1 350 ? -11.222 6.816 -13.203 1.00 67.00 350 PRO A O 1
ATOM 2694 N N . MET A 1 351 ? -12.480 8.692 -13.432 1.00 57.72 351 MET A N 1
ATOM 2695 C CA . MET A 1 351 ? -13.222 8.245 -14.613 1.00 57.72 351 MET A CA 1
ATOM 2696 C C . MET A 1 351 ? -12.262 8.070 -15.793 1.00 57.72 351 MET A C 1
ATOM 2698 O O . MET A 1 351 ? -11.261 8.788 -15.881 1.00 57.72 351 MET A O 1
ATOM 2702 N N . GLY A 1 352 ? -12.561 7.126 -16.685 1.00 55.03 352 GLY A N 1
ATOM 2703 C CA . GLY A 1 352 ? -12.005 7.174 -18.037 1.00 55.03 352 GLY A CA 1
ATOM 2704 C C . GLY A 1 352 ? -12.588 8.365 -18.805 1.00 55.03 352 GLY A C 1
ATOM 2705 O O . GLY A 1 352 ? -13.594 8.945 -18.397 1.00 55.03 352 GLY A O 1
ATOM 2706 N N . LEU A 1 353 ? -11.969 8.739 -19.924 1.00 49.34 353 LEU A N 1
ATOM 2707 C CA . LEU A 1 353 ? -12.464 9.809 -20.803 1.00 49.34 353 LEU A CA 1
ATOM 2708 C C . LEU A 1 353 ? -13.832 9.508 -21.451 1.00 49.34 353 LEU A C 1
ATOM 2710 O O . LEU A 1 353 ? -14.447 10.416 -22.009 1.00 49.34 353 LEU A O 1
ATOM 2714 N N . ASN A 1 354 ? -14.321 8.266 -21.381 1.00 47.44 354 ASN A N 1
ATOM 2715 C CA . ASN A 1 354 ? -15.666 7.906 -21.822 1.00 47.44 354 ASN A CA 1
ATOM 2716 C C . ASN A 1 354 ? -16.694 8.250 -20.735 1.00 47.44 354 ASN A C 1
ATOM 2718 O O . ASN A 1 354 ? -16.753 7.602 -19.694 1.00 47.44 354 ASN A O 1
ATOM 2722 N N . GLU A 1 355 ? -17.544 9.243 -21.005 1.00 48.72 355 GLU A N 1
ATOM 2723 C CA . GLU A 1 355 ? -18.604 9.705 -20.091 1.00 48.72 355 GLU A CA 1
ATOM 2724 C C . GLU A 1 355 ? -19.694 8.648 -19.801 1.00 48.72 355 GLU A C 1
ATOM 2726 O O . GLU A 1 355 ? -20.517 8.855 -18.910 1.00 48.72 355 GLU A O 1
ATOM 2731 N N . GLU A 1 356 ? -19.710 7.529 -20.534 1.00 50.00 356 GLU A N 1
ATOM 2732 C CA . GLU A 1 356 ? -20.669 6.426 -20.361 1.00 50.00 356 GLU A CA 1
ATOM 2733 C C . GLU A 1 356 ? -20.228 5.370 -19.331 1.00 50.00 356 GLU A C 1
ATOM 2735 O O . GLU A 1 356 ? -21.064 4.581 -18.888 1.00 50.00 356 GLU A O 1
ATOM 2740 N N . ASP A 1 357 ? -18.953 5.348 -18.924 1.00 55.97 357 ASP A N 1
ATOM 2741 C CA . ASP A 1 357 ? -18.462 4.377 -17.942 1.00 55.97 357 ASP A CA 1
ATOM 2742 C C . ASP A 1 357 ? -18.857 4.809 -16.519 1.00 55.97 357 ASP A C 1
ATOM 2744 O O . ASP A 1 357 ? -18.499 5.896 -16.054 1.00 55.97 357 ASP A O 1
ATOM 2748 N N . GLU A 1 358 ? -19.574 3.946 -15.788 1.00 59.38 358 GLU A N 1
ATOM 2749 C CA . GLU A 1 358 ? -19.816 4.183 -14.363 1.00 59.38 358 GLU A CA 1
ATOM 2750 C C . GLU A 1 358 ? -18.472 4.185 -13.610 1.00 59.38 358 GLU A C 1
ATOM 2752 O O . GLU A 1 358 ? -17.677 3.250 -13.756 1.00 59.38 358 GLU A O 1
ATOM 2757 N N . PRO A 1 359 ? -18.181 5.215 -12.792 1.00 63.91 359 PRO A N 1
ATOM 2758 C CA . PRO A 1 359 ? -16.917 5.283 -12.082 1.00 63.91 359 PRO A CA 1
ATOM 2759 C C . PRO A 1 359 ? -16.806 4.115 -11.110 1.00 63.91 359 PRO A C 1
ATOM 2761 O O . PRO A 1 359 ? -17.708 3.878 -10.307 1.00 63.91 359 PRO A O 1
ATOM 2764 N N . GLU A 1 360 ? -15.666 3.425 -11.125 1.00 75.75 360 GLU A N 1
ATOM 2765 C CA . GLU A 1 360 ? -15.364 2.450 -10.082 1.00 75.75 360 GLU A CA 1
ATOM 2766 C C . GLU A 1 360 ? -15.378 3.149 -8.714 1.00 75.75 360 GLU A C 1
ATOM 2768 O O . GLU A 1 360 ? -14.813 4.234 -8.531 1.00 75.75 360 GLU A O 1
ATOM 2773 N N . MET A 1 361 ? -16.018 2.518 -7.733 1.00 82.38 361 MET A N 1
ATOM 2774 C CA . MET A 1 361 ? -16.231 3.102 -6.414 1.00 82.38 361 MET A CA 1
ATOM 2775 C C . MET A 1 361 ? -15.514 2.292 -5.343 1.00 82.38 361 MET A C 1
ATOM 2777 O O . MET A 1 361 ? -15.685 1.078 -5.240 1.00 82.38 361 MET A O 1
ATOM 2781 N N . ILE A 1 362 ? -14.759 2.983 -4.492 1.00 89.44 362 ILE A N 1
ATOM 2782 C CA . ILE A 1 362 ? -14.240 2.412 -3.250 1.00 89.44 362 ILE A CA 1
ATOM 2783 C C . ILE A 1 362 ? -15.193 2.842 -2.138 1.00 89.44 362 ILE A C 1
ATOM 2785 O O . ILE A 1 362 ? -15.254 4.019 -1.765 1.00 89.44 362 ILE A O 1
ATOM 2789 N N . ALA A 1 363 ? -15.953 1.887 -1.615 1.00 91.00 363 ALA A N 1
ATOM 2790 C CA . ALA A 1 363 ? -16.813 2.109 -0.465 1.00 91.00 363 ALA A CA 1
ATOM 2791 C C . ALA A 1 363 ? -15.969 2.062 0.809 1.00 91.00 363 ALA A C 1
ATOM 2793 O O . ALA A 1 363 ? -15.206 1.120 1.004 1.00 91.00 363 ALA A O 1
ATOM 2794 N N . VAL A 1 364 ? -16.125 3.052 1.686 1.00 94.00 364 VAL A N 1
ATOM 2795 C CA . VAL A 1 364 ? -15.471 3.100 2.997 1.00 94.00 364 VAL A CA 1
ATOM 2796 C C . VAL A 1 364 ? -16.550 3.149 4.069 1.00 94.00 364 VAL A C 1
ATOM 2798 O O . VAL A 1 364 ? -17.358 4.076 4.107 1.00 94.00 364 VAL A O 1
ATOM 2801 N N . HIS A 1 365 ? -16.543 2.166 4.960 1.00 95.56 365 HIS A N 1
ATOM 2802 C CA . HIS A 1 365 ? -17.473 2.050 6.074 1.00 95.56 365 HIS A CA 1
ATOM 2803 C C . HIS A 1 365 ? -16.716 2.101 7.397 1.00 95.56 365 HIS A C 1
ATOM 2805 O O . HIS A 1 365 ? -15.711 1.414 7.584 1.00 95.56 365 HIS A O 1
ATOM 2811 N N . LEU A 1 366 ? -17.227 2.898 8.331 1.00 97.38 366 LEU A N 1
ATOM 2812 C CA . LEU A 1 366 ? -16.742 2.965 9.699 1.00 97.38 366 LEU A CA 1
ATOM 2813 C C . LEU A 1 366 ? -17.777 2.325 10.621 1.00 97.38 366 LEU A C 1
ATOM 2815 O O . LEU A 1 366 ? -18.928 2.761 10.664 1.00 97.38 366 LEU A O 1
ATOM 2819 N N . PHE A 1 367 ? -17.363 1.318 11.382 1.00 98.19 367 PHE A N 1
ATOM 2820 C CA . PHE A 1 367 ? -18.226 0.565 12.283 1.00 98.19 367 PHE A CA 1
ATOM 2821 C C . PHE A 1 367 ? -17.862 0.771 13.750 1.00 98.19 367 PHE A C 1
ATOM 2823 O O . PHE A 1 367 ? -16.706 1.030 14.098 1.00 98.19 367 PHE A O 1
ATOM 2830 N N . LYS A 1 368 ? -18.867 0.572 14.603 1.00 96.88 368 LYS A N 1
ATOM 2831 C CA . LYS A 1 368 ? -18.732 0.267 16.032 1.00 96.88 368 LYS A CA 1
ATOM 2832 C C . LYS A 1 368 ? -19.435 -1.051 16.340 1.00 96.88 368 LYS A C 1
ATOM 2834 O O . LYS A 1 368 ? -20.372 -1.403 15.632 1.00 96.88 368 LYS A O 1
ATOM 2839 N N . TYR A 1 369 ? -18.968 -1.751 17.365 1.00 93.75 369 TYR A N 1
ATOM 2840 C CA . TYR A 1 369 ? -19.554 -2.999 17.861 1.00 93.75 369 TYR A CA 1
ATOM 2841 C C . TYR A 1 369 ? -20.516 -2.761 19.022 1.00 93.75 369 TYR A C 1
ATOM 2843 O O . TYR A 1 369 ? -20.235 -1.829 19.816 1.00 93.75 369 TYR A O 1
#

Foldseek 3Di:
DKEKAWPAFWAWDDDDPWKTKIKTKIFIAAQQRPDGDQAKFKKKKFKFWPPDPPRHTQWIDIDIDHRPDGMDMDITMGTCPPDDQPTKIKIKMDTDPVQADDLDDDPQAGEARQYWIKMFAIWRRSDPGITTDQKIWTFQDEPPDPGGQIAIAGSDNDPLRGDHPQLSVLLNVLSCLLPPPDRPFDVVVSCQLQADQEAEEEEESCRLVRNQVSSLLSCVVSVSHAYAYEYEEAPVRVVRNVVSVVVCCVVVSNVPCRRYPYDYDYDDLQDDDDPVQLVDAGQEYEYGAQLQDLVVLLSVLSVVLSNQVNYPNYKYKHKHFDDDPSSVNSVVSCVVSVKDFPGKDKHWHDDDPDPPDDTGIIIITITHD

Nearest PDB structures (foldseek):
  8fzb-assembly2_B  TM=7.726E-01  e=1.195E-12  Homo sapiens
  8fzb-assembly3_C  TM=7.713E-01  e=2.615E-11  Homo sapiens
  7p9i-assembly2_B  TM=5.213E-01  e=6.904E-04  Escherichia coli K-12
  3jcm-assembly1_N  TM=2.416E-01  e=7.077E-07  Saccharomyces cerevisiae S288C
  7bdk-assembly1_B  TM=2.373E-01  e=7.596E-06  Homo sapiens

Sequence (369 aa):
MYYIRFLKQPLAGNISNQYLTLNAVITLTSDLGETTFPEDAQLRAYLTIDGSHNDEKIAKESVTWTASAYSLPIHISFSIKQLRKQTSFRVKIEPEQGCRGTIEGDDHALVLPHLLPTISAPFKPLEKSSVADSLAQRPIPLYGTSSPLAVWEDTGPSIDRHVWDAGIGICGLLSRLLNEPTPAHLPSLATIIRKRSTLRAIELGTGVGLVGIALAHLRYAHSTGATKMLLTDVESARPLAERNVAELVRIGAMKDLAQVACSFLALDWEAALPVAVAEQAFDVVLVSDCTYNPDSGLALVRTLTALAQRSEGLLVMVASKQRHESEAVFWERMKDARFIVVDRLTIKAPMGLNEEDEPEMIAVHLFKY

Mean predicted aligned error: 5.81 Å